Protein AF-0000000070916740 (afdb_homodimer)

InterPro domains:
  IPR000210 BTB/POZ domain [PF00651] (162-256)
  IPR000210 BTB/POZ domain [PS50097] (161-227)
  IPR000210 BTB/POZ domain [SM00225] (161-259)
  IPR002110 Ankyrin repeat [PF00023] (25-58)
  IPR002110 Ankyrin repeat [PS50088] (24-60)
  IPR002110 Ankyrin repeat [SM00248] (24-57)
  IPR011333 SKP1/BTB/POZ domain superfamily [G3DSA:3.30.710.10] (149-295)
  IPR011333 SKP1/BTB/POZ domain superfamily [SSF54695] (149-255)
  IPR036770 Ankyrin repeat-containing domain superfamily [G3DSA:1.25.40.20] (10-148)
  IPR044513 BTB/POZ and TAZ domain-containing protein 1/2/3/4/5 [PTHR46287] (148-287)

Radius of gyration: 41.45 Å; Cα contacts (8 Å, |Δi|>4): 725; chains: 2; bounding box: 87×151×88 Å

Foldseek 3Di:
DPDPPPPPPPPPPVVPPPPVVLLPFPFQLLVVLLCCVVPLDCVSNVVCLVVPNDQLDAGADRPPVPQDQPQPPPPDDDDDDRDPRPRDGRHLHGSLLSLLVVQVSVVVVPDNPLSSLVVLLVSLVSLLVVLVPPPVVVDDQDLPVLLVVLVVVCVVVVDFDWAWEDFPRDIDIAGQSLQLSQFVLSVVQCPPVVCVVVSYHYDYLAHPVLVVQVRVCSNPVDGDLVCLAPCLLVNLLSCLVRVRVSSNVVSLVNDAADSVCLSVQSVSCSNSVPSSSSNRSSVNSNVVSVVVVVVVVVVVVVVVVCVVPDPPDPPPDD/DDPPPPPPDPPVVVVPPPPVVLLVQPDQLQVVLLCCVVPLDCVSNVVCLVVPNDQLDAGADRPPVPQDFPQDPPPDDDDDDRDPRPRDGRHRHGSLLSLLVVQVVVVVVPDNPLSSLVVLLVSLVSLLVVLVPPPVVVDDQDLVVLLVVLVVVCVVVVDFDWAWEDFPRDIDIAGQSLQLSQFVLSVVQCPPVVCVVVSYHYDYLAHPVLVVQVRVCSNPVDGDLVCLAPCLLVNLLSCLVRVRVSSNVVSLVNDAADSVCLSVQSVSCSNSVPSSSSNRSSVNSNVVSVVVVVVVVVVVVVVVVVVVPDPPDPPDDD

Nearest PDB structures (foldseek):
  3htm-assembly2_D  TM=7.868E-01  e=1.399E-06  Homo sapiens
  8pnr-assembly2_H  TM=7.707E-01  e=1.372E-01  Homo sapiens
  6ocr-assembly1_D  TM=7.242E-01  e=1.121E-01  Homo sapiens
  8pnm-assembly2_G  TM=6.821E-01  e=1.304E-01  Homo sapiens
  6m8r-assembly2_B  TM=7.370E-01  e=2.164E-01  Homo sapiens

pLDDT: mean 80.37, std 23.63, range [21.11, 98.69]

Organism: Physcomitrium patens (NCBI:txid3218)

Solvent-accessible surface area (backbone atoms only — not comparable to full-atom values): 36225 Å² total; per-residue (Å²): 130,86,79,78,76,78,81,79,71,67,71,68,57,62,64,55,70,59,58,64,62,75,42,69,35,46,48,71,62,46,52,41,57,62,45,25,79,74,66,72,52,61,60,63,53,52,50,42,51,75,72,62,53,67,61,80,52,53,16,35,76,63,62,84,90,64,65,64,59,61,73,65,77,66,78,68,84,82,89,73,79,74,62,84,57,69,70,61,80,54,55,66,32,30,47,57,54,48,52,50,50,51,51,56,66,53,37,77,71,75,54,84,67,59,81,47,38,61,54,48,32,54,44,18,51,51,41,32,62,58,37,70,67,38,69,78,74,72,50,88,83,56,44,54,59,53,39,31,49,36,33,42,48,37,59,74,66,52,61,71,53,66,33,34,40,31,18,85,90,39,71,48,58,43,56,42,59,48,45,43,65,54,12,70,55,43,30,53,57,50,67,32,63,70,24,58,71,65,42,46,46,79,46,83,85,42,54,41,69,50,49,49,51,53,53,47,23,56,57,41,54,53,73,60,66,69,52,40,74,74,42,24,68,60,42,31,52,43,24,52,76,43,42,27,60,51,57,32,52,55,33,57,72,65,54,77,61,44,89,90,41,42,66,62,43,43,50,48,15,59,75,56,68,33,53,65,44,39,28,48,38,22,48,40,50,28,52,55,33,51,52,54,51,49,52,50,51,51,49,52,48,54,49,58,61,47,66,75,52,82,81,68,76,82,66,77,76,132,138,84,82,79,75,80,80,78,72,66,70,68,56,61,63,57,71,58,58,65,64,76,43,68,34,46,48,72,62,46,51,42,55,63,46,24,78,77,65,72,52,62,61,61,52,53,50,42,52,74,72,63,53,69,60,79,53,55,16,35,78,62,61,84,89,65,64,64,60,57,73,64,76,66,78,69,84,82,92,71,78,77,62,84,58,68,69,59,78,54,56,66,33,30,48,57,54,47,51,51,50,49,51,54,64,53,38,78,69,75,53,83,67,59,80,48,40,61,56,49,32,53,45,18,51,51,41,32,62,58,36,72,66,39,68,78,74,72,50,88,84,56,44,54,60,54,40,33,51,39,34,44,47,37,59,74,66,49,58,73,53,68,33,35,42,32,19,88,91,40,73,49,59,42,55,43,61,50,45,42,66,53,11,69,55,43,29,56,54,50,67,32,64,70,23,58,71,65,42,46,45,78,45,82,84,42,55,42,69,49,48,49,51,53,54,48,24,59,55,40,57,53,76,59,66,72,52,41,73,76,44,23,67,61,42,31,51,42,23,51,74,44,42,28,61,50,56,32,52,54,33,56,71,66,53,75,63,44,90,89,41,42,68,62,45,43,51,47,15,60,74,58,67,33,52,64,44,40,28,48,37,22,49,41,51,29,52,53,34,51,52,54,52,50,53,51,52,51,50,52,50,54,49,58,63,49,67,76,55,84,83,71,76,82,67,78,79,131

Secondary structure (DSSP, 8-state):
---------THHHHHHHHHHHS-SSS-HHHHHHHHHHHH---HHHHHHHHTT--TTPPBP---GGG----------SSS-S---------BT--HHHHHHHHHHHHHTTSS--THHHHHHHHHHHHHHHHHTT-GGGTS---HHHHHHHHHHHHHHH----EEEEEETTEEEEEEHHHHHHH-HHHHHHHHSHHHHHHTEEE--SS-HHHHHHHHHHHHHS---HHHHHHHHHHHHHHHHHTT-HHHHHHHHHH----GGGHHHHHHHHHHTT-HHHHHHHHHHHHHHHHHHHHHHHHHHHHHHHHTTS-STT-----/---------THHHHHHHSTTTS-SSS-HHHHHHHHHHHH---HHHHHHHHTT--TTPPBP---GGG----------SSS-S---------BT--HHHHHHHHHHHHHTTSS--THHHHHHHHHHHHHHHHHTT-HHHHS---HHHHHHHHHHHHHHH----EEEEEETTEEEEEEHHHHHHH-HHHHHHHHSHHHHHHTEEE--SS-HHHHHHHHHHHHHS---HHHHHHHHHHHHHHHHHTT-HHHHHHHHHH----GGGHHHHHHHHHHTT-HHHHHHHHHHHHHHHHHHHHHHHHHHHHHHHHTTS--TT-----

Sequence (636 aa):
MASCSPQRSNFGTQLQRRDAASLRGVTCLHVALYKYEESRSLDMVKFLLAHGANISLKAAVMPSAHKISIIRHGHGGSVANPLETKKVVFDQKTPLLVALELKSALYLKGWEYRHWDEMLRILADATIEHHAKSPELKGERLPYIVIQKNWGNVFASGKHETIEVWAEDKSITVLKLLLTGASKILKLNIENPDVQYSNRLDIKEASFNITKAMMKFLYTGKVEAEFLEHRGLDLLSAAHKYGIKSLMWVCEDSIRATPDNWIKLLSTAMECNSDMLALKCAQSIKEVMDERHEKHTSLKKSYSNMHNVPNQLFTSFPMASCSPQRSNFGTQLQRRDAASLRGVTCLHVALYKYEESRSLDMVKFLLAHGANISLKAAVMPSAHKISIIRHGHGGSVANPLETKKVVFDQKTPLLVALELKSALYLKGWEYRHWDEMLRILADATIEHHAKSPELKGERLPYIVIQKNWGNVFASGKHETIEVWAEDKSITVLKLLLTGASKILKLNIENPDVQYSNRLDIKEASFNITKAMMKFLYTGKVEAEFLEHRGLDLLSAAHKYGIKSLMWVCEDSIRATPDNWIKLLSTAMECNSDMLALKCAQSIKEVMDERHEKHTSLKKSYSNMHNVPNQLFTSFP

Structure (mmCIF, N/CA/C/O backbone):
data_AF-0000000070916740-model_v1
#
loop_
_entity.id
_entity.type
_entity.pdbx_description
1 polymer 'BTB domain-containing protein'
#
loop_
_atom_site.group_PDB
_atom_site.id
_atom_site.type_symbol
_atom_site.label_atom_id
_atom_site.label_alt_id
_atom_site.label_comp_id
_atom_site.label_asym_id
_atom_site.label_entity_id
_atom_site.label_seq_id
_atom_site.pdbx_PDB_ins_code
_atom_site.Cartn_x
_atom_site.Cartn_y
_atom_site.Cartn_z
_atom_site.occupancy
_atom_site.B_iso_or_equiv
_atom_site.auth_seq_id
_atom_site.auth_comp_id
_atom_site.auth_asym_id
_atom_site.auth_atom_id
_atom_site.pdbx_PDB_model_num
ATOM 1 N N . MET A 1 1 ? 37.344 -71.875 -45.562 1 21.11 1 MET A N 1
ATOM 2 C CA . MET A 1 1 ? 37.656 -70.5 -45.25 1 21.11 1 MET A CA 1
ATOM 3 C C . MET A 1 1 ? 36.562 -69.562 -45.719 1 21.11 1 MET A C 1
ATOM 5 O O . MET A 1 1 ? 36.781 -68.375 -45.875 1 21.11 1 MET A O 1
ATOM 9 N N . ALA A 1 2 ? 35.438 -70 -46.094 1 27.3 2 ALA A N 1
ATOM 10 C CA . ALA A 1 2 ? 34.375 -69.25 -46.688 1 27.3 2 ALA A CA 1
ATOM 11 C C . ALA A 1 2 ? 33.781 -68.25 -45.688 1 27.3 2 ALA A C 1
ATOM 13 O O . ALA A 1 2 ? 33.5 -68.625 -44.531 1 27.3 2 ALA A O 1
ATOM 14 N N . SER A 1 3 ? 34.094 -66.812 -45.875 1 24.55 3 SER A N 1
ATOM 15 C CA . SER A 1 3 ? 33.938 -65.562 -45.156 1 24.55 3 SER A CA 1
ATOM 16 C C . SER A 1 3 ? 32.469 -65.25 -44.938 1 24.55 3 SER A C 1
ATOM 18 O O . SER A 1 3 ? 31.734 -65 -45.906 1 24.55 3 SER A O 1
ATOM 20 N N . CYS A 1 4 ? 31.766 -65.875 -44.031 1 26.59 4 CYS A N 1
ATOM 21 C CA . CYS A 1 4 ? 30.344 -65.688 -43.719 1 26.59 4 CYS A CA 1
ATOM 22 C C . CYS A 1 4 ? 30.016 -64.312 -43.344 1 26.59 4 CYS A C 1
ATOM 24 O O . CYS A 1 4 ? 30.547 -63.781 -42.344 1 26.59 4 CYS A O 1
ATOM 26 N N . SER A 1 5 ? 29.766 -63.375 -44.406 1 25.62 5 SER A N 1
ATOM 27 C CA . SER A 1 5 ? 29.469 -61.938 -44.344 1 25.62 5 SER A CA 1
ATOM 28 C C . SER A 1 5 ? 28.312 -61.688 -43.375 1 25.62 5 SER A C 1
ATOM 30 O O . SER A 1 5 ? 27.25 -62.312 -43.5 1 25.62 5 SER A O 1
ATOM 32 N N . PRO A 1 6 ? 28.562 -61.188 -42.125 1 27.53 6 PRO A N 1
ATOM 33 C CA . PRO A 1 6 ? 27.578 -61 -41.062 1 27.53 6 PRO A CA 1
ATOM 34 C C . PRO A 1 6 ? 26.391 -60.125 -41.5 1 27.53 6 PRO A C 1
ATOM 36 O O . PRO A 1 6 ? 26.562 -59.188 -42.281 1 27.53 6 PRO A O 1
ATOM 39 N N . GLN A 1 7 ? 25.188 -60.656 -41.75 1 24.61 7 GLN A N 1
ATOM 40 C CA . GLN A 1 7 ? 23.906 -60.031 -42.094 1 24.61 7 GLN A CA 1
ATOM 41 C C . GLN A 1 7 ? 23.609 -58.875 -41.156 1 24.61 7 GLN A C 1
ATOM 43 O O . GLN A 1 7 ? 23.453 -59.062 -39.938 1 24.61 7 GLN A O 1
ATOM 48 N N . ARG A 1 8 ? 24.188 -57.625 -41.5 1 30.34 8 ARG A N 1
ATOM 49 C CA . ARG A 1 8 ? 23.922 -56.312 -40.969 1 30.34 8 ARG A CA 1
ATOM 50 C C . ARG A 1 8 ? 22.438 -56.031 -40.875 1 30.34 8 ARG A C 1
ATOM 52 O O . ARG A 1 8 ? 21.719 -56.062 -41.875 1 30.34 8 ARG A O 1
ATOM 59 N N . SER A 1 9 ? 21.828 -56.562 -39.75 1 24.69 9 SER A N 1
ATOM 60 C CA . SER A 1 9 ? 20.406 -56.5 -39.406 1 24.69 9 SER A CA 1
ATOM 61 C C . SER A 1 9 ? 19.859 -55.094 -39.656 1 24.69 9 SER A C 1
ATOM 63 O O . SER A 1 9 ? 20.516 -54.094 -39.344 1 24.69 9 SER A O 1
ATOM 65 N N . ASN A 1 10 ? 18.922 -54.938 -40.656 1 25.16 10 ASN A N 1
ATOM 66 C CA . ASN A 1 10 ? 18 -53.938 -41.188 1 25.16 10 ASN A CA 1
ATOM 67 C C . ASN A 1 10 ? 17.281 -53.188 -40.062 1 25.16 10 ASN A C 1
ATOM 69 O O . ASN A 1 10 ? 16.25 -52.531 -40.312 1 25.16 10 ASN A O 1
ATOM 73 N N . PHE A 1 11 ? 17.625 -53.562 -38.812 1 26.31 11 PHE A N 1
ATOM 74 C CA . PHE A 1 11 ? 16.844 -52.906 -37.781 1 26.31 11 PHE A CA 1
ATOM 75 C C . PHE A 1 11 ? 17.062 -51.375 -37.844 1 26.31 11 PHE A C 1
ATOM 77 O O . PHE A 1 11 ? 16.297 -50.625 -37.25 1 26.31 11 PHE A O 1
ATOM 84 N N . GLY A 1 12 ? 18.234 -50.938 -38.438 1 28.34 12 GLY A N 1
ATOM 85 C CA . GLY A 1 12 ? 18.531 -49.5 -38.438 1 28.34 12 GLY A CA 1
ATOM 86 C C . GLY A 1 12 ? 17.609 -48.688 -39.312 1 28.34 12 GLY A C 1
ATOM 87 O O . GLY A 1 12 ? 17.344 -47.531 -39.062 1 28.34 12 GLY A O 1
ATOM 88 N N . THR A 1 13 ? 17.266 -49.25 -40.531 1 29.7 13 THR A N 1
ATOM 89 C CA . THR A 1 13 ? 16.641 -48.438 -41.562 1 29.7 13 THR A CA 1
ATOM 90 C C . THR A 1 13 ? 15.172 -48.188 -41.219 1 29.7 13 THR A C 1
ATOM 92 O O . THR A 1 13 ? 14.633 -47.156 -41.594 1 29.7 13 THR A O 1
ATOM 95 N N . GLN A 1 14 ? 14.508 -49.281 -40.719 1 27.22 14 GLN A N 1
ATOM 96 C CA . GLN A 1 14 ? 13.062 -49.094 -40.625 1 27.22 14 GLN A CA 1
ATOM 97 C C . GLN A 1 14 ? 12.711 -48.031 -39.625 1 27.22 14 GLN A C 1
ATOM 99 O O . GLN A 1 14 ? 11.633 -47.438 -39.688 1 27.22 14 GLN A O 1
ATOM 104 N N . LEU A 1 15 ? 13.539 -47.938 -38.594 1 29.19 15 LEU A N 1
ATOM 105 C CA . LEU A 1 15 ? 13.234 -46.844 -37.688 1 29.19 15 LEU A CA 1
ATOM 106 C C . LEU A 1 15 ? 13.414 -45.5 -38.406 1 29.19 15 LEU A C 1
ATOM 108 O O . LEU A 1 15 ? 13.164 -44.438 -37.812 1 29.19 15 LEU A O 1
ATOM 112 N N . GLN A 1 16 ? 14.18 -45.406 -39.531 1 30.03 16 GLN A N 1
ATOM 113 C CA . GLN A 1 16 ? 14.453 -44.125 -40.188 1 30.03 16 GLN A CA 1
ATOM 114 C C . GLN A 1 16 ? 13.172 -43.469 -40.688 1 30.03 16 GLN A C 1
ATOM 116 O O . GLN A 1 16 ? 13 -42.25 -40.562 1 30.03 16 GLN A O 1
ATOM 121 N N . ARG A 1 17 ? 12.492 -44.062 -41.719 1 33.03 17 ARG A N 1
ATOM 122 C CA . ARG A 1 17 ? 11.508 -43.438 -42.594 1 33.03 17 ARG A CA 1
ATOM 123 C C . ARG A 1 17 ? 10.188 -43.219 -41.844 1 33.03 17 ARG A C 1
ATOM 125 O O . ARG A 1 17 ? 9.5 -42.219 -42.062 1 33.03 17 ARG A O 1
ATOM 132 N N . ARG A 1 18 ? 9.648 -44.281 -41.188 1 32.38 18 ARG A N 1
ATOM 133 C CA . ARG A 1 18 ? 8.289 -44.156 -40.656 1 32.38 18 ARG A CA 1
ATOM 134 C C . ARG A 1 18 ? 8.211 -43.062 -39.594 1 32.38 18 ARG A C 1
ATOM 136 O O . ARG A 1 18 ? 7.203 -42.375 -39.469 1 32.38 18 ARG A O 1
ATOM 143 N N . ASP A 1 19 ? 9.086 -43.219 -38.594 1 31.25 19 ASP A N 1
ATOM 144 C CA . ASP A 1 19 ? 8.844 -42.562 -37.281 1 31.25 19 ASP A CA 1
ATOM 145 C C . ASP A 1 19 ? 9.094 -41.062 -37.375 1 31.25 19 ASP A C 1
ATOM 147 O O . ASP A 1 19 ? 9.078 -40.375 -36.344 1 31.25 19 ASP A O 1
ATOM 151 N N . ALA A 1 20 ? 9.758 -40.5 -38.312 1 33.81 20 ALA A N 1
ATOM 152 C CA . ALA A 1 20 ? 9.891 -39.062 -38.406 1 33.81 20 ALA A CA 1
ATOM 153 C C . ALA A 1 20 ? 8.531 -38.406 -38.656 1 33.81 20 ALA A C 1
ATOM 155 O O . ALA A 1 20 ? 8.289 -37.281 -38.188 1 33.81 20 ALA A O 1
ATOM 156 N N . ALA A 1 21 ? 7.688 -38.875 -39.5 1 34.41 21 ALA A N 1
ATOM 157 C CA . ALA A 1 21 ? 6.395 -38.312 -39.875 1 34.41 21 ALA A CA 1
ATOM 158 C C . ALA A 1 21 ? 5.402 -38.344 -38.719 1 34.41 21 ALA A C 1
ATOM 160 O O . ALA A 1 21 ? 4.555 -37.469 -38.594 1 34.41 21 ALA A O 1
ATOM 161 N N . SER A 1 22 ? 5.117 -39.562 -38.125 1 36 22 SER A N 1
ATOM 162 C CA . SER A 1 22 ? 4.129 -39.875 -37.094 1 36 22 SER A CA 1
ATOM 163 C C . SER A 1 22 ? 4.477 -39.156 -35.781 1 36 22 SER A C 1
ATOM 165 O O . SER A 1 22 ? 3.857 -39.438 -34.75 1 36 22 SER A O 1
ATOM 167 N N . LEU A 1 23 ? 5.621 -38.656 -35.625 1 44.69 23 LEU A N 1
ATOM 168 C CA . LEU A 1 23 ? 5.906 -37.656 -34.594 1 44.69 23 LEU A CA 1
ATOM 169 C C . LEU A 1 23 ? 4.996 -36.438 -34.75 1 44.69 23 LEU A C 1
ATOM 171 O O . LEU A 1 23 ? 5.449 -35.344 -35.156 1 44.69 23 LEU A O 1
ATOM 175 N N . ARG A 1 24 ? 3.982 -36.562 -35.281 1 48.84 24 ARG A N 1
ATOM 176 C CA . ARG A 1 24 ? 3.061 -35.562 -35.812 1 48.84 24 ARG A CA 1
ATOM 177 C C . ARG A 1 24 ? 2.783 -34.469 -34.812 1 48.84 24 ARG A C 1
ATOM 179 O O . ARG A 1 24 ? 2.592 -33.312 -35.188 1 48.84 24 ARG A O 1
ATOM 186 N N . GLY A 1 25 ? 2.809 -34.844 -33.562 1 61.44 25 GLY A N 1
ATOM 187 C CA . GLY A 1 25 ? 2.516 -33.781 -32.594 1 61.44 25 GLY A CA 1
ATOM 188 C C . GLY A 1 25 ? 3.633 -33.594 -31.578 1 61.44 25 GLY A C 1
ATOM 189 O O . GLY A 1 25 ? 3.559 -32.688 -30.734 1 61.44 25 GLY A O 1
ATOM 190 N N . VAL A 1 26 ? 4.609 -34.438 -31.719 1 75.12 26 VAL A N 1
ATOM 191 C CA . VAL A 1 26 ? 5.738 -34.312 -30.797 1 75.12 26 VAL A CA 1
ATOM 192 C C . VAL A 1 26 ? 6.887 -33.594 -31.484 1 75.12 26 VAL A C 1
ATOM 194 O O . VAL A 1 26 ? 7.066 -33.688 -32.688 1 75.12 26 VAL A O 1
ATOM 197 N N . THR A 1 27 ? 7.543 -32.688 -30.812 1 82.62 27 THR A N 1
ATOM 198 C CA . THR A 1 27 ? 8.648 -31.922 -31.359 1 82.62 27 THR A CA 1
ATOM 199 C C . THR A 1 27 ? 9.914 -32.781 -31.453 1 82.62 27 THR A C 1
ATOM 201 O O . THR A 1 27 ? 9.984 -33.844 -30.859 1 82.62 27 THR A O 1
ATOM 204 N N . CYS A 1 28 ? 10.867 -32.344 -32.281 1 85.06 28 CYS A N 1
ATOM 205 C CA . CYS A 1 28 ? 12.141 -33.031 -32.438 1 85.06 28 CYS A CA 1
ATOM 206 C C . CYS A 1 28 ? 12.852 -33.125 -31.078 1 85.06 28 CYS A C 1
ATOM 208 O O . CYS A 1 28 ? 13.523 -34.125 -30.812 1 85.06 28 CYS A O 1
ATOM 210 N N . LEU A 1 29 ? 12.664 -32.188 -30.312 1 89.75 29 LEU A N 1
ATOM 211 C CA . LEU A 1 29 ? 13.305 -32.219 -29 1 89.75 29 LEU A CA 1
ATOM 212 C C . LEU A 1 29 ? 12.711 -33.312 -28.125 1 89.75 29 LEU A C 1
ATOM 214 O O . LEU A 1 29 ? 13.43 -34 -27.406 1 89.75 29 LEU A O 1
ATOM 218 N N . HIS A 1 30 ? 11.461 -33.469 -28.219 1 89 30 HIS A N 1
ATOM 219 C CA . HIS A 1 30 ? 10.805 -34.531 -27.469 1 89 30 HIS A CA 1
ATOM 220 C C . HIS A 1 30 ? 11.297 -35.906 -27.906 1 89 30 HIS A C 1
ATOM 222 O O . HIS A 1 30 ? 11.539 -36.781 -27.078 1 89 30 HIS A O 1
ATOM 228 N N . VAL A 1 31 ? 11.43 -36 -29.141 1 84.31 31 VAL A N 1
ATOM 229 C CA . VAL A 1 31 ? 11.898 -37.281 -29.688 1 84.31 31 VAL A CA 1
ATOM 230 C C . VAL A 1 31 ? 13.336 -37.531 -29.234 1 84.31 31 VAL A C 1
ATOM 232 O O . VAL A 1 31 ? 13.68 -38.656 -28.844 1 84.31 31 VAL A O 1
ATOM 235 N N . ALA A 1 32 ? 14.117 -36.5 -29.312 1 87.5 32 ALA A N 1
ATOM 236 C CA . ALA A 1 32 ? 15.5 -36.625 -28.875 1 87.5 32 ALA A CA 1
ATOM 237 C C . ALA A 1 32 ? 15.578 -37.031 -27.406 1 87.5 32 ALA A C 1
ATOM 239 O O . ALA A 1 32 ? 16.438 -37.812 -27.016 1 87.5 32 ALA A O 1
ATOM 240 N N . LEU A 1 33 ? 14.758 -36.562 -26.625 1 87.69 33 LEU A N 1
ATOM 241 C CA . LEU A 1 33 ? 14.711 -36.875 -25.203 1 87.69 33 LEU A CA 1
ATOM 242 C C . LEU A 1 33 ? 14.344 -38.344 -25 1 87.69 33 LEU A C 1
ATOM 244 O O . LEU A 1 33 ? 14.938 -39.031 -24.156 1 87.69 33 LEU A O 1
ATOM 248 N N . TYR A 1 34 ? 13.383 -38.719 -25.766 1 80.5 34 TYR A N 1
ATOM 249 C CA . TYR A 1 34 ? 12.953 -40.094 -25.672 1 80.5 34 TYR A CA 1
ATOM 250 C C . TYR A 1 34 ? 14.086 -41.062 -26.031 1 80.5 34 TYR A C 1
ATOM 252 O O . TYR A 1 34 ? 14.281 -42.062 -25.359 1 80.5 34 TYR A O 1
ATOM 260 N N . LYS A 1 35 ? 14.844 -40.688 -26.969 1 81.81 35 LYS A N 1
ATOM 261 C CA . LYS A 1 35 ? 15.922 -41.562 -27.469 1 81.81 35 LYS A CA 1
ATOM 262 C C . LYS A 1 35 ? 17.141 -41.469 -26.547 1 81.81 35 LYS A C 1
ATOM 264 O O . LYS A 1 35 ? 18.016 -42.344 -26.609 1 81.81 35 LYS A O 1
ATOM 269 N N . TYR A 1 36 ? 17.125 -40.469 -25.766 1 86 36 TYR A N 1
ATOM 270 C CA . TYR A 1 36 ? 18.266 -40.312 -24.875 1 86 36 TYR A CA 1
ATOM 271 C C . TYR A 1 36 ? 18.375 -41.5 -23.906 1 86 36 TYR A C 1
ATOM 273 O O . TYR A 1 36 ? 19.484 -41.906 -23.531 1 86 36 TYR A O 1
ATOM 281 N N . GLU A 1 37 ? 17.328 -42.062 -23.5 1 75.5 37 GLU A N 1
ATOM 282 C CA . GLU A 1 37 ? 17.375 -43.156 -22.562 1 75.5 37 GLU A CA 1
ATOM 283 C C . GLU A 1 37 ? 18.109 -44.375 -23.156 1 75.5 37 GLU A C 1
ATOM 285 O O . GLU A 1 37 ? 18.766 -45.125 -22.438 1 75.5 37 GLU A O 1
ATOM 290 N N . GLU A 1 38 ? 17.969 -44.406 -24.438 1 75.19 38 GLU A N 1
ATOM 291 C CA . GLU A 1 38 ? 18.625 -45.531 -25.109 1 75.19 38 GLU A CA 1
ATOM 292 C C . GLU A 1 38 ? 20.047 -45.188 -25.516 1 75.19 38 GLU A C 1
ATOM 294 O O . GLU A 1 38 ? 20.969 -45.938 -25.266 1 75.19 38 GLU A O 1
ATOM 299 N N . SER A 1 39 ? 20.203 -44.031 -26.078 1 78.19 39 SER A N 1
ATOM 300 C CA . SER A 1 39 ? 21.5 -43.688 -26.672 1 78.19 39 SER A CA 1
ATOM 301 C C . SER A 1 39 ? 22.438 -43.094 -25.609 1 78.19 39 SER A C 1
ATOM 303 O O . SER A 1 39 ? 23.656 -43.156 -25.766 1 78.19 39 SER A O 1
ATOM 305 N N . ARG A 1 40 ? 22 -42.562 -24.625 1 83.06 40 ARG A N 1
ATOM 306 C CA . ARG A 1 40 ? 22.734 -41.844 -23.609 1 83.06 40 ARG A CA 1
ATOM 307 C C . ARG A 1 40 ? 23.609 -40.75 -24.234 1 83.06 40 ARG A C 1
ATOM 309 O O . ARG A 1 40 ? 24.641 -40.375 -23.672 1 83.06 40 ARG A O 1
ATOM 316 N N . SER A 1 41 ? 23.188 -40.344 -25.406 1 88.19 41 SER A N 1
ATOM 317 C CA . SER A 1 41 ? 23.922 -39.281 -26.109 1 88.19 41 SER A CA 1
ATOM 318 C C . SER A 1 41 ? 23.172 -37.969 -26.062 1 88.19 41 SER A C 1
ATOM 320 O O . SER A 1 41 ? 21.984 -37.906 -26.375 1 88.19 41 SER A O 1
ATOM 322 N N . LEU A 1 42 ? 23.969 -36.969 -25.75 1 93.44 42 LEU A N 1
ATOM 323 C CA . LEU A 1 42 ? 23.406 -35.656 -25.641 1 93.44 42 LEU A CA 1
ATOM 324 C C . LEU A 1 42 ? 23.562 -34.875 -26.953 1 93.44 42 LEU A C 1
ATOM 326 O O . LEU A 1 42 ? 23.078 -33.75 -27.078 1 93.44 42 LEU A O 1
ATOM 330 N N . ASP A 1 43 ? 24.156 -35.469 -27.906 1 92.81 43 ASP A N 1
ATOM 331 C CA . ASP A 1 43 ? 24.562 -34.75 -29.109 1 92.81 43 ASP A CA 1
ATOM 332 C C . ASP A 1 43 ? 23.344 -34.25 -29.875 1 92.81 43 ASP A C 1
ATOM 334 O O . ASP A 1 43 ? 23.328 -33.094 -30.328 1 92.81 43 ASP A O 1
ATOM 338 N N . MET A 1 44 ? 22.391 -35.062 -29.969 1 91.44 44 MET A N 1
ATOM 339 C CA . MET A 1 44 ? 21.203 -34.656 -30.734 1 91.44 44 MET A CA 1
ATOM 340 C C . MET A 1 44 ? 20.484 -33.5 -30.078 1 91.44 44 MET A C 1
ATOM 342 O O . MET A 1 44 ? 20.094 -32.531 -30.75 1 91.44 44 MET A O 1
ATOM 346 N N . VAL A 1 45 ? 20.328 -33.531 -28.797 1 93.44 45 VAL A N 1
ATOM 347 C CA . VAL A 1 45 ? 19.656 -32.469 -28.078 1 93.44 45 VAL A CA 1
ATOM 348 C C . VAL A 1 45 ? 20.453 -31.172 -28.188 1 93.44 45 VAL A C 1
ATOM 350 O O . VAL A 1 45 ? 19.906 -30.109 -28.453 1 93.44 45 VAL A O 1
ATOM 353 N N . LYS A 1 46 ? 21.75 -31.25 -28.047 1 95.12 46 LYS A N 1
ATOM 354 C CA . LYS A 1 46 ? 22.625 -30.078 -28.172 1 95.12 46 LYS A CA 1
ATOM 355 C C . LYS A 1 46 ? 22.547 -29.484 -29.578 1 95.12 46 LYS A C 1
ATOM 357 O O . LYS A 1 46 ? 22.5 -28.266 -29.734 1 95.12 46 LYS A O 1
ATOM 362 N N . PHE A 1 47 ? 22.484 -30.391 -30.484 1 93.69 47 PHE A N 1
ATOM 363 C CA . PHE A 1 47 ? 22.406 -29.969 -31.875 1 93.69 47 PHE A CA 1
ATOM 364 C C . PHE A 1 47 ? 21.109 -29.219 -32.156 1 93.69 47 PHE A C 1
ATOM 366 O O . PHE A 1 47 ? 21.109 -28.141 -32.75 1 93.69 47 PHE A O 1
ATOM 373 N N . LEU A 1 48 ? 20.031 -29.734 -31.734 1 92.88 48 LEU A N 1
ATOM 374 C CA . LEU A 1 48 ? 18.734 -29.125 -31.953 1 92.88 48 LEU A CA 1
ATOM 375 C C . LEU A 1 48 ? 18.625 -27.766 -31.281 1 92.88 48 LEU A C 1
ATOM 377 O O . LEU A 1 48 ? 18.125 -26.812 -31.875 1 92.88 48 LEU A O 1
ATOM 381 N N . LEU A 1 49 ? 19.172 -27.672 -30.094 1 94.12 49 LEU A N 1
ATOM 382 C CA . LEU A 1 49 ? 19.109 -26.406 -29.359 1 94.12 49 LEU A CA 1
ATOM 383 C C . LEU A 1 49 ? 20 -25.359 -30 1 94.12 49 LEU A C 1
ATOM 385 O O . LEU A 1 49 ? 19.641 -24.188 -30.094 1 94.12 49 LEU A O 1
ATOM 389 N N . ALA A 1 50 ? 21.141 -25.766 -30.5 1 93.12 50 ALA A N 1
ATOM 390 C CA . ALA A 1 50 ? 22.078 -24.859 -31.156 1 93.12 50 ALA A CA 1
ATOM 391 C C . ALA A 1 50 ? 21.469 -24.297 -32.438 1 93.12 50 ALA A C 1
ATOM 393 O O . ALA A 1 50 ? 21.828 -23.188 -32.875 1 93.12 50 ALA A O 1
ATOM 394 N N . HIS A 1 51 ? 20.578 -25.031 -33 1 92.62 51 HIS A N 1
ATOM 395 C CA . HIS A 1 51 ? 20 -24.594 -34.281 1 92.62 51 HIS A CA 1
ATOM 396 C C . HIS A 1 51 ? 18.625 -23.984 -34.062 1 92.62 51 HIS A C 1
ATOM 398 O O . HIS A 1 51 ? 17.844 -23.859 -35.031 1 92.62 51 HIS A O 1
ATOM 404 N N . GLY A 1 52 ? 18.219 -23.766 -32.938 1 89.56 52 GLY A N 1
ATOM 405 C CA . GLY A 1 52 ? 17.078 -22.906 -32.688 1 89.56 52 GLY A CA 1
ATOM 406 C C . GLY A 1 52 ? 15.812 -23.672 -32.344 1 89.56 52 GLY A C 1
ATOM 407 O O . GLY A 1 52 ? 14.703 -23.172 -32.531 1 89.56 52 GLY A O 1
ATOM 408 N N . ALA A 1 53 ? 15.938 -24.922 -31.922 1 90.56 53 ALA A N 1
ATOM 409 C CA . ALA A 1 53 ? 14.742 -25.641 -31.469 1 90.56 53 ALA A CA 1
ATOM 410 C C . ALA A 1 53 ? 14.07 -24.922 -30.312 1 90.56 53 ALA A C 1
ATOM 412 O O . ALA A 1 53 ? 14.75 -24.453 -29.391 1 90.56 53 ALA A O 1
ATOM 413 N N . ASN A 1 54 ? 12.766 -24.859 -30.422 1 89.31 54 ASN A N 1
ATOM 414 C CA . ASN A 1 54 ? 12.008 -24.141 -29.406 1 89.31 54 ASN A CA 1
ATOM 415 C C . ASN A 1 54 ? 11.773 -25 -28.172 1 89.31 54 ASN A C 1
ATOM 417 O O . ASN A 1 54 ? 11.031 -25.984 -28.219 1 89.31 54 ASN A O 1
ATOM 421 N N . ILE A 1 55 ? 12.344 -24.594 -27.078 1 92.5 55 ILE A N 1
ATOM 422 C CA . ILE A 1 55 ? 12.344 -25.359 -25.844 1 92.5 55 ILE A CA 1
ATOM 423 C C . ILE A 1 55 ? 10.984 -25.25 -25.156 1 92.5 55 ILE A C 1
ATOM 425 O O . ILE A 1 55 ? 10.648 -26.062 -24.297 1 92.5 55 ILE A O 1
ATOM 429 N N . SER A 1 56 ? 10.219 -24.266 -25.484 1 90.56 56 SER A N 1
ATOM 430 C CA . SER A 1 56 ? 8.977 -23.984 -24.781 1 90.56 56 SER A CA 1
ATOM 431 C C . SER A 1 56 ? 7.781 -24.594 -25.5 1 90.56 56 SER A C 1
ATOM 433 O O . SER A 1 56 ? 6.652 -24.547 -25 1 90.56 56 SER A O 1
ATOM 435 N N . LEU A 1 57 ? 8.047 -25.25 -26.625 1 88.88 57 LEU A N 1
ATOM 436 C CA . LEU A 1 57 ? 6.949 -25.844 -27.375 1 88.88 57 LEU A CA 1
ATOM 437 C C . LEU A 1 57 ? 6.449 -27.109 -26.688 1 88.88 57 LEU A C 1
ATOM 439 O O . LEU A 1 57 ? 7.246 -27.938 -26.234 1 88.88 57 LEU A O 1
ATOM 443 N N . LYS A 1 58 ? 5.094 -27.203 -26.625 1 85.94 58 LYS A N 1
ATOM 444 C CA . LYS A 1 58 ? 4.445 -28.375 -26.031 1 85.94 58 LYS A CA 1
ATOM 445 C C . LYS A 1 58 ? 4.195 -29.453 -27.078 1 85.94 58 LYS A C 1
ATOM 447 O O . LYS A 1 58 ? 4.012 -29.156 -28.25 1 85.94 58 LYS A O 1
ATOM 452 N N . ALA A 1 59 ? 4.262 -30.688 -26.547 1 84.12 59 ALA A N 1
ATOM 453 C CA . ALA A 1 59 ? 3.943 -31.797 -27.438 1 84.12 59 ALA A CA 1
ATOM 454 C C . ALA A 1 59 ? 2.447 -31.844 -27.734 1 84.12 59 ALA A C 1
ATOM 456 O O . ALA A 1 59 ? 1.622 -31.578 -26.859 1 84.12 59 ALA A O 1
ATOM 457 N N . ALA A 1 60 ? 2.135 -32.031 -29 1 74.94 60 ALA A N 1
ATOM 458 C CA . ALA A 1 60 ? 0.732 -32.125 -29.391 1 74.94 60 ALA A CA 1
ATOM 459 C C . ALA A 1 60 ? 0.087 -33.406 -28.812 1 74.94 60 ALA A C 1
ATOM 461 O O . ALA A 1 60 ? 0.785 -34.312 -28.406 1 74.94 60 ALA A O 1
ATOM 462 N N . VAL A 1 61 ? -1.242 -33.281 -28.594 1 68 61 VAL A N 1
ATOM 463 C CA . VAL A 1 61 ? -1.991 -34.438 -28.078 1 68 61 VAL A CA 1
ATOM 464 C C . VAL A 1 61 ? -1.93 -35.594 -29.078 1 68 61 VAL A C 1
ATOM 466 O O . VAL A 1 61 ? -2.248 -35.406 -30.25 1 68 61 VAL A O 1
ATOM 469 N N . MET A 1 62 ? -1.095 -36.625 -28.688 1 58.38 62 MET A N 1
ATOM 470 C CA . MET A 1 62 ? -0.973 -37.781 -29.594 1 58.38 62 MET A CA 1
ATOM 471 C C . MET A 1 62 ? -2.195 -38.688 -29.5 1 58.38 62 MET A C 1
ATOM 473 O O . MET A 1 62 ? -2.779 -38.812 -28.422 1 58.38 62 MET A O 1
ATOM 477 N N . PRO A 1 63 ? -2.746 -39.094 -30.625 1 54.12 63 PRO A N 1
ATOM 478 C CA . PRO A 1 63 ? -3.832 -40.094 -30.578 1 54.12 63 PRO A CA 1
ATOM 479 C C . PRO A 1 63 ? -3.467 -41.312 -29.766 1 54.12 63 PRO A C 1
ATOM 481 O O . PRO A 1 63 ? -2.283 -41.625 -29.594 1 54.12 63 PRO A O 1
ATOM 484 N N . SER A 1 64 ? -4.441 -41.906 -28.969 1 51.75 64 SER A N 1
ATOM 485 C CA . SER A 1 64 ? -4.355 -43.031 -28.031 1 51.75 64 SER A CA 1
ATOM 486 C C . SER A 1 64 ? -3.328 -44.062 -28.484 1 51.75 64 SER A C 1
ATOM 488 O O . SER A 1 64 ? -2.6 -44.625 -27.656 1 51.75 64 SER A O 1
ATOM 490 N N . ALA A 1 65 ? -3.217 -44.406 -29.672 1 46.31 65 ALA A N 1
ATOM 491 C CA . ALA A 1 65 ? -2.461 -45.562 -30.141 1 46.31 65 ALA A CA 1
ATOM 492 C C . ALA A 1 65 ? -0.961 -45.281 -30.141 1 46.31 65 ALA A C 1
ATOM 494 O O . ALA A 1 65 ? -0.15 -46.219 -30.25 1 46.31 65 ALA A O 1
ATOM 495 N N . HIS A 1 66 ? -0.609 -44.062 -29.984 1 42.22 66 HIS A N 1
ATOM 496 C CA . HIS A 1 66 ? 0.798 -43.781 -30.234 1 42.22 66 HIS A CA 1
ATOM 497 C C . HIS A 1 66 ? 1.474 -43.219 -28.984 1 42.22 66 HIS A C 1
ATOM 499 O O . HIS A 1 66 ? 2.518 -42.562 -29.078 1 42.22 66 HIS A O 1
ATOM 505 N N . LYS A 1 67 ? 0.907 -43.594 -27.891 1 48.59 67 LYS A N 1
ATOM 506 C CA . LYS A 1 67 ? 1.477 -43.125 -26.641 1 48.59 67 LYS A CA 1
ATOM 507 C C . LYS A 1 67 ? 2.828 -43.781 -26.359 1 48.59 67 LYS A C 1
ATOM 509 O O . LYS A 1 67 ? 2.977 -45 -26.516 1 48.59 67 LYS A O 1
ATOM 514 N N . ILE A 1 68 ? 3.936 -43.125 -26.516 1 45.81 68 ILE A N 1
ATOM 515 C CA . ILE A 1 68 ? 5.289 -43.594 -26.281 1 45.81 68 ILE A CA 1
ATOM 516 C C . ILE A 1 68 ? 5.434 -44.062 -24.828 1 45.81 68 ILE A C 1
ATOM 518 O O . ILE A 1 68 ? 5.059 -43.312 -23.906 1 45.81 68 ILE A O 1
ATOM 522 N N . SER A 1 69 ? 5.23 -45.438 -24.594 1 43.28 69 SER A N 1
ATOM 523 C CA . SER A 1 69 ? 5.465 -45.969 -23.25 1 43.28 69 SER A CA 1
ATOM 524 C C . SER A 1 69 ? 6.918 -46.375 -23.078 1 43.28 69 SER A C 1
ATOM 526 O O . SER A 1 69 ? 7.551 -46.875 -24.016 1 43.28 69 SER A O 1
ATOM 528 N N . ILE A 1 70 ? 7.645 -45.688 -22.328 1 45.69 70 ILE A N 1
ATOM 529 C CA . ILE A 1 70 ? 9.008 -46.125 -22.031 1 45.69 70 ILE A CA 1
ATOM 530 C C . ILE A 1 70 ? 8.969 -47.406 -21.188 1 45.69 70 ILE A C 1
ATOM 532 O O . ILE A 1 70 ? 8.297 -47.438 -20.156 1 45.69 70 ILE A O 1
ATOM 536 N N . ILE A 1 71 ? 9.148 -48.562 -21.891 1 40.59 71 ILE A N 1
ATOM 537 C CA . ILE A 1 71 ? 9.203 -49.875 -21.281 1 40.59 71 ILE A CA 1
ATOM 538 C C . ILE A 1 71 ? 10.555 -50.062 -20.609 1 40.59 71 ILE A C 1
ATOM 540 O O . ILE A 1 71 ? 11.602 -49.906 -21.25 1 40.59 71 ILE A O 1
ATOM 544 N N . ARG A 1 72 ? 10.602 -49.906 -19.281 1 42.19 72 ARG A N 1
ATOM 545 C CA . ARG A 1 72 ? 11.812 -50.25 -18.547 1 42.19 72 ARG A CA 1
ATOM 546 C C . ARG A 1 72 ? 12.062 -51.75 -18.562 1 42.19 72 ARG A C 1
ATOM 548 O O . ARG A 1 72 ? 11.148 -52.531 -18.297 1 42.19 72 ARG A O 1
ATOM 555 N N . HIS A 1 73 ? 12.977 -52.156 -19.359 1 35.19 73 HIS A N 1
ATOM 556 C CA . HIS A 1 73 ? 13.367 -53.531 -19.219 1 35.19 73 HIS A CA 1
ATOM 557 C C . HIS A 1 73 ? 14.148 -53.75 -17.922 1 35.19 73 HIS A C 1
ATOM 559 O O . HIS A 1 73 ? 15.117 -53.062 -17.656 1 35.19 73 HIS A O 1
ATOM 565 N N . GLY A 1 74 ? 13.5 -54 -16.734 1 36.97 74 GLY A N 1
ATOM 566 C CA . GLY A 1 74 ? 14.227 -54.469 -15.562 1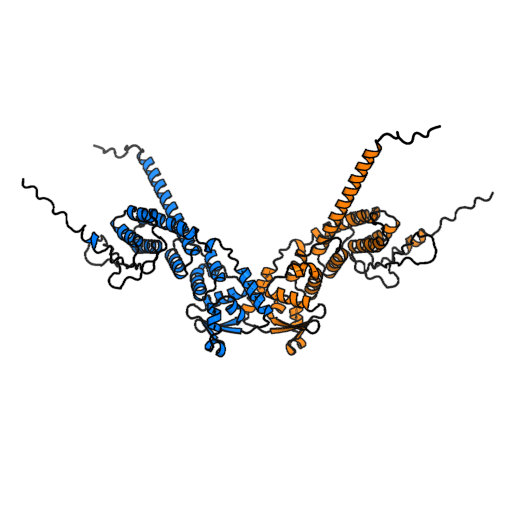 36.97 74 GLY A CA 1
ATOM 567 C C . GLY A 1 74 ? 15.234 -55.562 -15.875 1 36.97 74 GLY A C 1
ATOM 568 O O . GLY A 1 74 ? 15.008 -56.406 -16.75 1 36.97 74 GLY A O 1
ATOM 569 N N . HIS A 1 75 ? 16.469 -55.219 -15.703 1 37.09 75 HIS A N 1
ATOM 570 C CA . HIS A 1 75 ? 17.406 -56.344 -15.727 1 37.09 75 HIS A CA 1
ATOM 571 C C . HIS A 1 75 ? 17.031 -57.406 -14.695 1 37.09 75 HIS A C 1
ATOM 573 O O . HIS A 1 75 ? 17.859 -58.25 -14.344 1 37.09 75 HIS A O 1
ATOM 579 N N . GLY A 1 76 ? 15.914 -57.406 -13.859 1 34.06 76 GLY A N 1
ATOM 580 C CA . GLY A 1 76 ? 15.969 -58.562 -13 1 34.06 76 GLY A CA 1
ATOM 581 C C . GLY A 1 76 ? 16.281 -59.844 -13.758 1 34.06 76 GLY A C 1
ATOM 582 O O . GLY A 1 76 ? 16.234 -59.875 -14.984 1 34.06 76 GLY A O 1
ATOM 583 N N . GLY A 1 77 ? 16.953 -61 -12.938 1 34.69 77 GLY A N 1
ATOM 584 C CA . GLY A 1 77 ? 16.938 -62.438 -13.031 1 34.69 77 GLY A CA 1
ATOM 585 C C . GLY A 1 77 ? 15.664 -63 -13.633 1 34.69 77 GLY A C 1
ATOM 586 O O . GLY A 1 77 ? 15.406 -62.812 -14.828 1 34.69 77 GLY A O 1
ATOM 587 N N . SER A 1 78 ? 14.75 -63.562 -12.531 1 35.59 78 SER A N 1
ATOM 588 C CA . SER A 1 78 ? 13.664 -64.5 -12.891 1 35.59 78 SER A CA 1
ATOM 589 C C . SER A 1 78 ? 12.602 -63.781 -13.719 1 35.59 78 SER A C 1
ATOM 591 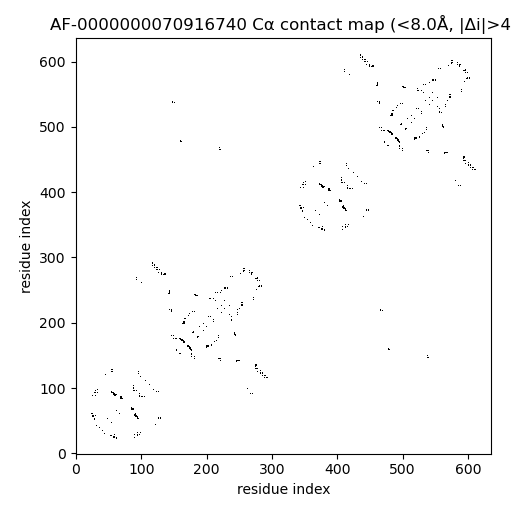O O . SER A 1 78 ? 12.484 -62.562 -13.68 1 35.59 78 SER A O 1
ATOM 593 N N . VAL A 1 79 ? 11.82 -64.438 -14.617 1 37.94 79 VAL A N 1
ATOM 594 C CA . VAL A 1 79 ? 10.773 -64.25 -15.625 1 37.94 79 VAL A CA 1
ATOM 595 C C . VAL A 1 79 ? 9.672 -63.344 -15.117 1 37.94 79 VAL A C 1
ATOM 597 O O . VAL A 1 79 ? 8.953 -62.75 -15.906 1 37.94 79 VAL A O 1
ATOM 600 N N . ALA A 1 80 ? 9.18 -63.438 -13.789 1 38.56 80 ALA A N 1
ATOM 601 C CA . ALA A 1 80 ? 7.742 -63.344 -13.523 1 38.56 80 ALA A CA 1
ATOM 602 C C . ALA A 1 80 ? 7.301 -61.875 -13.469 1 38.56 80 ALA A C 1
ATOM 604 O O . ALA A 1 80 ? 6.16 -61.562 -13.82 1 38.56 80 ALA A O 1
ATOM 605 N N . ASN A 1 81 ? 7.824 -61.125 -12.477 1 39.44 81 ASN A N 1
ATOM 606 C CA . ASN A 1 81 ? 6.973 -59.969 -12.164 1 39.44 81 ASN A CA 1
ATOM 607 C C . ASN A 1 81 ? 7.227 -58.812 -13.125 1 39.44 81 ASN A C 1
ATOM 609 O O . ASN A 1 81 ? 8.352 -58.344 -13.227 1 39.44 81 ASN A O 1
ATOM 613 N N . PRO A 1 82 ? 6.371 -58.5 -14.078 1 40.03 82 PRO A N 1
ATOM 614 C CA . PRO A 1 82 ? 6.418 -57.438 -15.062 1 40.03 82 PRO A CA 1
ATOM 615 C C . PRO A 1 82 ? 6.766 -56.062 -14.438 1 40.03 82 PRO A C 1
ATOM 617 O O . PRO A 1 82 ? 6.289 -55.75 -13.344 1 40.03 82 PRO A O 1
ATOM 620 N N . LEU A 1 83 ? 7.906 -55.562 -14.469 1 44.06 83 LEU A N 1
ATOM 621 C CA . LEU A 1 83 ? 8.328 -54.25 -14.062 1 44.06 83 LEU A CA 1
ATOM 622 C C . LEU A 1 83 ? 7.23 -53.219 -14.32 1 44.06 83 LEU A C 1
ATOM 624 O O . LEU A 1 83 ? 6.602 -53.219 -15.375 1 44.06 83 LEU A O 1
ATOM 628 N N . GLU A 1 84 ? 6.527 -52.781 -13.297 1 44.66 84 GLU A N 1
ATOM 629 C CA . GLU A 1 84 ? 5.469 -51.781 -13.391 1 44.66 84 GLU A CA 1
ATOM 630 C C . GLU A 1 84 ? 5.902 -50.594 -14.273 1 44.66 84 GLU A C 1
ATOM 632 O O . GLU A 1 84 ? 6.949 -50 -14.039 1 44.66 84 GLU A O 1
ATOM 637 N N . THR A 1 85 ? 5.754 -50.531 -15.641 1 46.81 85 THR A N 1
ATOM 638 C CA . THR A 1 85 ? 5.957 -49.5 -16.672 1 46.81 85 THR A CA 1
ATOM 639 C C . THR A 1 85 ? 5.18 -48.25 -16.328 1 46.81 85 THR A C 1
ATOM 641 O O . THR A 1 85 ? 3.959 -48.281 -16.156 1 46.81 85 THR A O 1
ATOM 644 N N . LYS A 1 86 ? 5.793 -47.25 -15.531 1 54.62 86 LYS A N 1
ATOM 645 C CA . LYS A 1 86 ? 5.062 -46 -15.453 1 54.62 86 LYS A CA 1
ATOM 646 C C . LYS A 1 86 ? 5.047 -45.281 -16.797 1 54.62 86 LYS A C 1
ATOM 648 O O . LYS A 1 86 ? 6.09 -45.125 -17.438 1 54.62 86 LYS A O 1
ATOM 653 N N . LYS A 1 87 ? 3.971 -45.156 -17.453 1 60.69 87 LYS A N 1
ATOM 654 C CA . LYS A 1 87 ? 3.703 -44.469 -18.719 1 60.69 87 LYS A CA 1
ATOM 655 C C . LYS A 1 87 ? 3.775 -42.969 -18.578 1 60.69 87 LYS A C 1
ATOM 657 O O . LYS A 1 87 ? 3.107 -42.375 -17.719 1 60.69 87 LYS A O 1
ATOM 662 N N . VAL A 1 88 ? 4.941 -42.344 -19.172 1 70.81 88 VAL A N 1
ATOM 663 C CA . VAL A 1 88 ? 5.008 -40.875 -19.203 1 70.81 88 VAL A CA 1
ATOM 664 C C . VAL A 1 88 ? 4.344 -40.375 -20.484 1 70.81 88 VAL A C 1
ATOM 666 O O . VAL A 1 88 ? 4.695 -40.781 -21.594 1 70.81 88 VAL A O 1
ATOM 669 N N . VAL A 1 89 ? 3.281 -39.594 -20.312 1 75.44 89 VAL A N 1
ATOM 670 C CA . VAL A 1 89 ? 2.576 -38.969 -21.422 1 75.44 89 VAL A CA 1
ATOM 671 C C . VAL A 1 89 ? 3.236 -37.625 -21.75 1 75.44 89 VAL A C 1
ATOM 673 O O . VAL A 1 89 ? 3.561 -36.844 -20.844 1 75.44 89 VAL A O 1
ATOM 676 N N . PHE A 1 90 ? 3.508 -37.469 -23.047 1 80.25 90 PHE A N 1
ATOM 677 C CA . PHE A 1 90 ? 4.188 -36.25 -23.469 1 80.25 90 PHE A CA 1
ATOM 678 C C . PHE A 1 90 ? 3.18 -35.156 -23.828 1 80.25 90 PHE A C 1
ATOM 680 O O . PHE A 1 90 ? 3.553 -34 -24.016 1 80.25 90 PHE A O 1
ATOM 687 N N . ASP A 1 91 ? 1.886 -35.5 -23.719 1 79.19 91 ASP A N 1
ATOM 688 C CA . ASP A 1 91 ? 0.851 -34.594 -24.219 1 79.19 91 ASP A CA 1
ATOM 689 C C . ASP A 1 91 ? 0.875 -33.25 -23.469 1 79.19 91 ASP A C 1
ATOM 691 O O . ASP A 1 91 ? 0.721 -33.219 -22.25 1 79.19 91 ASP A O 1
ATOM 695 N N . GLN A 1 92 ? 1.109 -32.25 -24.297 1 84.88 92 GLN A N 1
ATOM 696 C CA . GLN A 1 92 ? 0.994 -30.891 -23.812 1 84.88 92 GLN A CA 1
ATOM 697 C C . GLN A 1 92 ? 2.082 -30.562 -22.797 1 84.88 92 GLN A C 1
ATOM 699 O O . GLN A 1 92 ? 1.87 -29.75 -21.891 1 84.88 92 GLN A O 1
ATOM 704 N N . LYS A 1 93 ? 3.203 -31.266 -22.953 1 91.19 93 LYS A N 1
ATOM 705 C CA . LYS A 1 93 ? 4.289 -31.016 -22.016 1 91.19 93 LYS A CA 1
ATOM 706 C C . LYS A 1 93 ? 5.535 -30.5 -22.719 1 91.19 93 LYS A C 1
ATOM 708 O O . LYS A 1 93 ? 5.773 -30.844 -23.891 1 91.19 93 LYS A O 1
ATOM 713 N N . THR A 1 94 ? 6.246 -29.688 -22.031 1 93.56 94 THR A N 1
ATOM 714 C CA . THR A 1 94 ? 7.516 -29.188 -22.547 1 93.56 94 THR A CA 1
ATOM 715 C C . THR A 1 94 ? 8.617 -30.234 -22.375 1 93.56 94 THR A C 1
ATOM 717 O O . THR A 1 94 ? 8.477 -31.156 -21.578 1 93.56 94 THR A O 1
ATOM 720 N N . PRO A 1 95 ? 9.68 -30.062 -23.109 1 92.81 95 PRO A N 1
ATOM 721 C CA . PRO A 1 95 ? 10.773 -31.031 -23 1 92.81 95 PRO A CA 1
ATOM 722 C C . PRO A 1 95 ? 11.352 -31.109 -21.594 1 92.81 95 PRO A C 1
ATOM 724 O O . PRO A 1 95 ? 11.656 -32.219 -21.109 1 92.81 95 PRO A O 1
ATOM 727 N N . LEU A 1 96 ? 11.469 -30.016 -20.953 1 95.94 96 LEU A N 1
ATOM 728 C CA . LEU A 1 96 ? 12.031 -30 -19.609 1 95.94 96 LEU A CA 1
ATOM 729 C C . LEU A 1 96 ? 11.133 -30.766 -18.641 1 95.94 96 LEU A C 1
ATOM 731 O O . LEU A 1 96 ? 11.617 -31.562 -17.828 1 95.94 96 LEU A O 1
ATOM 735 N N . LEU A 1 97 ? 9.859 -30.547 -18.781 1 94.88 97 LEU A N 1
ATOM 736 C CA . LEU A 1 97 ? 8.922 -31.266 -17.922 1 94.88 97 LEU A CA 1
ATOM 737 C C . LEU A 1 97 ? 8.969 -32.75 -18.203 1 94.88 97 LEU A C 1
ATOM 739 O O . LEU A 1 97 ? 8.977 -33.562 -17.266 1 94.88 97 LEU A O 1
ATOM 743 N N . VAL A 1 98 ? 9.055 -33.156 -19.406 1 90.94 98 VAL A N 1
ATOM 744 C CA . VAL A 1 98 ? 9.125 -34.562 -19.797 1 90.94 98 VAL A CA 1
ATOM 745 C C . VAL A 1 98 ? 10.391 -35.188 -19.219 1 90.94 98 VAL A C 1
ATOM 747 O O . VAL A 1 98 ? 10.352 -36.312 -18.672 1 90.94 98 VAL A O 1
ATOM 750 N N . ALA A 1 99 ? 11.484 -34.5 -19.312 1 91.56 99 ALA A N 1
ATOM 751 C CA . ALA A 1 99 ? 12.75 -35 -18.797 1 91.56 99 ALA A CA 1
ATOM 752 C C . ALA A 1 99 ? 12.672 -35.219 -17.297 1 91.56 99 ALA A C 1
ATOM 754 O O . ALA A 1 99 ? 13.156 -36.25 -16.781 1 91.56 99 ALA A O 1
ATOM 755 N N . LEU A 1 100 ? 12.07 -34.312 -16.656 1 92.06 100 LEU A N 1
ATOM 756 C CA . LEU A 1 100 ? 11.922 -34.438 -15.211 1 92.06 100 LEU A CA 1
ATOM 757 C C . LEU A 1 100 ? 11.055 -35.656 -14.859 1 92.06 100 LEU A C 1
ATOM 759 O O . LEU A 1 100 ? 11.375 -36.406 -13.945 1 92.06 100 LEU A O 1
ATOM 763 N N . GLU A 1 101 ? 9.992 -35.781 -15.562 1 88.12 101 GLU A N 1
ATOM 764 C CA . GLU A 1 101 ? 9.086 -36.875 -15.289 1 88.12 101 GLU A CA 1
ATOM 765 C C . GLU A 1 101 ? 9.742 -38.219 -15.609 1 88.12 101 GLU A C 1
ATOM 767 O O . GLU A 1 101 ? 9.539 -39.219 -14.898 1 88.12 101 GLU A O 1
ATOM 772 N N . LEU A 1 102 ? 10.484 -38.219 -16.625 1 83.56 102 LEU A N 1
ATOM 773 C CA . LEU A 1 102 ? 11.203 -39.438 -16.984 1 83.56 102 LEU A CA 1
ATOM 774 C C . LEU A 1 102 ? 12.234 -39.781 -15.914 1 83.56 102 LEU A C 1
ATOM 776 O O . LEU A 1 102 ? 12.359 -40.938 -15.523 1 83.56 102 LEU A O 1
ATOM 780 N N . LYS A 1 103 ? 12.953 -38.781 -15.531 1 83.5 103 LYS A N 1
ATOM 781 C CA . LYS A 1 103 ? 13.93 -39.031 -14.469 1 83.5 103 LYS A CA 1
ATOM 782 C C . LYS A 1 103 ? 13.242 -39.531 -13.203 1 83.5 103 LYS A C 1
ATOM 784 O O . LYS A 1 103 ? 13.742 -40.469 -12.555 1 83.5 103 LYS A O 1
ATOM 789 N N . SER A 1 104 ? 12.148 -38.938 -12.805 1 82.38 104 SER A N 1
ATOM 790 C CA . SER A 1 104 ? 11.414 -39.312 -11.602 1 82.38 104 SER A CA 1
ATOM 791 C C . SER A 1 104 ? 10.82 -40.719 -11.727 1 82.38 104 SER A C 1
ATOM 793 O O . SER A 1 104 ? 10.773 -41.469 -10.75 1 82.38 104 SER A O 1
ATOM 795 N N . ALA A 1 105 ? 10.289 -41 -12.867 1 73.62 105 ALA A N 1
ATOM 796 C CA . ALA A 1 105 ? 9.688 -42.312 -13.109 1 73.62 105 ALA A CA 1
ATOM 797 C C . ALA A 1 105 ? 10.742 -43.438 -13.039 1 73.62 105 ALA A C 1
ATOM 799 O O . ALA A 1 105 ? 10.453 -44.562 -12.625 1 73.62 105 ALA A O 1
ATOM 800 N N . LEU A 1 106 ? 11.938 -43.062 -13.406 1 62.34 106 LEU A N 1
ATOM 801 C CA . LEU A 1 106 ? 13.023 -44.031 -13.422 1 62.34 106 LEU A CA 1
ATOM 802 C C . LEU A 1 106 ? 13.664 -44.156 -12.047 1 62.34 106 LEU A C 1
ATOM 804 O O . LEU A 1 106 ? 14.273 -45.188 -11.727 1 62.34 106 LEU A O 1
ATOM 808 N N . TYR A 1 107 ? 13.703 -43 -11.141 1 58.31 107 TYR A N 1
ATOM 809 C CA . TYR A 1 107 ? 14.227 -43 -9.781 1 58.31 107 TYR A CA 1
ATOM 810 C C . TYR A 1 107 ? 13.609 -44.156 -8.969 1 58.31 107 TYR A C 1
ATOM 812 O O . TYR A 1 107 ? 14.258 -44.719 -8.086 1 58.31 107 TYR A O 1
ATOM 820 N N . LEU A 1 108 ? 12.352 -44.469 -9.102 1 45.44 108 LEU A N 1
ATOM 821 C CA . LEU A 1 108 ? 11.781 -45.469 -8.234 1 45.44 108 LEU A CA 1
ATOM 822 C C . LEU A 1 108 ? 12.57 -46.781 -8.336 1 45.44 108 LEU A C 1
ATOM 824 O O . LEU A 1 108 ? 12.391 -47.688 -7.523 1 45.44 108 LEU A O 1
ATOM 828 N N . LYS A 1 109 ? 13.5 -46.844 -9.281 1 40.97 109 LYS A N 1
ATOM 829 C CA . LYS A 1 109 ? 14.125 -48.188 -9.266 1 40.97 109 LYS A CA 1
ATOM 830 C C . LYS A 1 109 ? 15.406 -48.156 -8.445 1 40.97 109 LYS A C 1
ATOM 832 O O . LYS A 1 109 ? 16.219 -49.094 -8.523 1 40.97 109 LYS A O 1
ATOM 837 N N . GLY A 1 110 ? 15.602 -47.344 -7.449 1 45.88 110 GLY A N 1
ATOM 838 C CA . GLY A 1 110 ? 16.672 -47.375 -6.465 1 45.88 110 GLY A CA 1
ATOM 839 C C . GLY A 1 110 ? 17.875 -46.531 -6.863 1 45.88 110 GLY A C 1
ATOM 840 O O . GLY A 1 110 ? 18.688 -46.156 -6.012 1 45.88 110 GLY A O 1
ATOM 841 N N . TRP A 1 111 ? 18.5 -46.562 -8.141 1 48.31 111 TRP A N 1
ATOM 842 C CA . TRP A 1 111 ? 19.781 -45.906 -8.461 1 48.31 111 TRP A CA 1
ATOM 843 C C . TRP A 1 111 ? 19.578 -44.469 -8.867 1 48.31 111 TRP A C 1
ATOM 845 O O . TRP A 1 111 ? 18.547 -44.094 -9.438 1 48.31 111 TRP A O 1
ATOM 855 N N . GLU A 1 112 ? 20.25 -43.531 -8.195 1 58.03 112 GLU A N 1
ATOM 856 C CA . GLU A 1 112 ? 20.281 -42.094 -8.539 1 58.03 112 GLU A CA 1
ATOM 857 C C . GLU A 1 112 ? 20.609 -41.906 -10.016 1 58.03 112 GLU A C 1
ATOM 859 O O . GLU A 1 112 ? 21.641 -42.344 -10.492 1 58.03 112 GLU A O 1
ATOM 864 N N . TYR A 1 113 ? 19.688 -42 -10.953 1 66.62 113 TYR A N 1
ATOM 865 C CA . TYR A 1 113 ? 19.828 -41.812 -12.391 1 66.62 113 TYR A CA 1
ATOM 866 C C . TYR A 1 113 ? 20.516 -40.5 -12.719 1 66.62 113 TYR A C 1
ATOM 868 O O . TYR A 1 113 ? 19.891 -39.594 -13.266 1 66.62 113 TYR A O 1
ATOM 876 N N . ARG A 1 114 ? 21.812 -40.438 -12.406 1 80 114 ARG A N 1
ATOM 877 C CA . ARG A 1 114 ? 22.625 -39.25 -12.523 1 80 114 ARG A CA 1
ATOM 878 C C . ARG A 1 114 ? 22.938 -38.938 -13.984 1 80 114 ARG A C 1
ATOM 880 O O . ARG A 1 114 ? 23.359 -37.812 -14.305 1 80 114 ARG A O 1
ATOM 887 N N . HIS A 1 115 ? 22.719 -39.938 -14.781 1 81.69 115 HIS A N 1
ATOM 888 C CA . HIS A 1 115 ? 23.047 -39.656 -16.172 1 81.69 115 HIS A CA 1
ATOM 889 C C . HIS A 1 115 ? 22.078 -38.656 -16.781 1 81.69 115 HIS A C 1
ATOM 891 O O . HIS A 1 115 ? 22.344 -38.094 -17.844 1 81.69 115 HIS A O 1
ATOM 897 N N . TRP A 1 116 ? 20.984 -38.438 -16.047 1 89.12 116 TRP A N 1
ATOM 898 C CA . TRP A 1 116 ? 20.031 -37.438 -16.531 1 89.12 116 TRP A CA 1
ATOM 899 C C . TRP A 1 116 ? 20.453 -36.031 -16.094 1 89.12 116 TRP A C 1
ATOM 901 O O . TRP A 1 116 ? 19.891 -35.031 -16.562 1 89.12 116 TRP A O 1
ATOM 911 N N . ASP A 1 117 ? 21.391 -35.938 -15.219 1 90.56 117 ASP A N 1
ATOM 912 C CA . ASP A 1 117 ? 21.766 -34.625 -14.664 1 90.56 117 ASP A CA 1
ATOM 913 C C . ASP A 1 117 ? 22.234 -33.688 -15.766 1 90.56 117 ASP A C 1
ATOM 915 O O . ASP A 1 117 ? 21.828 -32.531 -15.797 1 90.56 117 ASP A O 1
ATOM 919 N N . GLU A 1 118 ? 23.016 -34.25 -16.594 1 92.69 118 GLU A N 1
ATOM 920 C CA . GLU A 1 118 ? 23.531 -33.375 -17.656 1 92.69 118 GLU A CA 1
ATOM 921 C C . GLU A 1 118 ? 22.422 -32.969 -18.625 1 92.69 118 GLU A C 1
ATOM 923 O O . GLU A 1 118 ? 22.406 -31.844 -19.109 1 92.69 118 GLU A O 1
ATOM 928 N N . MET A 1 119 ? 21.516 -33.875 -18.922 1 93.69 119 MET A N 1
ATOM 929 C CA . MET A 1 119 ? 20.359 -33.594 -19.766 1 93.69 119 MET A CA 1
ATOM 930 C C . MET A 1 119 ? 19.531 -32.469 -19.156 1 93.69 119 MET A C 1
ATOM 932 O O . MET A 1 119 ? 19.188 -31.5 -19.844 1 93.69 119 MET A O 1
ATOM 936 N N . LEU A 1 120 ? 19.297 -32.594 -17.875 1 95.88 120 LEU A N 1
ATOM 937 C CA . LEU A 1 120 ? 18.516 -31.578 -17.172 1 95.88 120 LEU A CA 1
ATOM 938 C C . LEU A 1 120 ? 19.25 -30.234 -17.141 1 95.88 120 LEU A C 1
ATOM 940 O O . LEU A 1 120 ? 18.625 -29.188 -17.266 1 95.88 120 LEU A O 1
ATOM 944 N N . ARG A 1 121 ? 20.484 -30.281 -17 1 96.44 121 ARG A N 1
ATOM 945 C CA . ARG A 1 121 ? 21.297 -29.062 -17 1 96.44 121 ARG A CA 1
ATOM 946 C C . ARG A 1 121 ? 21.172 -28.312 -18.328 1 96.44 121 ARG A C 1
ATOM 948 O O . ARG A 1 121 ? 20.953 -27.109 -18.359 1 96.44 121 ARG A O 1
ATOM 955 N N . ILE A 1 122 ? 21.281 -29.062 -19.406 1 96.81 122 ILE A N 1
ATOM 956 C CA . ILE A 1 122 ? 21.234 -28.484 -20.734 1 96.81 122 ILE A CA 1
ATOM 957 C C . ILE A 1 122 ? 19.844 -27.922 -21.016 1 96.81 122 ILE A C 1
ATOM 959 O O . ILE A 1 122 ? 19.719 -26.797 -21.516 1 96.81 122 ILE A O 1
ATOM 963 N N . LEU A 1 123 ? 18.844 -28.688 -20.734 1 97.5 123 LEU A N 1
ATOM 964 C CA . LEU A 1 123 ? 17.469 -28.25 -20.969 1 97.5 123 LEU A CA 1
ATOM 965 C C . LEU A 1 123 ? 17.125 -27.047 -20.109 1 97.5 123 LEU A C 1
ATOM 967 O O . LEU A 1 123 ? 16.406 -26.141 -20.547 1 97.5 123 LEU A O 1
ATOM 971 N N . ALA A 1 124 ? 17.547 -27.109 -18.844 1 98.06 124 ALA A N 1
ATOM 972 C CA . ALA A 1 124 ? 17.297 -25.984 -17.938 1 98.06 124 ALA A CA 1
ATOM 973 C C . ALA A 1 124 ? 17.953 -24.703 -18.469 1 98.06 124 ALA A C 1
ATOM 975 O O . ALA A 1 124 ? 17.328 -23.641 -18.453 1 98.06 124 ALA A O 1
ATOM 976 N N . ASP A 1 125 ? 19.141 -24.828 -18.953 1 97.56 125 ASP A N 1
ATOM 977 C CA . ASP A 1 125 ? 19.859 -23.688 -19.5 1 97.56 125 ASP A CA 1
ATOM 978 C C . ASP A 1 125 ? 19.109 -23.094 -20.688 1 97.56 125 ASP A C 1
ATOM 980 O O . ASP A 1 125 ? 18.969 -21.875 -20.797 1 97.56 125 ASP A O 1
ATOM 984 N N . ALA A 1 126 ? 18.672 -23.922 -21.516 1 97 126 ALA A N 1
ATOM 985 C CA . ALA A 1 126 ? 17.922 -23.469 -22.688 1 97 126 ALA A CA 1
ATOM 986 C C . ALA A 1 126 ? 16.609 -22.797 -22.266 1 97 126 ALA A C 1
ATOM 988 O O . ALA A 1 126 ? 16.188 -21.812 -22.875 1 97 126 ALA A O 1
ATOM 989 N N . THR A 1 127 ? 15.953 -23.359 -21.297 1 97.31 127 THR A N 1
ATOM 990 C CA . THR A 1 127 ? 14.703 -22.828 -20.781 1 97.31 127 THR A CA 1
ATOM 991 C C . THR A 1 127 ? 14.922 -21.438 -20.172 1 97.31 127 THR A C 1
ATOM 993 O O . THR A 1 127 ? 14.109 -20.531 -20.375 1 97.31 127 THR A O 1
ATOM 996 N N . ILE A 1 128 ? 15.984 -21.297 -19.469 1 98 128 ILE A N 1
ATOM 997 C CA . ILE A 1 128 ? 16.328 -20.016 -18.859 1 98 128 ILE A CA 1
ATOM 998 C C . ILE A 1 128 ? 16.531 -18.969 -19.969 1 98 128 ILE A C 1
ATOM 1000 O O . ILE A 1 128 ? 15.992 -17.859 -19.891 1 98 128 ILE A O 1
ATOM 1004 N N . GLU A 1 129 ? 17.25 -19.359 -20.953 1 96.44 129 GLU A N 1
ATOM 1005 C CA . GLU A 1 129 ? 17.531 -18.438 -22.047 1 96.44 129 GLU A CA 1
ATOM 1006 C C . GLU A 1 129 ? 16.25 -18 -22.75 1 96.44 129 GLU A C 1
ATOM 1008 O O . GLU A 1 129 ? 16.125 -16.828 -23.141 1 96.44 129 GLU A O 1
ATOM 1013 N N . HIS A 1 130 ? 15.406 -18.891 -22.875 1 94.69 130 HIS A N 1
ATOM 1014 C CA . HIS A 1 130 ? 14.156 -18.609 -23.562 1 94.69 130 HIS A CA 1
ATOM 1015 C C . HIS A 1 130 ? 13.281 -17.672 -22.734 1 94.69 130 HIS A C 1
ATOM 1017 O O . HIS A 1 130 ? 12.797 -16.656 -23.25 1 94.69 130 HIS A O 1
ATOM 1023 N N . HIS A 1 131 ? 13.094 -17.953 -21.469 1 95 131 HIS A N 1
ATOM 1024 C CA . HIS A 1 131 ? 12.125 -17.234 -20.656 1 95 131 HIS A CA 1
ATOM 1025 C C . HIS A 1 131 ? 12.727 -15.938 -20.094 1 95 131 HIS A C 1
ATOM 1027 O O . HIS A 1 131 ? 12 -15.008 -19.766 1 95 131 HIS A O 1
ATOM 1033 N N . ALA A 1 132 ? 13.984 -15.867 -20.047 1 93.19 132 ALA A N 1
ATOM 1034 C CA . ALA A 1 132 ? 14.633 -14.656 -19.531 1 93.19 132 ALA A CA 1
ATOM 1035 C C . ALA A 1 132 ? 14.328 -13.453 -20.438 1 93.19 132 ALA A C 1
ATOM 1037 O O . ALA A 1 132 ? 14.383 -12.312 -19.984 1 93.19 132 ALA A O 1
ATOM 1038 N N . LYS A 1 133 ? 13.898 -13.75 -21.625 1 91.75 133 LYS A N 1
ATOM 1039 C CA . LYS A 1 133 ? 13.641 -12.688 -22.594 1 91.75 133 LYS A CA 1
ATOM 1040 C C . LYS A 1 133 ? 12.156 -12.32 -22.625 1 91.75 133 LYS A C 1
ATOM 1042 O O . LYS A 1 133 ? 11.75 -11.445 -23.391 1 91.75 133 LYS A O 1
ATOM 1047 N N . SER A 1 134 ? 11.477 -12.914 -21.812 1 90.94 134 SER A N 1
ATOM 1048 C CA . SER A 1 134 ? 10.039 -12.672 -21.812 1 90.94 134 SER A CA 1
ATOM 1049 C C . SER A 1 134 ? 9.719 -11.227 -21.422 1 90.94 134 SER A C 1
ATOM 1051 O O . SER A 1 134 ? 10.219 -10.727 -20.422 1 90.94 134 SER A O 1
ATOM 1053 N N . PRO A 1 135 ? 8.812 -10.531 -22.141 1 89.31 135 PRO A N 1
ATOM 1054 C CA . PRO A 1 135 ? 8.398 -9.164 -21.812 1 89.31 135 PRO A CA 1
ATOM 1055 C C . PRO A 1 135 ? 7.633 -9.086 -20.484 1 89.31 135 PRO A C 1
ATOM 1057 O O . PRO A 1 135 ? 7.645 -8.047 -19.828 1 89.31 135 PRO A O 1
ATOM 1060 N N . GLU A 1 136 ? 7.062 -10.164 -20.078 1 87 136 GLU A N 1
ATOM 1061 C CA . GLU A 1 136 ? 6.277 -10.203 -18.844 1 87 136 GLU A CA 1
ATOM 1062 C C . GLU A 1 136 ? 7.164 -9.992 -17.625 1 87 136 GLU A C 1
ATOM 1064 O O . GLU A 1 136 ? 6.695 -9.516 -16.594 1 87 136 GLU A O 1
ATOM 1069 N N . LEU A 1 137 ? 8.383 -10.367 -17.828 1 89.62 137 LEU A N 1
ATOM 1070 C CA . LEU A 1 137 ? 9.297 -10.289 -16.688 1 89.62 137 LEU A CA 1
ATOM 1071 C C . LEU A 1 137 ? 9.836 -8.867 -16.516 1 89.62 137 LEU A C 1
ATOM 1073 O O . LEU A 1 137 ? 10.305 -8.5 -15.445 1 89.62 137 LEU A O 1
ATOM 1077 N N . LYS A 1 138 ? 9.781 -8.008 -17.531 1 85.94 138 LYS A N 1
ATOM 1078 C CA . LYS A 1 138 ? 10.344 -6.66 -17.5 1 85.94 138 LYS A CA 1
ATOM 1079 C C . LYS A 1 138 ? 9.305 -5.648 -17.016 1 85.94 138 LYS A C 1
ATOM 1081 O O . LYS A 1 138 ? 9.664 -4.562 -16.547 1 85.94 138 LYS A O 1
ATOM 1086 N N . GLY A 1 139 ? 8.172 -6.043 -17.062 1 86.25 139 GLY A N 1
ATOM 1087 C CA . GLY A 1 139 ? 7.125 -5.105 -16.672 1 86.25 139 GLY A CA 1
ATOM 1088 C C . GLY A 1 139 ? 7.035 -4.895 -15.172 1 86.25 139 GLY A C 1
ATOM 1089 O O . GLY A 1 139 ? 7.473 -5.742 -14.398 1 86.25 139 GLY A O 1
ATOM 1090 N N . GLU A 1 140 ? 6.602 -3.709 -14.789 1 88.12 140 GLU A N 1
ATOM 1091 C CA . GLU A 1 140 ? 6.434 -3.393 -13.375 1 88.12 140 GLU A CA 1
ATOM 1092 C C . GLU A 1 140 ? 5.227 -4.121 -12.781 1 88.12 140 GLU A C 1
ATOM 1094 O O . GLU A 1 140 ? 4.137 -4.09 -13.359 1 88.12 140 GLU A O 1
ATOM 1099 N N . ARG A 1 141 ? 5.453 -4.977 -11.852 1 89.94 141 ARG A N 1
ATOM 1100 C CA . ARG A 1 141 ? 4.426 -5.699 -11.102 1 89.94 141 ARG A CA 1
ATOM 1101 C C . ARG A 1 141 ? 4.102 -4.992 -9.789 1 89.94 141 ARG A C 1
ATOM 1103 O O . ARG A 1 141 ? 4.895 -5.031 -8.844 1 89.94 141 ARG A O 1
ATOM 1110 N N . LEU A 1 142 ? 2.906 -4.254 -9.781 1 91.56 142 LEU A N 1
ATOM 1111 C CA . LEU A 1 142 ? 2.508 -3.486 -8.609 1 91.56 142 LEU A CA 1
ATOM 1112 C C . LEU A 1 142 ? 1.094 -3.855 -8.172 1 91.56 142 LEU A C 1
ATOM 1114 O O . LEU A 1 142 ? 0.158 -3.074 -8.359 1 91.56 142 LEU A O 1
ATOM 1118 N N . PRO A 1 143 ? 0.991 -5.008 -7.551 1 93 143 PRO A N 1
ATOM 1119 C CA . PRO A 1 143 ? -0.347 -5.473 -7.176 1 93 143 PRO A CA 1
ATOM 1120 C C . PRO A 1 143 ? -1.077 -4.492 -6.262 1 93 143 PRO A C 1
ATOM 1122 O O . PRO A 1 143 ? -2.295 -4.332 -6.367 1 93 143 PRO A O 1
ATOM 1125 N N . TYR A 1 144 ? -0.363 -3.852 -5.434 1 89.94 144 TYR A N 1
ATOM 1126 C CA . TYR A 1 144 ? -0.967 -2.945 -4.465 1 89.94 144 TYR A CA 1
ATOM 1127 C C . TYR A 1 144 ? -1.623 -1.759 -5.16 1 89.94 144 TYR A C 1
ATOM 1129 O O . TYR A 1 144 ? -2.672 -1.278 -4.727 1 89.94 144 TYR A O 1
ATOM 1137 N N . ILE A 1 145 ? -1.051 -1.281 -6.207 1 93.12 145 ILE A N 1
ATOM 1138 C CA . ILE A 1 145 ? -1.587 -0.133 -6.93 1 93.12 145 ILE A CA 1
ATOM 1139 C C . ILE A 1 145 ? -2.924 -0.503 -7.566 1 93.12 145 ILE A C 1
ATOM 1141 O O . ILE A 1 145 ? -3.836 0.323 -7.637 1 93.12 145 ILE A O 1
ATOM 1145 N N . VAL A 1 146 ? -2.973 -1.728 -7.961 1 94.75 146 VAL A N 1
ATOM 1146 C CA . VAL A 1 146 ? -4.211 -2.199 -8.57 1 94.75 146 VAL A CA 1
ATOM 1147 C C . VAL A 1 146 ? -5.324 -2.229 -7.523 1 94.75 146 VAL A C 1
ATOM 1149 O O . VAL A 1 146 ? -6.445 -1.786 -7.785 1 94.75 146 VAL A O 1
ATOM 1152 N N . ILE A 1 147 ? -4.98 -2.693 -6.387 1 96.56 147 ILE A N 1
ATOM 1153 C CA . ILE A 1 147 ? -5.949 -2.797 -5.301 1 96.56 147 ILE A CA 1
ATOM 1154 C C . ILE A 1 147 ? -6.41 -1.401 -4.883 1 96.56 147 ILE A C 1
ATOM 1156 O O . ILE A 1 147 ? -7.605 -1.161 -4.707 1 96.56 147 ILE A O 1
ATOM 1160 N N . GLN A 1 148 ? -5.473 -0.552 -4.789 1 95.56 148 GLN A N 1
ATOM 1161 C CA . GLN A 1 148 ? -5.785 0.826 -4.426 1 95.56 148 GLN A CA 1
ATOM 1162 C C . GLN A 1 148 ? -6.711 1.471 -5.453 1 95.56 148 GLN A C 1
ATOM 1164 O O . GLN A 1 148 ? -7.672 2.152 -5.09 1 95.56 148 GLN A O 1
ATOM 1169 N N . LYS A 1 149 ? -6.395 1.245 -6.672 1 96.44 149 LYS A N 1
ATOM 1170 C CA . LYS A 1 149 ? -7.223 1.786 -7.746 1 96.44 149 LYS A CA 1
ATOM 1171 C C . LYS A 1 149 ? -8.641 1.239 -7.676 1 96.44 149 LYS A C 1
ATOM 1173 O O . LYS A 1 149 ? -9.609 1.979 -7.875 1 96.44 149 LYS A O 1
ATOM 1178 N N . ASN A 1 150 ? -8.766 0.024 -7.359 1 97.75 150 ASN A N 1
ATOM 1179 C CA . ASN A 1 150 ? -10.086 -0.588 -7.277 1 97.75 150 ASN A CA 1
ATOM 1180 C C . ASN A 1 150 ? -10.898 -0.016 -6.117 1 97.75 150 ASN A C 1
ATOM 1182 O O . ASN A 1 150 ? -12.094 0.237 -6.258 1 97.75 150 ASN A O 1
ATOM 1186 N N . TRP A 1 151 ? -10.242 0.163 -5.047 1 98.12 151 TRP A N 1
ATOM 1187 C CA . TRP A 1 151 ? -10.922 0.801 -3.924 1 98.12 151 TRP A CA 1
ATOM 1188 C C . TRP A 1 151 ? -11.328 2.229 -4.273 1 98.12 151 TRP A C 1
ATOM 1190 O O . TRP A 1 151 ? -12.391 2.699 -3.855 1 98.12 151 TRP A O 1
ATOM 1200 N N . GLY A 1 152 ? -10.445 2.859 -4.984 1 98 152 GLY A N 1
ATOM 1201 C CA . GLY A 1 152 ? -10.797 4.184 -5.477 1 98 152 GLY A CA 1
ATOM 1202 C C . GLY A 1 152 ? -12.031 4.188 -6.352 1 98 152 GLY A C 1
ATOM 1203 O O . GLY A 1 152 ? -12.859 5.102 -6.262 1 98 152 GLY A O 1
ATOM 1204 N N . ASN A 1 153 ? -12.156 3.18 -7.102 1 97.94 153 ASN A N 1
ATOM 1205 C CA . ASN A 1 153 ? -13.32 3.055 -7.973 1 97.94 153 ASN A CA 1
ATOM 1206 C C . ASN A 1 153 ? -14.594 2.807 -7.172 1 97.94 153 ASN A C 1
ATOM 1208 O O . ASN A 1 153 ? -15.656 3.326 -7.512 1 97.94 153 ASN A O 1
ATOM 1212 N N . VAL A 1 154 ? -14.461 2.041 -6.168 1 98.19 154 VAL A N 1
ATOM 1213 C CA . VAL A 1 154 ? -15.602 1.8 -5.297 1 98.19 154 VAL A CA 1
ATOM 1214 C C . VAL A 1 154 ? -16.078 3.117 -4.688 1 98.19 154 VAL A C 1
ATOM 1216 O O . VAL A 1 154 ? -17.266 3.432 -4.719 1 98.19 154 VAL A O 1
ATOM 1219 N N . PHE A 1 155 ? -15.164 3.875 -4.25 1 98.19 155 PHE A N 1
ATOM 1220 C CA . PHE A 1 155 ? -15.484 5.16 -3.641 1 98.19 155 PHE A CA 1
ATOM 1221 C C . PHE A 1 155 ? -16.125 6.098 -4.66 1 98.19 155 PHE A C 1
ATOM 1223 O O . PHE A 1 155 ? -17.156 6.711 -4.387 1 98.19 155 PHE A O 1
ATOM 1230 N N . ALA A 1 156 ? -15.508 6.168 -5.801 1 97.31 156 ALA A N 1
ATOM 1231 C CA . ALA A 1 156 ? -15.953 7.102 -6.832 1 97.31 156 ALA A CA 1
ATOM 1232 C C . ALA A 1 156 ? -17.359 6.746 -7.332 1 97.31 156 ALA A C 1
ATOM 1234 O O . ALA A 1 156 ? -18.156 7.633 -7.645 1 97.31 156 ALA A O 1
ATOM 1235 N N . SER A 1 157 ? -17.656 5.508 -7.316 1 96.62 157 SER A N 1
ATOM 1236 C CA . SER A 1 157 ? -18.953 5.066 -7.828 1 96.62 157 SER A CA 1
ATOM 1237 C C . SER A 1 157 ? -20.062 5.312 -6.809 1 96.62 157 SER A C 1
ATOM 1239 O O . SER A 1 157 ? -21.219 5.535 -7.184 1 96.62 157 SER A O 1
ATOM 1241 N N . GLY A 1 158 ? -19.734 5.215 -5.578 1 95.44 158 GLY A N 1
ATOM 1242 C CA . GLY A 1 158 ? -20.719 5.324 -4.508 1 95.44 158 GLY A CA 1
ATOM 1243 C C . GLY A 1 158 ? -21.547 4.066 -4.336 1 95.44 158 GLY A C 1
ATOM 1244 O O . GLY A 1 158 ? -22.453 4.023 -3.498 1 95.44 158 GLY A O 1
ATOM 1245 N N . LYS A 1 159 ? -21.266 3.074 -5.09 1 95.44 159 LYS A N 1
ATOM 1246 C CA . LYS A 1 159 ? -22.016 1.825 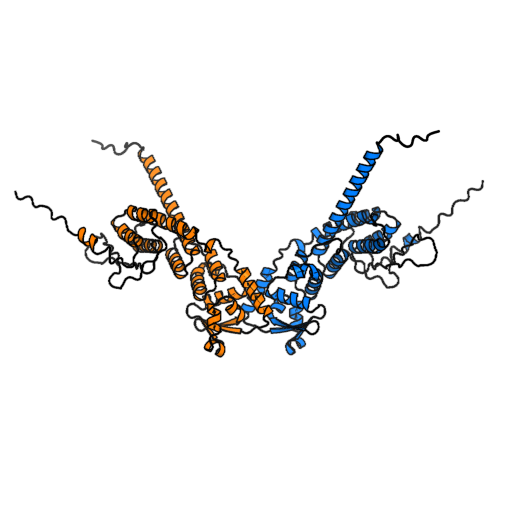-5.043 1 95.44 159 LYS A CA 1
ATOM 1247 C C . LYS A 1 159 ? -21.312 0.798 -4.152 1 95.44 159 LYS A C 1
ATOM 1249 O O . LYS A 1 159 ? -20.109 0.572 -4.277 1 95.44 159 LYS A O 1
ATOM 1254 N N . HIS A 1 160 ? -22.141 0.262 -3.262 1 97.69 160 HIS A N 1
ATOM 1255 C CA . HIS A 1 160 ? -21.594 -0.732 -2.338 1 97.69 160 HIS A CA 1
ATOM 1256 C C . HIS A 1 160 ? -22.453 -1.997 -2.334 1 97.69 160 HIS A C 1
ATOM 1258 O O . HIS A 1 160 ? -22.734 -2.557 -1.272 1 97.69 160 HIS A O 1
ATOM 1264 N N . GLU A 1 161 ? -22.75 -2.4 -3.582 1 96.81 161 GLU A N 1
ATOM 1265 C CA . GLU A 1 161 ? -23.516 -3.633 -3.701 1 96.81 161 GLU A CA 1
ATOM 1266 C C . GLU A 1 161 ? -22.656 -4.855 -3.383 1 96.81 161 GLU A C 1
ATOM 1268 O O . GLU A 1 161 ? -21.469 -4.883 -3.695 1 96.81 161 GLU A O 1
ATOM 1273 N N . THR A 1 162 ? -23.344 -5.836 -2.789 1 97.56 162 THR A N 1
ATOM 1274 C CA . THR A 1 162 ? -22.625 -7.051 -2.42 1 97.56 162 THR A CA 1
ATOM 1275 C C . THR A 1 162 ? -23.109 -8.234 -3.26 1 97.56 162 THR A C 1
ATOM 1277 O O . THR A 1 162 ? -24.141 -8.156 -3.918 1 97.56 162 THR A O 1
ATOM 1280 N N . ILE A 1 163 ? -22.328 -9.234 -3.299 1 97.75 163 ILE A N 1
ATOM 1281 C CA . ILE A 1 163 ? -22.641 -10.492 -3.963 1 97.75 163 ILE A CA 1
ATOM 1282 C C . ILE A 1 163 ? -22.125 -11.664 -3.117 1 97.75 163 ILE A C 1
ATOM 1284 O O . ILE A 1 163 ? -21.141 -11.523 -2.4 1 97.75 163 ILE A O 1
ATOM 1288 N N . GLU A 1 164 ? -22.812 -12.734 -3.213 1 98.12 164 GLU A N 1
ATOM 1289 C CA . GLU A 1 164 ? -22.375 -13.938 -2.508 1 98.12 164 GLU A CA 1
ATOM 1290 C C . GLU A 1 164 ? -21.516 -14.828 -3.408 1 98.12 164 GLU A C 1
ATOM 1292 O O . GLU A 1 164 ? -21.969 -15.25 -4.477 1 98.12 164 GLU A O 1
ATOM 1297 N N . VAL A 1 165 ? -20.328 -15.18 -2.971 1 98.19 165 VAL A N 1
ATOM 1298 C CA . VAL A 1 165 ? -19.438 -16.078 -3.689 1 98.19 165 VAL A CA 1
ATOM 1299 C C . VAL A 1 165 ? -19.453 -17.453 -3.035 1 98.19 165 VAL A C 1
ATOM 1301 O O . VAL A 1 165 ? -19.109 -17.594 -1.856 1 98.19 165 VAL A O 1
ATOM 1304 N N . TRP A 1 166 ? -19.797 -18.422 -3.838 1 98.06 166 TRP A N 1
ATOM 1305 C CA . TRP A 1 166 ? -20 -19.766 -3.314 1 98.06 166 TRP A CA 1
ATOM 1306 C C . TRP A 1 166 ? -18.906 -20.703 -3.818 1 98.06 166 TRP A C 1
ATOM 1308 O O . TRP A 1 166 ? -18.531 -20.656 -4.988 1 98.06 166 TRP A O 1
ATOM 1318 N N . ALA A 1 167 ? -18.328 -21.484 -2.961 1 97.75 167 ALA A N 1
ATOM 1319 C CA . ALA A 1 167 ? -17.406 -22.578 -3.275 1 97.75 167 ALA A CA 1
ATOM 1320 C C . ALA A 1 167 ? -17.562 -23.734 -2.283 1 97.75 167 ALA A C 1
ATOM 1322 O O . ALA A 1 167 ? -17.562 -23.516 -1.068 1 97.75 167 ALA A O 1
ATOM 1323 N N . GLU A 1 168 ? -17.719 -24.922 -2.727 1 96.5 168 GLU A N 1
ATOM 1324 C CA . GLU A 1 168 ? -17.844 -26.109 -1.896 1 96.5 168 GLU A CA 1
ATOM 1325 C C . GLU A 1 168 ? -18.938 -25.938 -0.844 1 96.5 168 GLU A C 1
ATOM 1327 O O . GLU A 1 168 ? -18.719 -26.188 0.341 1 96.5 168 GLU A O 1
ATOM 1332 N N . ASP A 1 169 ? -20.016 -25.312 -1.114 1 95 169 ASP A N 1
ATOM 1333 C CA . ASP A 1 169 ? -21.219 -25.172 -0.306 1 95 169 ASP A CA 1
ATOM 1334 C C . ASP A 1 169 ? -21.016 -24.156 0.817 1 95 169 ASP A C 1
ATOM 1336 O O . ASP A 1 169 ? -21.719 -24.203 1.827 1 95 169 ASP A O 1
ATOM 1340 N N . LYS A 1 170 ? -20.062 -23.453 0.739 1 97.69 170 LYS A N 1
ATOM 1341 C CA . LYS A 1 170 ? -19.828 -22.312 1.62 1 97.69 170 LYS A CA 1
ATOM 1342 C C . LYS A 1 170 ? -19.828 -21.016 0.835 1 97.69 170 LYS A C 1
ATOM 1344 O O . LYS A 1 170 ? -19.562 -21 -0.369 1 97.69 170 LYS A O 1
ATOM 1349 N N . SER A 1 171 ? -20.156 -20 1.547 1 97.38 171 SER A N 1
ATOM 1350 C CA . SER A 1 171 ? -20.219 -18.734 0.817 1 97.38 171 SER A CA 1
ATOM 1351 C C . SER A 1 171 ? -19.625 -17.594 1.635 1 97.38 171 SER A C 1
ATOM 1353 O O . SER A 1 171 ? -19.484 -17.703 2.855 1 97.38 171 SER A O 1
ATOM 1355 N N . ILE A 1 172 ? -19.188 -16.578 0.943 1 97.75 172 ILE A N 1
ATOM 1356 C CA . ILE A 1 172 ? -18.703 -15.328 1.529 1 97.75 172 ILE A CA 1
ATOM 1357 C C . ILE A 1 172 ? -19.312 -14.133 0.788 1 97.75 172 ILE A C 1
ATOM 1359 O O . ILE A 1 172 ? -19.484 -14.18 -0.433 1 97.75 172 ILE A O 1
ATOM 1363 N N . THR A 1 173 ? -19.672 -13.164 1.522 1 98 173 THR A N 1
ATOM 1364 C CA . THR A 1 173 ? -20.234 -11.953 0.939 1 98 173 THR A CA 1
ATOM 1365 C C . THR A 1 173 ? -19.141 -10.93 0.662 1 98 173 THR A C 1
ATOM 1367 O O . THR A 1 173 ? -18.344 -10.602 1.549 1 98 173 THR A O 1
ATOM 1370 N N . VAL A 1 174 ? -19.062 -10.453 -0.596 1 98.12 174 VAL A N 1
ATOM 1371 C CA . VAL A 1 174 ? -18 -9.523 -0.967 1 98.12 174 VAL A CA 1
ATOM 1372 C C . VAL A 1 174 ? -18.594 -8.367 -1.773 1 98.12 174 VAL A C 1
ATOM 1374 O O . VAL A 1 174 ? -19.734 -8.445 -2.236 1 98.12 174 VAL A O 1
ATOM 1377 N N . LEU A 1 175 ? -17.844 -7.312 -1.869 1 98.12 175 LEU A N 1
ATOM 1378 C CA . LEU A 1 175 ? -18.234 -6.164 -2.678 1 98.12 175 LEU A CA 1
ATOM 1379 C C . LEU A 1 175 ? -18.156 -6.492 -4.164 1 98.12 175 LEU A C 1
ATOM 1381 O O . LEU A 1 175 ? -17.094 -6.902 -4.652 1 98.12 175 LEU A O 1
ATOM 1385 N N . LYS A 1 176 ? -19.188 -6.238 -4.844 1 97.5 176 LYS A N 1
ATOM 1386 C CA . LYS A 1 176 ? -19.297 -6.582 -6.258 1 97.5 176 LYS A CA 1
ATOM 1387 C C . LYS A 1 176 ? -18.266 -5.824 -7.09 1 97.5 176 LYS A C 1
ATOM 1389 O O . LYS A 1 176 ? -17.609 -6.402 -7.965 1 97.5 176 LYS A O 1
ATOM 1394 N N . LEU A 1 177 ? -18.078 -4.582 -6.824 1 97.56 177 LEU A N 1
ATOM 1395 C CA . LEU A 1 177 ? -17.219 -3.717 -7.629 1 97.56 177 LEU A CA 1
ATOM 1396 C C . LEU A 1 177 ? -15.758 -4.117 -7.484 1 97.56 177 LEU A C 1
ATOM 1398 O O . LEU A 1 177 ? -14.961 -3.914 -8.398 1 97.56 177 LEU A O 1
ATOM 1402 N N . LEU A 1 178 ? -15.352 -4.695 -6.363 1 98.19 178 LEU A N 1
ATOM 1403 C CA . LEU A 1 178 ? -13.977 -5.16 -6.203 1 98.19 178 LEU A CA 1
ATOM 1404 C C . LEU A 1 178 ? -13.688 -6.344 -7.121 1 98.19 178 LEU A C 1
ATOM 1406 O O . LEU A 1 178 ? -12.57 -6.496 -7.613 1 98.19 178 LEU A O 1
ATOM 1410 N N . LEU A 1 179 ? -14.703 -7.168 -7.375 1 98.06 179 LEU A N 1
ATOM 1411 C CA . LEU A 1 179 ? -14.531 -8.32 -8.258 1 98.06 179 LEU A CA 1
ATOM 1412 C C . LEU A 1 179 ? -14.531 -7.887 -9.719 1 98.06 179 LEU A C 1
ATOM 1414 O O . LEU A 1 179 ? -13.656 -8.289 -10.492 1 98.06 179 LEU A O 1
ATOM 1418 N N . THR A 1 180 ? -15.469 -7.027 -10.07 1 97.75 180 THR A N 1
ATOM 1419 C CA . THR A 1 180 ? -15.617 -6.617 -11.461 1 97.75 180 THR A CA 1
ATOM 1420 C C . THR A 1 180 ? -14.445 -5.738 -11.891 1 97.75 180 THR A C 1
ATOM 1422 O O . THR A 1 180 ? -14.07 -5.719 -13.07 1 97.75 180 THR A O 1
ATOM 1425 N N . GLY A 1 181 ? -13.859 -5.062 -10.969 1 97.44 181 GLY A N 1
ATOM 1426 C CA . GLY A 1 181 ? -12.711 -4.238 -11.281 1 97.44 181 GLY A CA 1
ATOM 1427 C C . GLY A 1 181 ? -11.414 -5.027 -11.367 1 97.44 181 GLY A C 1
ATOM 1428 O O . GLY A 1 181 ? -10.461 -4.598 -12.016 1 97.44 181 GLY A O 1
ATOM 1429 N N . ALA A 1 182 ? -11.383 -6.176 -10.766 1 97.12 182 ALA A N 1
ATOM 1430 C CA . ALA A 1 182 ? -10.148 -6.949 -10.633 1 97.12 182 ALA A CA 1
ATOM 1431 C C . ALA A 1 182 ? -9.938 -7.859 -11.836 1 97.12 182 ALA A C 1
ATOM 1433 O O . ALA A 1 182 ? -8.805 -8.219 -12.156 1 97.12 182 ALA A O 1
ATOM 1434 N N . SER A 1 183 ? -11.016 -8.281 -12.461 1 97.44 183 SER A N 1
ATOM 1435 C CA . SER A 1 183 ? -10.922 -9.305 -13.5 1 97.44 183 SER A CA 1
ATOM 1436 C C . SER A 1 183 ? -12.039 -9.148 -14.523 1 97.44 183 SER A C 1
ATOM 1438 O O . SER A 1 183 ? -13.219 -9.07 -14.164 1 97.44 183 SER A O 1
ATOM 1440 N N . LYS A 1 184 ? -11.695 -9.25 -15.812 1 97.38 184 LYS A N 1
ATOM 1441 C CA . LYS A 1 184 ? -12.688 -9.227 -16.875 1 97.38 184 LYS A CA 1
ATOM 1442 C C . LYS A 1 184 ? -13.562 -10.477 -16.844 1 97.38 184 LYS A C 1
ATOM 1444 O O . LYS A 1 184 ? -14.766 -10.414 -17.109 1 97.38 184 LYS A O 1
ATOM 1449 N N . ILE A 1 185 ? -12.969 -11.539 -16.5 1 97.19 185 ILE A N 1
ATOM 1450 C CA . ILE A 1 185 ? -13.688 -12.805 -16.438 1 97.19 185 ILE A CA 1
ATOM 1451 C C . ILE A 1 185 ? -14.727 -12.742 -15.312 1 97.19 185 ILE A C 1
ATOM 1453 O O . ILE A 1 185 ? -15.883 -13.117 -15.516 1 97.19 185 ILE A O 1
ATOM 1457 N N . LEU A 1 186 ? -14.359 -12.227 -14.211 1 97.19 186 LEU A N 1
ATOM 1458 C CA . LEU A 1 186 ? -15.305 -12.102 -13.102 1 97.19 186 LEU A CA 1
ATOM 1459 C C . LEU A 1 186 ? -16.422 -11.117 -13.453 1 97.19 186 LEU A C 1
ATOM 1461 O O . LEU A 1 186 ? -17.578 -11.352 -13.117 1 97.19 186 LEU A O 1
ATOM 1465 N N . LYS A 1 187 ? -16.031 -10.055 -14.125 1 97.62 187 LYS A N 1
ATOM 1466 C CA . LYS A 1 187 ? -17.016 -9.07 -14.547 1 97.62 187 LYS A CA 1
ATOM 1467 C C . LYS A 1 187 ? -18.062 -9.695 -15.461 1 97.62 187 LYS A C 1
ATOM 1469 O O . LYS A 1 187 ? -19.266 -9.508 -15.258 1 97.62 187 LYS A O 1
ATOM 1474 N N . LEU A 1 188 ? -17.625 -10.477 -16.359 1 97.31 188 LEU A N 1
ATOM 1475 C CA . LEU A 1 188 ? -18.531 -11.141 -17.297 1 97.31 188 LEU A CA 1
ATOM 1476 C C . LEU A 1 188 ? -19.422 -12.133 -16.578 1 97.31 188 LEU A C 1
ATOM 1478 O O . LEU A 1 188 ? -20.625 -12.219 -16.875 1 97.31 188 LEU A O 1
ATOM 1482 N N . ASN A 1 189 ? -18.875 -12.844 -15.641 1 96.06 189 ASN A N 1
ATOM 1483 C CA . ASN A 1 189 ? -19.641 -13.812 -14.867 1 96.06 189 ASN A CA 1
ATOM 1484 C C . ASN A 1 189 ? -20.734 -13.133 -14.039 1 96.06 189 ASN A C 1
ATOM 1486 O O . ASN A 1 189 ? -21.859 -13.602 -13.984 1 96.06 189 ASN A O 1
ATOM 1490 N N . ILE A 1 190 ? -20.391 -12.016 -13.516 1 96.56 190 ILE A N 1
ATOM 1491 C CA . ILE A 1 190 ? -21.297 -11.32 -12.609 1 96.56 190 ILE A CA 1
ATOM 1492 C C . ILE A 1 190 ? -22.375 -10.609 -13.414 1 96.56 190 ILE A C 1
ATOM 1494 O O . ILE A 1 190 ? -23.516 -10.5 -12.961 1 96.56 190 ILE A O 1
ATOM 1498 N N . GLU A 1 191 ? -22.047 -10.156 -14.57 1 95 191 GLU A N 1
ATOM 1499 C CA . GLU A 1 191 ? -22.984 -9.438 -15.414 1 95 191 GLU A CA 1
ATOM 1500 C C . GLU A 1 191 ? -23.969 -10.398 -16.094 1 95 191 GLU A C 1
ATOM 1502 O O . GLU A 1 191 ? -24.953 -9.969 -16.688 1 95 191 GLU A O 1
ATOM 1507 N N . ASN A 1 192 ? -23.688 -11.625 -16 1 94.56 192 ASN A N 1
ATOM 1508 C CA . ASN A 1 192 ? -24.641 -12.609 -16.469 1 94.56 192 ASN A CA 1
ATOM 1509 C C . ASN A 1 192 ? -26 -12.461 -15.773 1 94.56 192 ASN A C 1
ATOM 1511 O O . ASN A 1 192 ? -26.047 -12.32 -14.547 1 94.56 192 ASN A O 1
ATOM 1515 N N . PRO A 1 193 ? -27.078 -12.508 -16.391 1 91.81 193 PRO A N 1
ATOM 1516 C CA . PRO A 1 193 ? -28.406 -12.289 -15.805 1 91.81 193 PRO A CA 1
ATOM 1517 C C . PRO A 1 193 ? -28.734 -13.273 -14.688 1 91.81 193 PRO A C 1
ATOM 1519 O O . PRO A 1 193 ? -29.359 -12.898 -13.695 1 91.81 193 PRO A O 1
ATOM 1522 N N . ASP A 1 194 ? -28.359 -14.5 -14.875 1 92.06 194 ASP A N 1
ATOM 1523 C CA . ASP A 1 194 ? -28.641 -15.5 -13.852 1 92.06 194 ASP A CA 1
ATOM 1524 C C . ASP A 1 194 ? -27.969 -15.141 -12.531 1 92.06 194 ASP A C 1
ATOM 1526 O O . ASP A 1 194 ? -28.578 -15.281 -11.461 1 92.06 194 ASP A O 1
ATOM 1530 N N . VAL A 1 195 ? -26.828 -14.656 -12.695 1 90.75 195 VAL A N 1
ATOM 1531 C CA . VAL A 1 195 ? -26.078 -14.281 -11.5 1 90.75 195 VAL A CA 1
ATOM 1532 C C . VAL A 1 195 ? -26.656 -12.992 -10.914 1 90.75 195 VAL A C 1
ATOM 1534 O O . VAL A 1 195 ? -26.75 -12.844 -9.695 1 90.75 195 VAL A O 1
ATOM 1537 N N . GLN A 1 196 ? -27.016 -12.047 -11.758 1 89.25 196 GLN A N 1
ATOM 1538 C CA . GLN A 1 196 ? -27.609 -10.797 -11.305 1 89.25 196 GLN A CA 1
ATOM 1539 C C . GLN A 1 196 ? -28.922 -11.047 -10.555 1 89.25 196 GLN A C 1
ATOM 1541 O O . GLN A 1 196 ? -29.203 -10.383 -9.555 1 89.25 196 GLN A O 1
ATOM 1546 N N . TYR A 1 197 ? -29.594 -11.992 -10.992 1 90.31 197 TYR A N 1
ATOM 1547 C CA . TYR A 1 197 ? -30.875 -12.305 -10.375 1 90.31 197 TYR A CA 1
ATOM 1548 C C . TYR A 1 197 ? -30.672 -13.023 -9.039 1 90.31 197 TYR A C 1
ATOM 1550 O O . TYR A 1 197 ? -31.312 -12.672 -8.047 1 90.31 197 TYR A O 1
ATOM 1558 N N . SER A 1 198 ? -29.797 -13.961 -9.008 1 91.81 198 SER A N 1
ATOM 1559 C CA . SER A 1 198 ? -29.609 -14.773 -7.809 1 91.81 198 SER A CA 1
ATOM 1560 C C . SER A 1 198 ? -28.688 -14.086 -6.809 1 91.81 198 SER A C 1
ATOM 1562 O O . SER A 1 198 ? -28.641 -14.453 -5.633 1 91.81 198 SER A O 1
ATOM 1564 N N . ASN A 1 199 ? -27.906 -13.148 -7.297 1 95.69 199 ASN A N 1
ATOM 1565 C CA . ASN A 1 199 ? -26.859 -12.5 -6.512 1 95.69 199 ASN A CA 1
ATOM 1566 C C . ASN A 1 199 ? -25.875 -13.516 -5.957 1 95.69 199 ASN A C 1
ATOM 1568 O O . ASN A 1 199 ? -25.422 -13.391 -4.816 1 95.69 199 ASN A O 1
ATOM 1572 N N . ARG A 1 200 ? -25.719 -14.562 -6.824 1 96.19 200 ARG A N 1
ATOM 1573 C CA . ARG A 1 200 ? -24.844 -15.648 -6.422 1 96.19 200 ARG A CA 1
ATOM 1574 C C . ARG A 1 200 ? -23.812 -15.953 -7.504 1 96.19 200 ARG A C 1
ATOM 1576 O O . ARG A 1 200 ? -24.172 -16.141 -8.672 1 96.19 200 ARG A O 1
ATOM 1583 N N . LEU A 1 201 ? -22.531 -15.938 -7.168 1 97.38 201 LEU A N 1
ATOM 1584 C CA . LEU A 1 201 ? -21.453 -16.328 -8.055 1 97.38 201 LEU A CA 1
ATOM 1585 C C . LEU A 1 201 ? -20.828 -17.656 -7.605 1 97.38 201 LEU A C 1
ATOM 1587 O O . LEU A 1 201 ? -20.328 -17.766 -6.48 1 97.38 201 LEU A O 1
ATOM 1591 N N . ASP A 1 202 ? -20.766 -18.641 -8.453 1 96.25 202 ASP A N 1
ATOM 1592 C CA . ASP A 1 202 ? -20.234 -19.953 -8.117 1 96.25 202 ASP A CA 1
ATOM 1593 C C . ASP A 1 202 ? -18.828 -20.141 -8.656 1 96.25 202 ASP A C 1
ATOM 1595 O O . ASP A 1 202 ? -18.594 -20 -9.859 1 96.25 202 ASP A O 1
ATOM 1599 N N . ILE A 1 203 ? -17.984 -20.406 -7.688 1 96.56 203 ILE A N 1
ATOM 1600 C CA . ILE A 1 203 ? -16.609 -20.766 -8.031 1 96.56 203 ILE A CA 1
ATOM 1601 C C . ILE A 1 203 ? -16.469 -22.281 -8.047 1 96.56 203 ILE A C 1
ATOM 1603 O O . ILE A 1 203 ? -16.359 -22.922 -6.996 1 96.56 203 ILE A O 1
ATOM 1607 N N . LYS A 1 204 ? -16.281 -22.844 -9.203 1 92.38 204 LYS A N 1
ATOM 1608 C CA . LYS A 1 204 ? -16.344 -24.281 -9.359 1 92.38 204 LYS A CA 1
ATOM 1609 C C . LYS A 1 204 ? -14.938 -24.891 -9.391 1 92.38 204 LYS A C 1
ATOM 1611 O O . LYS A 1 204 ? -14.742 -26.047 -9 1 92.38 204 LYS A O 1
ATOM 1616 N N . GLU A 1 205 ? -13.938 -24.188 -9.734 1 87.38 205 GLU A N 1
ATOM 1617 C CA . GLU A 1 205 ? -12.625 -24.75 -10.016 1 87.38 205 GLU A CA 1
ATOM 1618 C C . GLU A 1 205 ? -11.664 -24.531 -8.844 1 87.38 205 GLU A C 1
ATOM 1620 O O . GLU A 1 205 ? -10.445 -24.656 -9 1 87.38 205 GLU A O 1
ATOM 1625 N N . ALA A 1 206 ? -12.203 -24.156 -7.703 1 94.94 206 ALA A N 1
ATOM 1626 C CA . ALA A 1 206 ? -11.336 -23.906 -6.559 1 94.94 206 ALA A CA 1
ATOM 1627 C C . ALA A 1 206 ? -12.031 -24.266 -5.25 1 94.94 206 ALA A C 1
ATOM 1629 O O . ALA A 1 206 ? -13.258 -24.219 -5.152 1 94.94 206 ALA A O 1
ATOM 1630 N N . SER A 1 207 ? -11.188 -24.734 -4.27 1 96.94 207 SER A N 1
ATOM 1631 C CA . SER A 1 207 ? -11.711 -24.984 -2.93 1 96.94 207 SER A CA 1
ATOM 1632 C C . SER A 1 207 ? -12.18 -23.703 -2.266 1 96.94 207 SER A C 1
ATOM 1634 O O . SER A 1 207 ? -11.891 -22.609 -2.756 1 96.94 207 SER A O 1
ATOM 1636 N N . PHE A 1 208 ? -12.906 -23.875 -1.206 1 97.88 208 PHE A N 1
ATOM 1637 C CA . PHE A 1 208 ? -13.383 -22.703 -0.485 1 97.88 208 PHE A CA 1
ATOM 1638 C C . PHE A 1 208 ? -12.219 -21.906 0.075 1 97.88 208 PHE A C 1
ATOM 1640 O O . PHE A 1 208 ? -12.227 -20.672 0.032 1 97.88 208 PHE A O 1
ATOM 1647 N N . ASN A 1 209 ? -11.219 -22.609 0.611 1 97.62 209 ASN A N 1
ATOM 1648 C CA . ASN A 1 209 ? -10.07 -21.922 1.188 1 97.62 209 ASN A CA 1
ATOM 1649 C C . ASN A 1 209 ? -9.328 -21.094 0.141 1 97.62 209 ASN A C 1
ATOM 1651 O O . ASN A 1 209 ? -8.891 -19.984 0.419 1 97.62 209 ASN A O 1
ATOM 1655 N N . ILE A 1 210 ? -9.18 -21.625 -1.019 1 98.38 210 ILE A N 1
ATOM 1656 C CA . ILE A 1 210 ? -8.523 -20.922 -2.109 1 98.38 210 ILE A CA 1
ATOM 1657 C C . ILE A 1 210 ? -9.383 -19.734 -2.539 1 98.38 210 ILE A C 1
ATOM 1659 O O . ILE A 1 210 ? -8.875 -18.625 -2.754 1 98.38 210 ILE A O 1
ATOM 1663 N N . THR A 1 211 ? -10.703 -20 -2.631 1 98.44 211 THR A N 1
ATOM 1664 C CA . THR A 1 211 ? -11.633 -18.938 -3.006 1 98.44 211 THR A CA 1
ATOM 1665 C C . THR A 1 211 ? -11.594 -17.797 -1.986 1 98.44 211 THR A C 1
ATOM 1667 O O . THR A 1 211 ? -11.531 -16.625 -2.359 1 98.44 211 THR A O 1
ATOM 1670 N N . LYS A 1 212 ? -11.609 -18.188 -0.78 1 98.19 212 LYS A N 1
ATOM 1671 C CA . LYS A 1 212 ? -11.547 -17.203 0.295 1 98.19 212 LYS A CA 1
ATOM 1672 C C . LYS A 1 212 ? -10.258 -16.391 0.226 1 98.19 212 LYS A C 1
ATOM 1674 O O . LYS A 1 212 ? -10.273 -15.164 0.4 1 98.19 212 LYS A O 1
ATOM 1679 N N . ALA A 1 213 ? -9.125 -17.031 -0.027 1 98.38 213 ALA A N 1
ATOM 1680 C CA . ALA A 1 213 ? -7.84 -16.344 -0.156 1 98.38 213 ALA A CA 1
ATOM 1681 C C . ALA A 1 213 ? -7.852 -15.367 -1.336 1 98.38 213 ALA A C 1
ATOM 1683 O O . ALA A 1 213 ? -7.309 -14.266 -1.247 1 98.38 213 ALA A O 1
ATOM 1684 N N . MET A 1 214 ? -8.5 -15.758 -2.367 1 98.31 214 MET A N 1
ATOM 1685 C CA . MET A 1 214 ? -8.617 -14.898 -3.543 1 98.31 214 MET A CA 1
ATOM 1686 C C . MET A 1 214 ? -9.422 -13.641 -3.223 1 98.31 214 MET A C 1
ATOM 1688 O O . MET A 1 214 ? -9.008 -12.531 -3.562 1 98.31 214 MET A O 1
ATOM 1692 N N . MET A 1 215 ? -10.539 -13.844 -2.533 1 98.56 215 MET A N 1
ATOM 1693 C CA . MET A 1 215 ? -11.398 -12.719 -2.184 1 98.56 215 MET A CA 1
ATOM 1694 C C . MET A 1 215 ? -10.703 -11.781 -1.204 1 98.56 215 MET A C 1
ATOM 1696 O O . MET A 1 215 ? -10.766 -10.562 -1.354 1 98.56 215 MET A O 1
ATOM 1700 N N . LYS A 1 216 ? -10.086 -12.391 -0.249 1 98.38 216 LYS A N 1
ATOM 1701 C CA . LYS A 1 216 ? -9.352 -11.578 0.722 1 98.38 216 LYS A CA 1
ATOM 1702 C C . LYS A 1 216 ? -8.281 -10.727 0.035 1 98.38 216 LYS A C 1
ATOM 1704 O O . LYS A 1 216 ? -8.094 -9.562 0.384 1 98.38 216 LYS A O 1
ATOM 1709 N N . PHE A 1 217 ? -7.617 -11.297 -0.947 1 98.69 217 PHE A N 1
ATOM 1710 C CA . PHE A 1 217 ? -6.609 -10.562 -1.701 1 98.69 217 PHE A CA 1
ATOM 1711 C C . PHE A 1 217 ? -7.227 -9.359 -2.408 1 98.69 217 PHE A C 1
ATOM 1713 O O . PHE A 1 217 ? -6.625 -8.289 -2.463 1 98.69 217 PHE A O 1
ATOM 1720 N N . LEU A 1 218 ? -8.344 -9.492 -2.904 1 98.5 218 LEU A N 1
ATOM 1721 C CA . LEU A 1 218 ? -8.984 -8.406 -3.639 1 98.5 218 LEU A CA 1
ATOM 1722 C C . LEU A 1 218 ? -9.312 -7.242 -2.709 1 98.5 218 LEU A C 1
ATOM 1724 O O . LEU A 1 218 ? -9.406 -6.098 -3.154 1 98.5 218 LEU A O 1
ATOM 1728 N N . TYR A 1 219 ? -9.484 -7.539 -1.413 1 98.31 219 TYR A N 1
ATOM 1729 C CA . TYR A 1 219 ? -9.719 -6.484 -0.435 1 98.31 219 TYR A CA 1
ATOM 1730 C C . TYR A 1 219 ? -8.406 -5.859 0.015 1 98.31 219 TYR A C 1
ATOM 1732 O O . TYR A 1 219 ? -8.297 -4.633 0.117 1 98.31 219 TYR A O 1
ATOM 1740 N N . THR A 1 220 ? -7.41 -6.664 0.25 1 97.62 220 THR A N 1
ATOM 1741 C CA . THR A 1 220 ? -6.293 -6.203 1.065 1 97.62 220 THR A CA 1
ATOM 1742 C C . THR A 1 220 ? -5.02 -6.09 0.229 1 97.62 220 THR A C 1
ATOM 1744 O O . THR A 1 220 ? -4.082 -5.387 0.606 1 97.62 220 THR A O 1
ATOM 1747 N N . GLY A 1 221 ? -4.938 -6.875 -0.82 1 96.56 221 GLY A N 1
ATOM 1748 C CA . GLY A 1 221 ? -3.727 -6.926 -1.625 1 96.56 221 GLY A CA 1
ATOM 1749 C C . GLY A 1 221 ? -2.652 -7.816 -1.031 1 96.56 221 GLY A C 1
ATOM 1750 O O . GLY A 1 221 ? -1.515 -7.824 -1.507 1 96.56 221 GLY A O 1
ATOM 1751 N N . LYS A 1 222 ? -3.074 -8.609 -0.017 1 95.38 222 LYS A N 1
ATOM 1752 C CA . LYS A 1 222 ? -2.084 -9.438 0.672 1 95.38 222 LYS A CA 1
ATOM 1753 C C . LYS A 1 222 ? -2.541 -10.891 0.76 1 95.38 222 LYS A C 1
ATOM 1755 O O . LYS A 1 222 ? -3.742 -11.164 0.803 1 95.38 222 LYS A O 1
ATOM 1760 N N . VAL A 1 223 ? -1.553 -11.664 0.663 1 97.06 223 VAL A N 1
ATOM 1761 C CA . VAL A 1 223 ? -1.759 -13.086 0.948 1 97.06 223 VAL A CA 1
ATOM 1762 C C . VAL A 1 223 ? -0.798 -13.531 2.045 1 97.06 223 VAL A C 1
ATOM 1764 O O . VAL A 1 223 ? 0.379 -13.164 2.039 1 97.06 223 VAL A O 1
ATOM 1767 N N . GLU A 1 224 ? -1.305 -14.258 2.959 1 95.38 224 GLU A N 1
ATOM 1768 C CA . GLU A 1 224 ? -0.467 -14.711 4.062 1 95.38 224 GLU A CA 1
ATOM 1769 C C . GLU A 1 224 ? 0.667 -15.602 3.559 1 95.38 224 GLU A C 1
ATOM 1771 O O . GLU A 1 224 ? 0.454 -16.469 2.709 1 95.38 224 GLU A O 1
ATOM 1776 N N . ALA A 1 225 ? 1.807 -15.414 4.129 1 95.12 225 ALA A N 1
ATOM 1777 C CA . ALA A 1 225 ? 3.008 -16.125 3.703 1 95.12 225 ALA A CA 1
ATOM 1778 C C . ALA A 1 225 ? 2.848 -17.641 3.889 1 95.12 225 ALA A C 1
ATOM 1780 O O . ALA A 1 225 ? 3.244 -18.422 3.023 1 95.12 225 ALA A O 1
ATOM 1781 N N . GLU A 1 226 ? 2.285 -17.984 4.965 1 95.25 226 GLU A N 1
ATOM 1782 C CA . GLU A 1 226 ? 2.092 -19.391 5.254 1 95.25 226 GLU A CA 1
ATOM 1783 C C . GLU A 1 226 ? 1.175 -20.047 4.223 1 95.25 226 GLU A C 1
ATOM 1785 O O . GLU A 1 226 ? 1.411 -21.188 3.805 1 95.25 226 GLU A O 1
ATOM 1790 N N . PHE A 1 227 ? 0.227 -19.312 3.867 1 96.38 227 PHE A N 1
ATOM 1791 C CA . PHE A 1 227 ? -0.703 -19.828 2.869 1 96.38 227 PHE A CA 1
ATOM 1792 C C . PHE A 1 227 ? -0.006 -20.031 1.528 1 96.38 227 PHE A C 1
ATOM 1794 O O . PHE A 1 227 ? -0.189 -21.062 0.871 1 96.38 227 PHE A O 1
ATOM 1801 N N . LEU A 1 228 ? 0.813 -19.094 1.134 1 96.38 228 LEU A N 1
ATOM 1802 C CA . LEU A 1 228 ? 1.538 -19.156 -0.131 1 96.38 228 LEU A CA 1
ATOM 1803 C C . LEU A 1 228 ? 2.537 -20.297 -0.136 1 96.38 228 LEU A C 1
ATOM 1805 O O . LEU A 1 228 ? 2.768 -20.922 -1.176 1 96.38 228 LEU A O 1
ATOM 1809 N N . GLU A 1 229 ? 3.08 -20.609 0.945 1 93.06 229 GLU A N 1
ATOM 1810 C CA . GLU A 1 229 ? 4.059 -21.688 1.054 1 93.06 229 GLU A CA 1
ATOM 1811 C C . GLU A 1 229 ? 3.42 -23.047 0.781 1 93.06 229 GLU A C 1
ATOM 1813 O O . GLU A 1 229 ? 4.023 -23.906 0.135 1 93.06 229 GLU A O 1
ATOM 1818 N N . HIS A 1 230 ? 2.178 -23.203 1.198 1 93.31 230 HIS A N 1
ATOM 1819 C CA . HIS A 1 230 ? 1.575 -24.531 1.139 1 93.31 230 HIS A CA 1
ATOM 1820 C C . HIS A 1 230 ? 0.614 -24.641 -0.04 1 93.31 230 HIS A C 1
ATOM 1822 O O . HIS A 1 230 ? 0.467 -25.719 -0.622 1 93.31 230 HIS A O 1
ATOM 1828 N N . ARG A 1 231 ? -0.018 -23.516 -0.319 1 95.69 231 ARG A N 1
ATOM 1829 C CA . ARG A 1 231 ? -1.084 -23.578 -1.313 1 95.69 231 ARG A CA 1
ATOM 1830 C C . ARG A 1 231 ? -0.864 -22.562 -2.426 1 95.69 231 ARG A C 1
ATOM 1832 O O . ARG A 1 231 ? -1.809 -22.188 -3.119 1 95.69 231 ARG A O 1
ATOM 1839 N N . GLY A 1 232 ? 0.361 -22.125 -2.568 1 97.12 232 GLY A N 1
ATOM 1840 C CA . GLY A 1 232 ? 0.677 -21.078 -3.535 1 97.12 232 GLY A CA 1
ATOM 1841 C C . GLY A 1 232 ? 0.373 -21.484 -4.965 1 97.12 232 GLY A C 1
ATOM 1842 O O . GLY A 1 232 ? -0.155 -20.688 -5.742 1 97.12 232 GLY A O 1
ATOM 1843 N N . LEU A 1 233 ? 0.672 -22.703 -5.328 1 97 233 LEU A N 1
ATOM 1844 C CA . LEU A 1 233 ? 0.455 -23.172 -6.691 1 97 233 LEU A CA 1
ATOM 1845 C C . LEU A 1 233 ? -1.035 -23.312 -6.992 1 97 233 LEU A C 1
ATOM 1847 O O . LEU A 1 233 ? -1.486 -22.953 -8.086 1 97 233 LEU A O 1
ATOM 1851 N N . ASP A 1 234 ? -1.77 -23.75 -6.043 1 96.75 234 ASP A N 1
ATOM 1852 C CA . ASP A 1 234 ? -3.215 -23.859 -6.211 1 96.75 234 ASP A CA 1
ATOM 1853 C C . ASP A 1 234 ? -3.846 -22.469 -6.375 1 96.75 234 ASP A C 1
ATOM 1855 O O . ASP A 1 234 ? -4.75 -22.297 -7.191 1 96.75 234 ASP A O 1
ATOM 1859 N N . LEU A 1 235 ? -3.391 -21.578 -5.566 1 98.19 235 LEU A N 1
ATOM 1860 C CA . LEU A 1 235 ? -3.893 -20.219 -5.645 1 98.19 235 LEU A CA 1
ATOM 1861 C C . LEU A 1 235 ? -3.561 -19.594 -6.996 1 98.19 235 LEU A C 1
ATOM 1863 O O . LEU A 1 235 ? -4.395 -18.906 -7.586 1 98.19 235 LEU A O 1
ATOM 1867 N N . LEU A 1 236 ? -2.352 -19.891 -7.457 1 98.25 236 LEU A N 1
ATOM 1868 C CA . LEU A 1 236 ? -1.944 -19.391 -8.766 1 98.25 236 LEU A CA 1
ATOM 1869 C C . LEU A 1 236 ? -2.848 -19.938 -9.867 1 98.25 236 LEU A C 1
ATOM 1871 O O . LEU A 1 236 ? -3.275 -19.203 -10.75 1 98.25 236 LEU A O 1
ATOM 1875 N N . SER A 1 237 ? -3.131 -21.188 -9.805 1 97.38 237 SER A N 1
ATOM 1876 C CA . SER A 1 237 ? -4.004 -21.812 -10.797 1 97.38 237 SER A CA 1
ATOM 1877 C C . SER A 1 237 ? -5.395 -21.188 -10.781 1 97.38 237 SER A C 1
ATOM 1879 O O . SER A 1 237 ? -5.969 -20.906 -11.836 1 97.38 237 SER A O 1
ATOM 1881 N N . ALA A 1 238 ? -5.906 -20.938 -9.625 1 97.75 238 ALA A N 1
ATOM 1882 C CA . ALA A 1 238 ? -7.219 -20.312 -9.5 1 97.75 238 ALA A CA 1
ATOM 1883 C C . ALA A 1 238 ? -7.191 -18.891 -10.039 1 97.75 238 ALA A C 1
ATOM 1885 O O . ALA A 1 238 ? -8.102 -18.469 -10.766 1 97.75 238 ALA A O 1
ATOM 1886 N N . ALA A 1 239 ? -6.188 -18.141 -9.648 1 98.12 239 ALA A N 1
ATOM 1887 C CA . ALA A 1 239 ? -6.043 -16.766 -10.117 1 98.12 239 ALA A CA 1
ATOM 1888 C C . ALA A 1 239 ? -6.004 -16.703 -11.641 1 98.12 239 ALA A C 1
ATOM 1890 O O . ALA A 1 239 ? -6.586 -15.805 -12.258 1 98.12 239 ALA A O 1
ATOM 1891 N N . HIS A 1 240 ? -5.312 -17.656 -12.227 1 97.81 240 HIS A N 1
ATOM 1892 C CA . HIS A 1 240 ? -5.234 -17.734 -13.68 1 97.81 240 HIS A CA 1
ATOM 1893 C C . HIS A 1 240 ? -6.602 -18.016 -14.297 1 97.81 240 HIS A C 1
ATOM 1895 O O . HIS A 1 240 ? -6.992 -17.391 -15.273 1 97.81 240 HIS A O 1
ATOM 1901 N N . LYS A 1 241 ? -7.285 -18.922 -13.75 1 97.19 241 LYS A N 1
ATOM 1902 C CA . LYS A 1 241 ? -8.586 -19.312 -14.273 1 97.19 241 LYS A CA 1
ATOM 1903 C C . LYS A 1 241 ? -9.57 -18.141 -14.25 1 97.19 241 LYS A C 1
ATOM 1905 O O . LYS A 1 241 ? -10.375 -17.984 -15.172 1 97.19 241 LYS A O 1
ATOM 1910 N N . TYR A 1 242 ? -9.492 -17.344 -13.25 1 97.62 242 TYR A N 1
ATOM 1911 C CA . TYR A 1 242 ? -10.445 -16.25 -13.109 1 97.62 242 TYR A CA 1
ATOM 1912 C C . TYR A 1 242 ? -9.828 -14.922 -13.539 1 97.62 242 TYR A C 1
ATOM 1914 O O . TYR A 1 242 ? -10.438 -13.867 -13.367 1 97.62 242 TYR A O 1
ATOM 1922 N N . GLY A 1 243 ? -8.688 -14.945 -13.969 1 97.19 243 GLY A N 1
ATOM 1923 C CA . GLY A 1 243 ? -8.07 -13.812 -14.633 1 97.19 243 GLY A CA 1
ATOM 1924 C C . GLY A 1 243 ? -7.645 -12.719 -13.672 1 97.19 243 GLY A C 1
ATOM 1925 O O . GLY A 1 243 ? -7.73 -11.531 -13.992 1 97.19 243 GLY A O 1
ATOM 1926 N N . ILE A 1 244 ? -7.199 -13.031 -12.492 1 98 244 ILE A N 1
ATOM 1927 C CA . ILE A 1 244 ? -6.715 -12.047 -11.539 1 98 244 ILE A CA 1
ATOM 1928 C C . ILE A 1 244 ? -5.195 -11.93 -11.641 1 98 244 ILE A C 1
ATOM 1930 O O . ILE A 1 244 ? -4.465 -12.562 -10.883 1 98 244 ILE A O 1
ATOM 1934 N N . LYS A 1 245 ? -4.766 -11.031 -12.477 1 96.25 245 LYS A N 1
ATOM 1935 C CA . LYS A 1 245 ? -3.355 -10.922 -12.828 1 96.25 245 LYS A CA 1
ATOM 1936 C C . LYS A 1 245 ? -2.52 -10.477 -11.633 1 96.25 245 LYS A C 1
ATOM 1938 O O . LYS A 1 245 ? -1.41 -10.969 -11.43 1 96.25 245 LYS A O 1
ATOM 1943 N N . SER A 1 246 ? -3.037 -9.523 -10.875 1 97.38 246 SER A N 1
ATOM 1944 C CA . SER A 1 246 ? -2.281 -9.016 -9.734 1 97.38 246 SER A CA 1
ATOM 1945 C C . SER A 1 246 ? -2.012 -10.117 -8.711 1 97.38 246 SER A C 1
ATOM 1947 O O . SER A 1 246 ? -0.951 -10.148 -8.086 1 97.38 246 SER A O 1
ATOM 1949 N N . LEU A 1 247 ? -2.957 -10.922 -8.562 1 98.31 247 LEU A N 1
ATOM 1950 C CA . LEU A 1 247 ? -2.766 -12.039 -7.645 1 98.31 247 LEU A CA 1
ATOM 1951 C C . LEU A 1 247 ? -1.751 -13.031 -8.203 1 98.31 247 LEU A C 1
ATOM 1953 O O . LEU A 1 247 ? -0.94 -13.578 -7.449 1 98.31 247 LEU A O 1
ATOM 1957 N N . MET A 1 248 ? -1.8 -13.258 -9.469 1 97.38 248 MET A N 1
ATOM 1958 C CA . MET A 1 248 ? -0.81 -14.133 -10.094 1 97.38 248 MET A CA 1
ATOM 1959 C C . MET A 1 248 ? 0.605 -13.641 -9.82 1 97.38 248 MET A C 1
ATOM 1961 O O . MET A 1 248 ? 1.494 -14.43 -9.492 1 97.38 248 MET A O 1
ATOM 1965 N N . TRP A 1 249 ? 0.78 -12.367 -9.898 1 96.69 249 TRP A N 1
ATOM 1966 C CA . TRP A 1 249 ? 2.084 -11.766 -9.641 1 96.69 249 TRP A CA 1
ATOM 1967 C C . TRP A 1 249 ? 2.57 -12.094 -8.234 1 96.69 249 TRP A C 1
ATOM 1969 O O . TRP A 1 249 ? 3.727 -12.477 -8.047 1 96.69 249 TRP A O 1
ATOM 1979 N N . VAL A 1 250 ? 1.66 -11.93 -7.352 1 97.44 250 VAL A N 1
ATOM 1980 C CA . VAL A 1 250 ? 2.008 -12.141 -5.949 1 97.44 250 VAL A CA 1
ATOM 1981 C C . VAL A 1 250 ? 2.398 -13.594 -5.727 1 97.44 250 VAL A C 1
ATOM 1983 O O . VAL A 1 250 ? 3.393 -13.883 -5.059 1 97.44 250 VAL A O 1
ATOM 1986 N N . CYS A 1 251 ? 1.68 -14.484 -6.285 1 97.81 251 CYS A N 1
ATOM 1987 C CA . CYS A 1 251 ? 1.971 -15.906 -6.145 1 97.81 251 CYS A CA 1
ATOM 1988 C C . CYS A 1 251 ? 3.301 -16.25 -6.801 1 97.81 251 CYS A C 1
ATOM 1990 O O . CYS A 1 251 ? 4.148 -16.906 -6.184 1 97.81 251 CYS A O 1
ATOM 1992 N N . GLU A 1 252 ? 3.49 -15.789 -8.008 1 96.56 252 GLU A N 1
ATOM 1993 C CA . GLU A 1 252 ? 4.711 -16.078 -8.758 1 96.56 252 GLU A CA 1
ATOM 1994 C C . GLU A 1 252 ? 5.945 -15.594 -8.008 1 96.56 252 GLU A C 1
ATOM 1996 O O . GLU A 1 252 ? 6.961 -16.297 -7.957 1 96.56 252 GLU A O 1
ATOM 2001 N N . ASP A 1 253 ? 5.855 -14.508 -7.422 1 94.75 253 ASP A N 1
ATOM 2002 C CA . ASP A 1 253 ? 6.984 -13.922 -6.711 1 94.75 253 ASP A CA 1
ATOM 2003 C C . ASP A 1 253 ? 7.301 -14.711 -5.441 1 94.75 253 ASP A C 1
ATOM 2005 O O . ASP A 1 253 ? 8.461 -14.789 -5.023 1 94.75 253 ASP A O 1
ATOM 2009 N N . SER A 1 254 ? 6.312 -15.25 -4.898 1 95.81 254 SER A N 1
ATOM 2010 C CA . SER A 1 254 ? 6.477 -15.852 -3.58 1 95.81 254 SER A CA 1
ATOM 2011 C C . SER A 1 254 ? 6.871 -17.328 -3.689 1 95.81 254 SER A C 1
ATOM 2013 O O . SER A 1 254 ? 7.551 -17.859 -2.809 1 95.81 254 SER A O 1
ATOM 2015 N N . ILE A 1 255 ? 6.5 -17.984 -4.68 1 96.19 255 ILE A N 1
ATOM 2016 C CA . ILE A 1 255 ? 6.711 -19.422 -4.82 1 96.19 255 ILE A CA 1
ATOM 2017 C C . ILE A 1 255 ? 8.195 -19.703 -5.062 1 96.19 255 ILE A C 1
ATOM 2019 O O . ILE A 1 255 ? 8.82 -19.062 -5.914 1 96.19 255 ILE A O 1
ATOM 2023 N N . ARG A 1 256 ? 8.703 -20.641 -4.312 1 95.25 256 ARG A N 1
ATOM 2024 C CA . ARG A 1 256 ? 10.094 -21.062 -4.438 1 95.25 256 ARG A CA 1
ATOM 2025 C C . ARG A 1 256 ? 10.188 -22.453 -5.062 1 95.25 256 ARG A C 1
ATOM 2027 O O . ARG A 1 256 ? 9.406 -23.344 -4.723 1 95.25 256 ARG A O 1
ATOM 2034 N N . ALA A 1 257 ? 11.094 -22.5 -5.945 1 97.12 257 ALA A N 1
ATOM 2035 C CA . ALA A 1 257 ? 11.32 -23.797 -6.602 1 97.12 257 ALA A CA 1
ATOM 2036 C C . ALA A 1 257 ? 12.297 -24.656 -5.805 1 97.12 257 ALA A C 1
ATOM 2038 O O . ALA A 1 257 ? 13.383 -24.188 -5.453 1 97.12 257 ALA A O 1
ATOM 2039 N N . THR A 1 258 ? 11.852 -25.812 -5.512 1 95 258 THR A N 1
ATOM 2040 C CA . THR A 1 258 ? 12.664 -26.812 -4.84 1 95 258 THR A CA 1
ATOM 2041 C C . THR A 1 258 ? 12.609 -28.156 -5.586 1 95 258 THR A C 1
ATOM 2043 O O . THR A 1 258 ? 11.688 -28.391 -6.371 1 95 258 THR A O 1
ATOM 2046 N N . PRO A 1 259 ? 13.594 -29.031 -5.402 1 93.56 259 PRO A N 1
ATOM 2047 C CA . PRO A 1 259 ? 13.586 -30.328 -6.105 1 93.56 259 PRO A CA 1
ATOM 2048 C C . PRO A 1 259 ? 12.305 -31.125 -5.863 1 93.56 259 PRO A C 1
ATOM 2050 O O . PRO A 1 259 ? 11.859 -31.859 -6.738 1 93.56 259 PRO A O 1
ATOM 2053 N N . ASP A 1 260 ? 11.664 -30.891 -4.777 1 91.69 260 ASP A N 1
ATOM 2054 C CA . ASP A 1 260 ? 10.477 -31.656 -4.41 1 91.69 260 ASP A CA 1
ATOM 2055 C C . ASP A 1 260 ? 9.25 -31.172 -5.184 1 91.69 260 ASP A C 1
ATOM 2057 O O . ASP A 1 260 ? 8.258 -31.906 -5.305 1 91.69 260 ASP A O 1
ATOM 2061 N N . ASN A 1 261 ? 9.367 -29.969 -5.754 1 94.94 261 ASN A N 1
ATOM 2062 C CA . ASN A 1 261 ? 8.148 -29.469 -6.383 1 94.94 261 ASN A CA 1
ATOM 2063 C C . ASN A 1 261 ? 8.391 -29.094 -7.844 1 94.94 261 ASN A C 1
ATOM 2065 O O . ASN A 1 261 ? 7.562 -28.422 -8.461 1 94.94 261 ASN A O 1
ATOM 2069 N N . TRP A 1 262 ? 9.445 -29.5 -8.414 1 96.81 262 TRP A N 1
ATOM 2070 C CA . TRP A 1 262 ? 9.797 -29.109 -9.773 1 96.81 262 TRP A CA 1
ATOM 2071 C C . TRP A 1 262 ? 8.711 -29.531 -10.758 1 96.81 262 TRP A C 1
ATOM 2073 O O . TRP A 1 262 ? 8.281 -28.719 -11.594 1 96.81 262 TRP A O 1
ATOM 2083 N N . ILE A 1 263 ? 8.289 -30.75 -10.664 1 94.94 263 ILE A N 1
ATOM 2084 C CA . ILE A 1 263 ? 7.328 -31.281 -11.617 1 94.94 263 ILE A CA 1
ATOM 2085 C C . ILE A 1 263 ? 6.004 -30.531 -11.492 1 94.94 263 ILE A C 1
ATOM 2087 O O . ILE A 1 263 ? 5.441 -30.078 -12.492 1 94.94 263 ILE A O 1
ATOM 2091 N N . LYS A 1 264 ? 5.586 -30.406 -10.32 1 95.12 264 LYS A N 1
ATOM 2092 C CA . LYS A 1 264 ? 4.332 -29.688 -10.094 1 95.12 264 LYS A CA 1
ATOM 2093 C C . LYS A 1 264 ? 4.449 -28.234 -10.523 1 95.12 264 LYS A C 1
ATOM 2095 O O . LYS A 1 264 ? 3.514 -27.672 -11.102 1 95.12 264 LYS A O 1
ATOM 2100 N N . LEU A 1 265 ? 5.539 -27.672 -10.227 1 96.94 265 LEU A N 1
ATOM 2101 C CA . LEU A 1 265 ? 5.781 -26.266 -10.547 1 96.94 265 LEU A CA 1
ATOM 2102 C C . LEU A 1 265 ? 5.781 -26.047 -12.062 1 96.94 265 LEU A C 1
ATOM 2104 O O . LEU A 1 265 ? 5.105 -25.156 -12.562 1 96.94 265 LEU A O 1
ATOM 2108 N N . LEU A 1 266 ? 6.492 -26.875 -12.711 1 96.69 266 LEU A N 1
ATOM 2109 C CA . LEU A 1 266 ? 6.574 -26.719 -14.164 1 96.69 266 LEU A CA 1
ATOM 2110 C C . LEU A 1 266 ? 5.234 -27.031 -14.82 1 96.69 266 LEU A C 1
ATOM 2112 O O . LEU A 1 266 ? 4.867 -26.406 -15.82 1 96.69 266 LEU A O 1
ATOM 2116 N N . SER A 1 267 ? 4.543 -27.953 -14.289 1 95.81 267 SER A N 1
ATOM 2117 C CA . SER A 1 267 ? 3.205 -28.266 -14.789 1 95.81 267 SER A CA 1
ATOM 2118 C C . SER A 1 267 ? 2.275 -27.062 -14.633 1 95.81 267 SER A C 1
ATOM 2120 O O . SER A 1 267 ? 1.548 -26.703 -15.562 1 95.81 267 SER A O 1
ATOM 2122 N N . THR A 1 268 ? 2.32 -26.484 -13.492 1 96.69 268 THR A N 1
ATOM 2123 C CA . THR A 1 268 ? 1.498 -25.297 -13.234 1 96.69 268 THR A CA 1
ATOM 2124 C C . THR A 1 268 ? 1.92 -24.141 -14.133 1 96.69 268 THR A C 1
ATOM 2126 O O . THR A 1 268 ? 1.075 -23.391 -14.617 1 96.69 268 THR A O 1
ATOM 2129 N N . ALA A 1 269 ? 3.238 -23.984 -14.289 1 96.81 269 ALA A N 1
ATOM 2130 C CA . ALA A 1 269 ? 3.742 -22.938 -15.18 1 96.81 269 ALA A CA 1
ATOM 2131 C C . ALA A 1 269 ? 3.172 -23.094 -16.578 1 96.81 269 ALA A C 1
ATOM 2133 O O . ALA A 1 269 ? 2.793 -22.109 -17.219 1 96.81 269 ALA A O 1
ATOM 2134 N N . MET A 1 270 ? 3.061 -24.266 -16.984 1 94.31 270 MET A N 1
ATOM 2135 C CA . MET A 1 270 ? 2.527 -24.562 -18.312 1 94.31 270 MET A CA 1
ATOM 2136 C C . MET A 1 270 ? 1.027 -24.281 -18.359 1 94.31 270 MET A C 1
ATOM 2138 O O . MET A 1 270 ? 0.538 -23.672 -19.312 1 94.31 270 MET A O 1
ATOM 2142 N N . GLU A 1 271 ? 0.404 -24.719 -17.375 1 94.12 271 GLU A N 1
ATOM 2143 C CA . GLU A 1 271 ? -1.043 -24.531 -17.312 1 94.12 271 GLU A CA 1
ATOM 2144 C C . GLU A 1 271 ? -1.402 -23.047 -17.281 1 94.12 271 GLU A C 1
ATOM 2146 O O . GLU A 1 271 ? -2.363 -22.625 -17.922 1 94.12 271 GLU A O 1
ATOM 2151 N N . CYS A 1 272 ? -0.656 -22.312 -16.562 1 95.94 272 CYS A N 1
ATOM 2152 C CA . CYS A 1 272 ? -0.955 -20.906 -16.344 1 95.94 272 CYS A CA 1
ATOM 2153 C C . CYS A 1 272 ? -0.199 -20.016 -17.312 1 95.94 272 CYS A C 1
ATOM 2155 O O . CYS A 1 272 ? -0.266 -18.781 -17.234 1 95.94 272 CYS A O 1
ATOM 2157 N N . ASN A 1 273 ? 0.541 -20.656 -18.234 1 93.12 273 ASN A N 1
ATOM 2158 C CA . ASN A 1 273 ? 1.378 -19.891 -19.156 1 93.12 273 ASN A CA 1
ATOM 2159 C C . ASN A 1 273 ? 2.238 -18.875 -18.422 1 93.12 273 ASN A C 1
ATOM 2161 O O . ASN A 1 273 ? 2.266 -17.688 -18.797 1 93.12 273 ASN A O 1
ATOM 2165 N N . SER A 1 274 ? 2.863 -19.281 -17.375 1 96.06 274 SER A N 1
ATOM 2166 C CA . SER A 1 274 ? 3.68 -18.391 -16.547 1 96.06 274 SER A CA 1
ATOM 2167 C C . SER A 1 274 ? 5.156 -18.516 -16.906 1 96.06 274 SER A C 1
ATOM 2169 O O . SER A 1 274 ? 5.812 -19.5 -16.562 1 96.06 274 SER A O 1
ATOM 2171 N N . ASP A 1 275 ? 5.707 -17.516 -17.5 1 95.31 275 ASP A N 1
ATOM 2172 C CA . ASP A 1 275 ? 7.129 -17.484 -17.828 1 95.31 275 ASP A CA 1
ATOM 2173 C C . ASP A 1 275 ? 7.98 -17.391 -16.578 1 95.31 275 ASP A C 1
ATOM 2175 O O . ASP A 1 275 ? 9.062 -17.969 -16.5 1 95.31 275 ASP A O 1
ATOM 2179 N N . MET A 1 276 ? 7.422 -16.734 -15.656 1 96.19 276 MET A N 1
ATOM 2180 C CA . MET A 1 276 ? 8.164 -16.5 -14.414 1 96.19 276 MET A CA 1
ATOM 2181 C C . MET A 1 276 ? 8.375 -17.812 -13.664 1 96.19 276 MET A C 1
ATOM 2183 O O . MET A 1 276 ? 9.492 -18.109 -13.234 1 96.19 276 MET A O 1
ATOM 2187 N N . LEU A 1 277 ? 7.348 -18.516 -13.562 1 96.75 277 LEU A N 1
ATOM 2188 C CA . LEU A 1 277 ? 7.461 -19.781 -12.844 1 96.75 277 LEU A CA 1
ATOM 2189 C C . LEU A 1 277 ? 8.367 -20.766 -13.586 1 96.75 277 LEU A C 1
ATOM 2191 O O . LEU A 1 277 ? 9.148 -21.484 -12.969 1 96.75 277 LEU A O 1
ATOM 2195 N N . ALA A 1 278 ? 8.219 -20.797 -14.898 1 97.06 278 ALA A N 1
ATOM 2196 C CA . ALA A 1 278 ? 9.086 -21.656 -15.711 1 97.06 278 ALA A CA 1
ATOM 2197 C C . ALA A 1 278 ? 10.547 -21.281 -15.523 1 97.06 278 ALA A C 1
ATOM 2199 O O . ALA A 1 278 ? 11.406 -22.156 -15.375 1 97.06 278 ALA A O 1
ATOM 2200 N N . LEU A 1 279 ? 10.82 -20.078 -15.523 1 97.44 279 LEU A N 1
ATOM 2201 C CA . LEU A 1 279 ? 12.172 -19.562 -15.352 1 97.44 279 LEU A CA 1
ATOM 2202 C C . LEU A 1 279 ? 12.719 -19.938 -13.977 1 97.44 279 LEU A C 1
ATOM 2204 O O . LEU A 1 279 ? 13.828 -20.469 -13.867 1 97.44 279 LEU A O 1
ATOM 2208 N N . LYS A 1 280 ? 11.938 -19.672 -12.977 1 97.44 280 LYS A N 1
ATOM 2209 C CA . LYS A 1 280 ? 12.359 -19.984 -11.617 1 97.44 280 LYS A CA 1
ATOM 2210 C C . LYS A 1 280 ? 12.656 -21.469 -11.461 1 97.44 280 LYS A C 1
ATOM 2212 O O . LYS A 1 280 ? 13.633 -21.859 -10.812 1 97.44 280 LYS A O 1
ATOM 2217 N N . CYS A 1 281 ? 11.828 -22.234 -12.023 1 98 281 CYS A N 1
ATOM 2218 C CA . CYS A 1 281 ? 12.016 -23.688 -11.938 1 98 281 CYS A CA 1
ATOM 2219 C C . CYS A 1 281 ? 13.297 -24.109 -12.641 1 98 281 CYS A C 1
ATOM 2221 O O . CYS A 1 281 ? 14.102 -24.859 -12.086 1 98 281 CYS A O 1
ATOM 2223 N N . ALA A 1 282 ? 13.461 -23.641 -13.828 1 98.31 282 ALA A N 1
ATOM 2224 C CA . ALA A 1 282 ? 14.656 -23.984 -14.609 1 98.31 282 ALA A CA 1
ATOM 2225 C C . ALA A 1 282 ? 15.922 -23.547 -13.883 1 98.31 282 ALA A C 1
ATOM 2227 O O . ALA A 1 282 ? 16.922 -24.266 -13.875 1 98.31 282 ALA A O 1
ATOM 2228 N N . GLN A 1 283 ? 15.875 -22.422 -13.305 1 98.38 283 GLN A N 1
ATOM 2229 C CA . GLN A 1 283 ? 17.031 -21.938 -12.555 1 98.38 283 GLN A CA 1
ATOM 2230 C C . GLN A 1 283 ? 17.344 -22.828 -11.367 1 98.38 283 GLN A C 1
ATOM 2232 O O . GLN A 1 283 ? 18.5 -23.125 -11.078 1 98.38 283 GLN A O 1
ATOM 2237 N N . SER A 1 284 ? 16.328 -23.203 -10.719 1 98.25 284 SER A N 1
ATOM 2238 C CA . SER A 1 284 ? 16.516 -24.094 -9.586 1 98.25 284 SER A CA 1
ATOM 2239 C C . SER A 1 284 ? 17.125 -25.422 -10.023 1 98.25 284 SER A C 1
ATOM 2241 O O . SER A 1 284 ? 18.047 -25.938 -9.375 1 98.25 284 SER A O 1
ATOM 2243 N N . ILE A 1 285 ? 16.641 -25.984 -11.07 1 97.44 285 ILE A N 1
ATOM 2244 C CA . ILE A 1 285 ? 17.172 -27.234 -11.617 1 97.44 285 ILE A CA 1
ATOM 2245 C C . ILE A 1 285 ? 18.641 -27.062 -11.977 1 97.44 285 ILE A C 1
ATOM 2247 O O . ILE A 1 285 ? 19.469 -27.891 -11.602 1 97.44 285 ILE A O 1
ATOM 2251 N N . LYS A 1 286 ? 18.938 -26.016 -12.656 1 97.56 286 LYS A N 1
ATOM 2252 C CA . LYS A 1 286 ? 20.312 -25.766 -13.086 1 97.56 286 LYS A CA 1
ATOM 2253 C C . LYS A 1 286 ? 21.25 -25.656 -11.883 1 97.56 286 LYS A C 1
ATOM 2255 O O . LYS A 1 286 ? 22.359 -26.188 -11.906 1 97.56 286 LYS A O 1
ATOM 2260 N N . GLU A 1 287 ? 20.781 -24.984 -10.969 1 97 287 GLU A N 1
ATOM 2261 C CA . GLU A 1 287 ? 21.609 -24.812 -9.766 1 97 287 GLU A CA 1
ATOM 2262 C C . GLU A 1 287 ? 21.938 -26.141 -9.125 1 97 287 GLU A C 1
ATOM 2264 O O . GLU A 1 287 ? 23.094 -26.406 -8.789 1 97 287 GLU A O 1
ATOM 2269 N N . VAL A 1 288 ? 21 -26.953 -8.93 1 94.75 288 VAL A N 1
ATOM 2270 C CA . VAL A 1 288 ? 21.188 -28.266 -8.297 1 94.75 288 VAL A CA 1
ATOM 2271 C C . VAL A 1 288 ? 22.078 -29.141 -9.18 1 94.75 288 VAL A C 1
ATOM 2273 O O . VAL A 1 288 ? 22.969 -29.828 -8.688 1 94.75 288 VAL A O 1
ATOM 2276 N N . MET A 1 289 ? 21.859 -29.109 -10.469 1 94.06 289 MET A N 1
ATOM 2277 C CA . MET A 1 289 ? 22.656 -29.906 -11.391 1 94.06 289 MET A CA 1
ATOM 2278 C C . MET A 1 289 ? 24.109 -29.438 -11.406 1 94.06 289 MET A C 1
ATOM 2280 O O . MET A 1 289 ? 25.031 -30.25 -11.484 1 94.06 289 MET A O 1
ATOM 2284 N N . ASP A 1 290 ? 24.312 -28.156 -11.359 1 93.94 290 ASP A N 1
ATOM 2285 C CA . ASP A 1 290 ? 25.656 -27.594 -11.305 1 93.94 290 ASP A CA 1
ATOM 2286 C C . ASP A 1 290 ? 26.375 -28.031 -10.023 1 93.94 290 ASP A C 1
ATOM 2288 O O . ASP A 1 290 ? 27.547 -28.375 -10.055 1 93.94 290 ASP A O 1
ATOM 2292 N N . GLU A 1 291 ? 25.688 -28.031 -9 1 92.5 291 GLU A N 1
ATOM 2293 C CA . GLU A 1 291 ? 26.266 -28.469 -7.73 1 92.5 291 GLU A CA 1
ATOM 2294 C C . GLU A 1 291 ? 26.672 -29.938 -7.777 1 92.5 291 GLU A C 1
ATOM 2296 O O . GLU A 1 291 ? 27.734 -30.312 -7.289 1 92.5 291 GLU A O 1
ATOM 2301 N N . ARG A 1 292 ? 25.812 -30.734 -8.32 1 88.31 292 ARG A N 1
ATOM 2302 C CA . ARG A 1 292 ? 26.109 -32.156 -8.438 1 88.31 292 ARG A CA 1
ATOM 2303 C C . ARG A 1 292 ? 27.281 -32.406 -9.367 1 88.31 292 ARG A C 1
ATOM 2305 O O . ARG A 1 292 ? 28.094 -33.312 -9.133 1 88.31 292 ARG A O 1
ATOM 2312 N N . HIS A 1 293 ? 27.312 -31.641 -10.383 1 86.38 293 HIS A N 1
ATOM 2313 C CA . HIS A 1 293 ? 28.406 -31.75 -11.336 1 86.38 293 HIS A CA 1
ATOM 2314 C C . HIS A 1 293 ? 29.734 -31.391 -10.688 1 86.38 293 HIS A C 1
ATOM 2316 O O . HIS A 1 293 ? 30.75 -32.062 -10.906 1 86.38 293 HIS A O 1
ATOM 2322 N N . GLU A 1 294 ? 29.766 -30.422 -9.922 1 85.06 294 GLU A N 1
ATOM 2323 C CA . GLU A 1 294 ? 30.984 -29.984 -9.242 1 85.06 294 GLU A CA 1
ATOM 2324 C C . GLU A 1 294 ? 31.438 -31 -8.203 1 85.06 294 GLU A C 1
ATOM 2326 O O . GLU A 1 294 ? 32.625 -31.266 -8.062 1 85.06 294 GLU A O 1
ATOM 2331 N N . LYS A 1 295 ? 30.562 -31.5 -7.48 1 83.38 295 LYS A N 1
ATOM 2332 C CA . LYS A 1 295 ? 30.906 -32.5 -6.477 1 83.38 295 LYS A CA 1
ATOM 2333 C C . LYS A 1 295 ? 31.484 -33.75 -7.129 1 83.38 295 LYS A C 1
ATOM 2335 O O . LYS A 1 295 ? 32.406 -34.375 -6.598 1 83.38 295 LYS A O 1
ATOM 2340 N N . HIS A 1 296 ? 30.984 -34.094 -8.25 1 76.56 296 HIS A N 1
ATOM 2341 C CA . HIS A 1 296 ? 31.5 -35.25 -8.969 1 76.56 296 HIS A CA 1
ATOM 2342 C C . HIS A 1 296 ? 32.906 -35 -9.492 1 76.56 296 HIS A C 1
ATOM 2344 O O . HIS A 1 296 ? 33.781 -35.875 -9.406 1 76.56 296 HIS A O 1
ATOM 2350 N N . THR A 1 297 ? 33.094 -33.812 -9.953 1 75.88 297 THR A N 1
ATOM 2351 C CA . THR A 1 297 ? 34.406 -33.469 -10.469 1 75.88 297 THR A CA 1
ATOM 2352 C C . THR A 1 297 ? 35.438 -33.375 -9.336 1 75.88 297 THR A C 1
ATOM 2354 O O . THR A 1 297 ? 36.594 -33.812 -9.5 1 75.88 297 THR A O 1
ATOM 2357 N N . SER A 1 298 ? 34.969 -32.906 -8.242 1 71.88 298 SER A N 1
ATOM 2358 C CA . SER A 1 298 ? 35.875 -32.812 -7.09 1 71.88 298 SER A CA 1
ATOM 2359 C C . SER A 1 298 ? 36.219 -34.219 -6.543 1 71.88 298 SER A C 1
ATOM 2361 O O . SER A 1 298 ? 37.375 -34.469 -6.172 1 71.88 298 SER A O 1
ATOM 2363 N N . LEU A 1 299 ? 35.281 -35.031 -6.598 1 69.69 299 LEU A N 1
ATOM 2364 C CA . LEU A 1 299 ? 35.531 -36.375 -6.113 1 69.69 299 LEU A CA 1
ATOM 2365 C C . LEU A 1 299 ? 36.438 -37.156 -7.066 1 69.69 299 LEU A C 1
ATOM 2367 O O . LEU A 1 299 ? 37.344 -37.875 -6.633 1 69.69 299 LEU A O 1
ATOM 2371 N N . LYS A 1 300 ? 36.156 -36.969 -8.391 1 64.44 300 LYS A N 1
ATOM 2372 C CA . LYS A 1 300 ? 37.031 -37.594 -9.375 1 64.44 300 LYS A CA 1
ATOM 2373 C C . LYS A 1 300 ? 38.469 -37.094 -9.25 1 64.44 300 LYS A C 1
ATOM 2375 O O . LYS A 1 300 ? 39.438 -37.875 -9.336 1 64.44 300 LYS A O 1
ATOM 2380 N N . LYS A 1 301 ? 38.594 -35.906 -8.938 1 68.75 301 LYS A N 1
ATOM 2381 C CA . LYS A 1 301 ? 39.938 -35.312 -8.75 1 68.75 301 LYS A CA 1
ATOM 2382 C C . LYS A 1 301 ? 40.594 -35.812 -7.477 1 68.75 301 LYS A C 1
ATOM 2384 O O . LYS A 1 301 ? 41.781 -36.125 -7.469 1 68.75 301 LYS A O 1
ATOM 2389 N N . SER A 1 302 ? 39.875 -35.969 -6.461 1 66.12 302 SER A N 1
ATOM 2390 C CA . SER A 1 302 ? 40.406 -36.5 -5.207 1 66.12 302 SER A CA 1
ATOM 2391 C C . SER A 1 302 ? 40.844 -37.938 -5.348 1 66.12 302 SER A C 1
ATOM 2393 O O . SER A 1 302 ? 41.875 -38.344 -4.816 1 66.12 302 SER A O 1
ATOM 2395 N N . TYR A 1 303 ? 40.094 -38.625 -6.156 1 65.38 303 TYR A N 1
ATOM 2396 C CA . TYR A 1 303 ? 40.438 -40.031 -6.367 1 65.38 303 TYR A CA 1
ATOM 2397 C C . TYR A 1 303 ? 41.625 -40.156 -7.305 1 65.38 303 TYR A C 1
ATOM 2399 O O . TYR A 1 303 ? 42.469 -41.031 -7.129 1 65.38 303 TYR A O 1
ATOM 2407 N N . SER A 1 304 ? 41.625 -39.344 -8.242 1 62.88 304 SER A N 1
ATOM 2408 C CA . SER A 1 304 ? 42.75 -39.344 -9.148 1 62.88 304 SER A CA 1
ATOM 2409 C C . SER A 1 304 ? 44.031 -38.938 -8.43 1 62.88 304 SER A C 1
ATOM 2411 O O . SER A 1 304 ? 45.125 -39.5 -8.688 1 62.88 304 SER A O 1
ATOM 2413 N N . ASN A 1 305 ? 43.906 -38.156 -7.504 1 60.41 305 ASN A N 1
ATOM 2414 C CA . ASN A 1 305 ? 45.062 -37.781 -6.695 1 60.41 305 ASN A CA 1
ATOM 2415 C C . ASN A 1 305 ? 45.438 -38.875 -5.699 1 60.41 305 ASN A C 1
ATOM 2417 O O . ASN A 1 305 ? 46.625 -38.969 -5.309 1 60.41 305 ASN A O 1
ATOM 2421 N N . MET A 1 306 ? 44.594 -39.688 -5.43 1 55.94 306 MET A N 1
ATOM 2422 C CA . MET A 1 306 ? 44.906 -40.812 -4.52 1 55.94 306 MET A CA 1
ATOM 2423 C C . MET A 1 306 ? 45.562 -41.938 -5.266 1 55.94 306 MET A C 1
ATOM 2425 O O . MET A 1 306 ? 46.312 -42.75 -4.664 1 55.94 306 MET A O 1
ATOM 2429 N N . HIS A 1 307 ? 45.312 -42.156 -6.488 1 50.94 307 HIS A N 1
ATOM 2430 C CA . HIS A 1 307 ? 46 -43.219 -7.219 1 50.94 307 HIS A CA 1
ATOM 2431 C C . HIS A 1 307 ? 47.5 -42.969 -7.293 1 50.94 307 HIS A C 1
ATOM 2433 O O . HIS A 1 307 ? 48.281 -43.812 -7.703 1 50.94 307 HIS A O 1
ATOM 2439 N N . ASN A 1 308 ? 48 -41.812 -7.086 1 45.75 308 ASN A N 1
ATOM 2440 C CA . ASN A 1 308 ? 49.438 -41.656 -6.945 1 45.75 308 ASN A CA 1
ATOM 2441 C C . ASN A 1 308 ? 49.938 -42.188 -5.594 1 45.75 308 ASN A C 1
ATOM 2443 O O . ASN A 1 308 ? 51 -41.812 -5.129 1 45.75 308 ASN A O 1
ATOM 2447 N N . VAL A 1 309 ? 49.031 -42.812 -4.812 1 45.06 309 VAL A N 1
ATOM 2448 C CA . VAL A 1 309 ? 49.562 -43.5 -3.619 1 45.06 309 VAL A CA 1
ATOM 2449 C C . VAL A 1 309 ? 50.188 -44.812 -4.004 1 45.06 309 VAL A C 1
ATOM 2451 O O . VAL A 1 309 ? 49.688 -45.531 -4.883 1 45.06 309 VAL A O 1
ATOM 2454 N N . PRO A 1 310 ? 51.531 -45.188 -3.656 1 40.22 310 PRO A N 1
ATOM 2455 C CA . PRO A 1 310 ? 52.344 -46.375 -3.947 1 40.22 310 PRO A CA 1
ATOM 2456 C C . PRO A 1 310 ? 51.594 -47.688 -3.715 1 40.22 310 PRO A C 1
ATOM 2458 O O . PRO A 1 310 ? 50.688 -47.719 -2.885 1 40.22 310 PRO A O 1
ATOM 2461 N N . ASN A 1 311 ? 51.406 -48.594 -4.684 1 38.34 311 ASN A N 1
ATOM 2462 C CA . ASN A 1 311 ? 51 -50 -4.766 1 38.34 311 ASN A CA 1
ATOM 2463 C C . ASN A 1 311 ? 51.625 -50.812 -3.641 1 38.34 311 ASN A C 1
ATOM 2465 O O . ASN A 1 311 ? 51.719 -52.031 -3.73 1 38.34 311 ASN A O 1
ATOM 2469 N N . GLN A 1 312 ? 52.25 -50.281 -2.588 1 35.47 312 GLN A N 1
ATOM 2470 C CA . GLN A 1 312 ? 53.094 -51.125 -1.752 1 35.47 312 GLN A CA 1
ATOM 2471 C C . GLN A 1 312 ? 52.312 -52.219 -1.082 1 35.47 312 GLN A C 1
ATOM 2473 O O . GLN A 1 312 ? 52.875 -53.156 -0.483 1 35.47 312 GLN A O 1
ATOM 2478 N N . LEU A 1 313 ? 51.062 -52.125 -0.719 1 32.12 313 LEU A N 1
ATOM 2479 C CA . LEU A 1 313 ? 50.719 -53 0.393 1 32.12 313 LEU A CA 1
ATOM 2480 C C . LEU A 1 313 ? 50.531 -54.438 -0.087 1 32.12 313 LEU A C 1
ATOM 2482 O O . LEU A 1 313 ? 50.531 -55.375 0.719 1 32.12 313 LEU A O 1
ATOM 2486 N N . PHE A 1 314 ? 49.906 -54.75 -1.218 1 31.77 314 PHE A N 1
ATOM 2487 C CA . PHE A 1 314 ? 49.531 -56.156 -1.311 1 31.77 314 PHE A CA 1
ATOM 2488 C C . PHE A 1 314 ? 50.719 -57 -1.768 1 31.77 314 PHE A C 1
ATOM 2490 O O . PHE A 1 314 ? 51 -57.062 -2.963 1 31.77 314 PHE A O 1
ATOM 2497 N N . THR A 1 315 ? 51.906 -56.781 -1.064 1 29.91 315 THR A N 1
ATOM 2498 C CA . THR A 1 315 ? 52.969 -57.75 -1.289 1 29.91 315 THR A CA 1
ATOM 2499 C C . THR A 1 315 ? 52.5 -59.188 -0.97 1 29.91 315 THR A C 1
ATOM 2501 O O . THR A 1 315 ? 51.969 -59.438 0.119 1 29.91 315 THR A O 1
ATOM 2504 N N . SER A 1 316 ? 52.031 -59.938 -1.948 1 27.19 316 SER A N 1
ATOM 2505 C CA . SER A 1 316 ? 51.844 -61.375 -1.899 1 27.19 316 SER A CA 1
ATOM 2506 C C . SER A 1 316 ? 53.031 -62.094 -1.276 1 27.19 316 SER A C 1
ATOM 2508 O O . SER A 1 316 ? 54.188 -61.812 -1.622 1 27.19 316 SER A O 1
ATOM 2510 N N . PHE A 1 317 ? 53.031 -62.469 0.06 1 29.91 317 PHE A N 1
ATOM 2511 C CA . PHE A 1 317 ? 53.969 -63.438 0.593 1 29.91 317 PHE A CA 1
ATOM 2512 C C . PHE A 1 317 ? 54.062 -64.688 -0.314 1 29.91 317 PHE A C 1
ATOM 2514 O O . PHE A 1 317 ? 53.062 -65.125 -0.856 1 29.91 317 PHE A O 1
ATOM 2521 N N . PRO A 1 318 ? 55.344 -65.062 -0.763 1 29.36 318 PRO A N 1
ATOM 2522 C CA . PRO A 1 318 ? 55.469 -66.312 -1.418 1 29.36 318 PRO A CA 1
ATOM 2523 C C . PRO A 1 318 ? 54.844 -67.5 -0.598 1 29.36 318 PRO A C 1
ATOM 2525 O O . PRO A 1 318 ? 54.781 -67.375 0.63 1 29.36 318 PRO A O 1
ATOM 2528 N N . MET B 1 1 ? 22.625 81.375 40.844 1 23.2 1 MET B N 1
ATOM 2529 C CA . MET B 1 1 ? 22.688 80.562 39.625 1 23.2 1 MET B CA 1
ATOM 2530 C C . MET B 1 1 ? 22.234 79.125 39.906 1 23.2 1 MET B C 1
ATOM 2532 O O . MET B 1 1 ? 23 78.312 40.438 1 23.2 1 MET B O 1
ATOM 2536 N N . ALA B 1 2 ? 20.938 78.875 40.188 1 29.31 2 ALA B N 1
ATOM 2537 C CA . ALA B 1 2 ? 20.203 77.812 40.875 1 29.31 2 ALA B CA 1
ATOM 2538 C C . ALA B 1 2 ? 20.062 76.562 39.969 1 29.31 2 ALA B C 1
ATOM 2540 O O . ALA B 1 2 ? 19.609 76.625 38.844 1 29.31 2 ALA B O 1
ATOM 2541 N N . SER B 1 3 ? 21.031 75.5 40.094 1 25.98 3 SER B N 1
ATOM 2542 C CA . SER B 1 3 ? 21.344 74.312 39.344 1 25.98 3 SER B CA 1
ATOM 2543 C C . SER B 1 3 ? 20.156 73.312 39.281 1 25.98 3 SER B C 1
ATOM 2545 O O . SER B 1 3 ? 19.672 72.875 40.344 1 25.98 3 SER B O 1
ATOM 2547 N N . CYS B 1 4 ? 19.188 73.562 38.375 1 26.44 4 CYS B N 1
ATOM 2548 C CA . CYS B 1 4 ? 17.922 72.875 38.156 1 26.44 4 CYS B CA 1
ATOM 2549 C C . CYS B 1 4 ? 18.141 71.375 37.906 1 26.44 4 CYS B C 1
ATOM 2551 O O . CYS B 1 4 ? 18.812 71 36.938 1 26.44 4 CYS B O 1
ATOM 2553 N N . SER B 1 5 ? 18.219 70.5 39.031 1 25.75 5 SER B N 1
ATOM 2554 C CA . SER B 1 5 ? 18.469 69.062 39.094 1 25.75 5 SER B CA 1
ATOM 2555 C C . SER B 1 5 ? 17.469 68.312 38.219 1 25.75 5 SER B C 1
ATOM 2557 O O . SER B 1 5 ? 16.25 68.5 38.312 1 25.75 5 SER B O 1
ATOM 2559 N N . PRO B 1 6 ? 17.875 67.812 37 1 27.78 6 PRO B N 1
ATOM 2560 C CA . PRO B 1 6 ? 17.016 67.188 35.969 1 27.78 6 PRO B CA 1
ATOM 2561 C C . PRO B 1 6 ? 16.203 66 36.531 1 27.78 6 PRO B C 1
ATOM 2563 O O . PRO B 1 6 ? 16.703 65.25 37.344 1 27.78 6 PRO B O 1
ATOM 2566 N N . GLN B 1 7 ? 14.891 66.125 36.844 1 24.7 7 GLN B N 1
ATOM 2567 C CA . GLN B 1 7 ? 13.875 65.188 37.281 1 24.7 7 GLN B CA 1
ATOM 2568 C C . GLN B 1 7 ? 13.914 63.938 36.438 1 24.7 7 GLN B C 1
ATOM 2570 O O . GLN B 1 7 ? 13.641 63.969 35.219 1 24.7 7 GLN B O 1
ATOM 2575 N N . ARG B 1 8 ? 14.875 62.969 36.781 1 30.89 8 ARG B N 1
ATOM 2576 C CA . ARG B 1 8 ? 15 61.594 36.281 1 30.89 8 ARG B CA 1
ATOM 2577 C C . ARG B 1 8 ? 13.656 60.875 36.281 1 30.89 8 ARG B C 1
ATOM 2579 O O . ARG B 1 8 ? 13 60.781 37.344 1 30.89 8 ARG B O 1
ATOM 2586 N N . SER B 1 9 ? 12.898 61.031 35.125 1 25.23 9 SER B N 1
ATOM 2587 C CA . SER B 1 9 ? 11.562 60.531 34.844 1 25.23 9 SER B CA 1
ATOM 2588 C C . SER B 1 9 ? 11.406 59.062 35.281 1 25.23 9 SER B C 1
ATOM 2590 O O . SER B 1 9 ? 12.297 58.25 35.062 1 25.23 9 SER B O 1
ATOM 2592 N N . ASN B 1 10 ? 10.586 58.781 36.344 1 25.58 10 ASN B N 1
ATOM 2593 C CA . ASN B 1 10 ? 9.969 57.688 37.062 1 25.58 10 ASN B CA 1
ATOM 2594 C C . ASN B 1 10 ? 9.422 56.625 36.094 1 25.58 10 ASN B C 1
ATOM 2596 O O . ASN B 1 10 ? 8.633 55.781 36.469 1 25.58 10 ASN B O 1
ATOM 2600 N N . PHE B 1 11 ? 9.57 56.969 34.781 1 26.94 11 PHE B N 1
ATOM 2601 C CA . PHE B 1 11 ? 8.898 56.031 33.906 1 26.94 11 PHE B CA 1
ATOM 2602 C C . PHE B 1 11 ? 9.508 54.625 34.031 1 26.94 11 PHE B C 1
ATOM 2604 O O . PHE B 1 11 ? 8.875 53.625 33.688 1 26.94 11 PHE B O 1
ATOM 2611 N N . GLY B 1 12 ? 10.805 54.531 34.438 1 28.66 12 GLY B N 1
ATOM 2612 C CA . GLY B 1 12 ? 11.477 53.219 34.531 1 28.66 12 GLY B CA 1
ATOM 2613 C C . GLY B 1 12 ? 10.914 52.344 35.625 1 28.66 12 GLY B C 1
ATOM 2614 O O . GLY B 1 12 ? 10.922 51.094 35.469 1 28.66 12 GLY B O 1
ATOM 2615 N N . THR B 1 13 ? 10.594 52.906 36.781 1 30.36 13 THR B N 1
ATOM 2616 C CA . THR B 1 13 ? 10.312 52.125 37.969 1 30.36 13 THR B CA 1
ATOM 2617 C C . THR B 1 13 ? 8.945 51.438 37.844 1 30.36 13 THR B C 1
ATOM 2619 O O . THR B 1 13 ? 8.742 50.344 38.375 1 30.36 13 THR B O 1
ATOM 2622 N N . GLN B 1 14 ? 7.965 52.281 37.344 1 27.75 14 GLN B N 1
ATOM 2623 C CA . GLN B 1 14 ? 6.617 51.719 37.438 1 27.75 14 GLN B CA 1
ATOM 2624 C C . GLN B 1 14 ? 6.48 50.438 36.594 1 27.75 14 GLN B C 1
ATOM 2626 O O . GLN B 1 14 ? 5.637 49.594 36.875 1 27.75 14 GLN B O 1
ATOM 2631 N N . LEU B 1 15 ? 7.191 50.438 35.469 1 29.81 15 LEU B N 1
ATOM 2632 C CA . LEU B 1 15 ? 7.102 49.188 34.719 1 29.81 15 LEU B CA 1
ATOM 2633 C C . LEU B 1 15 ? 7.727 48.031 35.5 1 29.81 15 LEU B C 1
ATOM 2635 O O . LEU B 1 15 ? 7.711 46.906 35.062 1 29.81 15 LEU B O 1
ATOM 2639 N N . GLN B 1 16 ? 8.648 48.281 36.5 1 30.45 16 GLN B N 1
ATOM 2640 C CA . GLN B 1 16 ? 9.32 47.188 37.219 1 30.45 16 GLN B CA 1
ATOM 2641 C C . GLN B 1 16 ? 8.328 46.312 37.969 1 30.45 16 GLN B C 1
ATOM 2643 O O . GLN B 1 16 ? 8.469 45.094 38 1 30.45 16 GLN B O 1
ATOM 2648 N N . ARG B 1 17 ? 7.66 46.875 39.031 1 33.22 17 ARG B N 1
ATOM 2649 C CA . ARG B 1 17 ? 6.953 46.125 40.062 1 33.22 17 ARG B CA 1
ATOM 2650 C C . ARG B 1 17 ? 5.68 45.469 39.5 1 33.22 17 ARG B C 1
ATOM 2652 O O . ARG B 1 17 ? 5.289 44.375 39.938 1 33.22 17 ARG B O 1
ATOM 2659 N N . ARG B 1 18 ? 4.836 46.281 38.812 1 32.53 18 ARG B N 1
ATOM 2660 C CA . ARG B 1 18 ? 3.514 45.75 38.469 1 32.53 18 ARG B CA 1
ATOM 2661 C C . ARG B 1 18 ? 3.617 44.562 37.531 1 32.53 18 ARG B C 1
ATOM 2663 O O . ARG B 1 18 ? 2.807 43.625 37.594 1 32.53 18 ARG B O 1
ATOM 2670 N N . ASP B 1 19 ? 4.355 44.75 36.438 1 31.25 19 ASP B N 1
ATOM 2671 C CA . ASP B 1 19 ? 4.125 43.906 35.25 1 31.25 19 ASP B CA 1
ATOM 2672 C C . ASP B 1 19 ? 4.715 42.531 35.438 1 31.25 19 ASP B C 1
ATOM 2674 O O . ASP B 1 19 ? 4.801 41.75 34.469 1 31.25 19 ASP B O 1
ATOM 2678 N N . ALA B 1 20 ? 5.562 42.219 36.344 1 33.41 20 ALA B N 1
ATOM 2679 C CA . ALA B 1 20 ? 6.016 40.844 36.531 1 33.41 20 ALA B CA 1
ATOM 2680 C C . ALA B 1 20 ? 4.867 39.938 36.969 1 33.41 20 ALA B C 1
ATOM 2682 O O . ALA B 1 20 ? 4.848 38.75 36.656 1 33.41 20 ALA B O 1
ATOM 2683 N N . ALA B 1 21 ? 4.016 40.281 37.875 1 33.94 21 ALA B N 1
ATOM 2684 C CA . ALA B 1 21 ? 2.918 39.5 38.438 1 33.94 21 ALA B CA 1
ATOM 2685 C C . ALA B 1 21 ? 1.859 39.188 37.375 1 33.94 21 ALA B C 1
ATOM 2687 O O . ALA B 1 21 ? 1.248 38.125 37.406 1 33.94 21 ALA B O 1
ATOM 2688 N N . SER B 1 22 ? 1.249 40.219 36.688 1 36.56 22 SER B N 1
ATOM 2689 C CA . SER B 1 22 ? 0.129 40.188 35.781 1 36.56 22 SER B CA 1
ATOM 2690 C C . SER B 1 22 ? 0.505 39.5 34.469 1 36.56 22 SER B C 1
ATOM 2692 O O . SER B 1 22 ? -0.25 39.5 33.5 1 36.56 22 SER B O 1
ATOM 2694 N N . LEU B 1 23 ? 1.71 39.188 34.219 1 45.09 23 LEU B N 1
ATOM 2695 C CA . LEU B 1 23 ? 2.141 38.219 33.219 1 45.09 23 LEU B CA 1
ATOM 2696 C C . LEU B 1 23 ? 1.582 36.844 33.531 1 45.09 23 LEU B C 1
ATOM 2698 O O . LEU B 1 23 ? 2.334 35.938 33.875 1 45.09 23 LEU B O 1
ATOM 2702 N N . ARG B 1 24 ? 0.655 36.781 34.219 1 49.94 24 ARG B N 1
ATOM 2703 C CA . ARG B 1 24 ? 0.096 35.594 34.875 1 49.94 24 ARG B CA 1
ATOM 2704 C C . ARG B 1 24 ? -0.069 34.438 33.875 1 49.94 24 ARG B C 1
ATOM 2706 O O . ARG B 1 24 ? 0.077 33.281 34.219 1 49.94 24 ARG B O 1
ATOM 2713 N N . GLY B 1 25 ? -0.306 34.719 32.656 1 61.72 25 GLY B N 1
ATOM 2714 C CA . GLY B 1 25 ? -0.485 33.625 31.719 1 61.72 25 GLY B CA 1
ATOM 2715 C C . GLY B 1 25 ? 0.528 33.625 30.594 1 61.72 25 GLY B C 1
ATOM 2716 O O . GLY B 1 25 ? 0.538 32.719 29.766 1 61.72 25 GLY B O 1
ATOM 2717 N N . VAL B 1 26 ? 1.327 34.656 30.625 1 75.25 26 VAL B N 1
ATOM 2718 C CA . VAL B 1 26 ? 2.35 34.75 29.594 1 75.25 26 VAL B CA 1
ATOM 2719 C C . VAL B 1 26 ? 3.689 34.281 30.141 1 75.25 26 VAL B C 1
ATOM 2721 O O . VAL B 1 26 ? 3.979 34.438 31.328 1 75.25 26 VAL B O 1
ATOM 2724 N N . THR B 1 27 ? 4.426 33.5 29.406 1 82.31 27 THR B N 1
ATOM 2725 C CA . THR B 1 27 ? 5.715 32.969 29.844 1 82.31 27 THR B CA 1
ATOM 2726 C C . THR B 1 27 ? 6.793 34.031 29.781 1 82.31 27 THR B C 1
ATOM 2728 O O . THR B 1 27 ? 6.586 35.094 29.188 1 82.31 27 THR B O 1
ATOM 2731 N N . CYS B 1 28 ? 7.898 33.812 30.5 1 84.75 28 CYS B N 1
ATOM 2732 C CA . CYS B 1 28 ? 9.023 34.719 30.5 1 84.75 28 CYS B CA 1
ATOM 2733 C C . CYS B 1 28 ? 9.547 34.938 29.078 1 84.75 28 CYS B C 1
ATOM 2735 O O . CYS B 1 28 ? 9.977 36.062 28.734 1 84.75 28 CYS B O 1
ATOM 2737 N N . LEU B 1 29 ? 9.469 33.969 28.328 1 89.5 29 LEU B N 1
ATOM 2738 C CA . LEU B 1 29 ? 9.938 34.094 26.953 1 89.5 29 LEU B CA 1
ATOM 2739 C C . LEU B 1 29 ? 9.047 35.031 26.156 1 89.5 29 LEU B C 1
ATOM 2741 O O . LEU B 1 29 ? 9.539 35.844 25.359 1 89.5 29 LEU B O 1
ATOM 2745 N N . HIS B 1 30 ? 7.812 34.969 26.391 1 88.75 30 HIS B N 1
ATOM 2746 C CA . HIS B 1 30 ? 6.879 35.875 25.719 1 88.75 30 HIS B CA 1
ATOM 2747 C C . HIS B 1 30 ? 7.133 37.312 26.094 1 88.75 30 HIS B C 1
ATOM 2749 O O . HIS B 1 30 ? 7.109 38.219 25.234 1 88.75 30 HIS B O 1
ATOM 2755 N N . VAL B 1 31 ? 7.383 37.469 27.312 1 84.19 31 VAL B N 1
ATOM 2756 C CA . VAL B 1 31 ? 7.652 38.812 27.797 1 84.19 31 VAL B CA 1
ATOM 2757 C C . VAL B 1 31 ? 8.945 39.344 27.188 1 84.19 31 VAL B C 1
ATOM 2759 O O . VAL B 1 31 ? 9.023 40.5 26.766 1 84.19 31 VAL B O 1
ATOM 2762 N N . ALA B 1 32 ? 9.922 38.469 27.172 1 87.38 32 ALA B N 1
ATOM 2763 C CA . ALA B 1 32 ? 11.203 38.844 26.578 1 87.38 32 ALA B CA 1
ATOM 2764 C C . ALA B 1 32 ? 11.039 39.219 25.109 1 87.38 32 ALA B C 1
ATOM 2766 O O . ALA B 1 32 ? 11.688 40.156 24.641 1 87.38 32 ALA B O 1
ATOM 2767 N N . LEU B 1 33 ? 10.242 38.594 24.422 1 87.5 33 LEU B N 1
ATOM 2768 C CA . LEU B 1 33 ? 9.977 38.875 23.016 1 87.5 33 LEU B CA 1
ATOM 2769 C C . LEU B 1 33 ? 9.305 40.219 22.859 1 87.5 33 LEU B C 1
ATOM 2771 O O . LEU B 1 33 ? 9.648 41 21.953 1 87.5 33 LEU B O 1
ATOM 2775 N N . TYR B 1 34 ? 8.406 40.438 23.719 1 79.88 34 TYR B N 1
ATOM 2776 C CA . TYR B 1 34 ? 7.703 41.688 23.672 1 79.88 34 TYR B CA 1
ATOM 2777 C C . TYR B 1 34 ? 8.664 42.844 23.906 1 79.88 34 TYR B C 1
ATOM 2779 O O . TYR B 1 34 ? 8.578 43.875 23.234 1 79.88 34 TYR B O 1
ATOM 2787 N N . LYS B 1 35 ? 9.555 42.656 24.781 1 81.12 35 LYS B N 1
ATOM 2788 C CA . LYS B 1 35 ? 10.492 43.719 25.156 1 81.12 35 LYS B CA 1
ATOM 2789 C C . LYS B 1 35 ? 11.594 43.875 24.094 1 81.12 35 LYS B C 1
ATOM 2791 O O . LYS B 1 35 ? 12.273 44.906 24.047 1 81.12 35 LYS B O 1
ATOM 2796 N N . TYR B 1 36 ? 11.703 42.875 23.328 1 85.75 36 TYR B N 1
ATOM 2797 C CA . TYR B 1 36 ? 12.734 42.906 22.297 1 85.75 36 TYR B CA 1
ATOM 2798 C C . TYR B 1 36 ? 12.492 44.062 21.328 1 85.75 36 TYR B C 1
ATOM 2800 O O . TYR B 1 36 ? 13.445 44.656 20.812 1 85.75 36 TYR B O 1
ATOM 2808 N N . GLU B 1 37 ? 11.328 44.406 21.047 1 75.06 37 GLU B N 1
ATOM 2809 C CA . GLU B 1 37 ? 11.023 45.469 20.109 1 75.06 37 GLU B CA 1
ATOM 2810 C C . GLU B 1 37 ? 11.562 46.812 20.609 1 75.06 37 GLU B C 1
ATOM 2812 O O . GLU B 1 37 ? 11.977 47.656 19.812 1 75.06 37 GLU B O 1
ATOM 2817 N N . GLU B 1 38 ? 11.578 46.844 21.891 1 74.62 38 GLU B N 1
ATOM 2818 C CA . GLU B 1 38 ? 12.062 48.094 22.484 1 74.62 38 GLU B CA 1
ATOM 2819 C C . GLU B 1 38 ? 13.57 48.062 22.703 1 74.62 38 GLU B C 1
ATOM 2821 O O . GLU B 1 38 ? 14.281 49 22.344 1 74.62 38 GLU B O 1
ATOM 2826 N N . SER B 1 39 ? 14.008 47 23.25 1 77.75 39 SER B N 1
ATOM 2827 C CA . SER B 1 39 ? 15.398 46.906 23.688 1 77.75 39 SER B CA 1
ATOM 2828 C C . SER B 1 39 ? 16.312 46.5 22.531 1 77.75 39 SER B C 1
ATOM 2830 O O . SER B 1 39 ? 17.5 46.812 22.531 1 77.75 39 SER B O 1
ATOM 2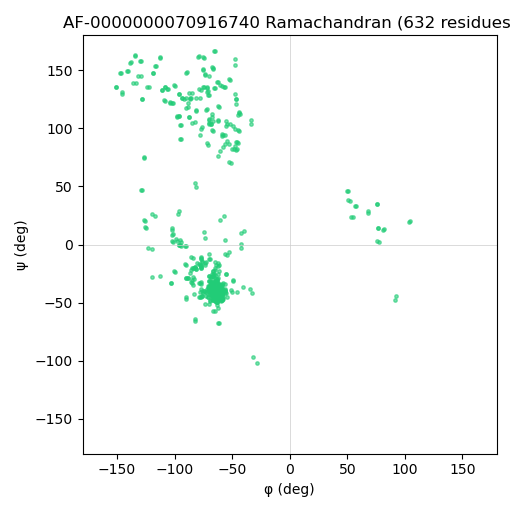832 N N . ARG B 1 40 ? 15.867 45.844 21.625 1 82.69 40 ARG B N 1
ATOM 2833 C CA . ARG B 1 40 ? 16.625 45.281 20.531 1 82.69 40 ARG B CA 1
ATOM 2834 C C . ARG B 1 40 ? 17.766 44.406 21.047 1 82.69 40 ARG B C 1
ATOM 2836 O O . ARG B 1 40 ? 18.781 44.219 20.375 1 82.69 40 ARG B O 1
ATOM 2843 N N . SER B 1 41 ? 17.562 43.938 22.266 1 87.88 41 SER B N 1
ATOM 2844 C CA . SER B 1 41 ? 18.578 43.062 22.875 1 87.88 41 SER B CA 1
ATOM 2845 C C . SER B 1 41 ? 18.109 41.625 22.906 1 87.88 41 SER B C 1
ATOM 2847 O O . SER B 1 41 ? 16.984 41.312 23.359 1 87.88 41 SER B O 1
ATOM 2849 N N . LEU B 1 42 ? 19.016 40.781 22.5 1 93.19 42 LEU B N 1
ATOM 2850 C CA . LEU B 1 42 ? 18.719 39.375 22.453 1 93.19 42 LEU B CA 1
ATOM 2851 C C . LEU B 1 42 ? 19.172 38.656 23.734 1 93.19 42 LEU B C 1
ATOM 2853 O O . LEU B 1 42 ? 18.922 37.469 23.922 1 93.19 42 LEU B O 1
ATOM 2857 N N . ASP B 1 43 ? 19.75 39.375 24.609 1 92.69 43 ASP B N 1
ATOM 2858 C CA . ASP B 1 43 ? 20.422 38.812 25.766 1 92.69 43 ASP B CA 1
ATOM 2859 C C . ASP B 1 43 ? 19.422 38.062 26.672 1 92.69 43 ASP B C 1
ATOM 2861 O O . ASP B 1 43 ? 19.688 36.938 27.109 1 92.69 43 ASP B O 1
ATOM 2865 N N . MET B 1 44 ? 18.344 38.688 26.875 1 91.25 44 MET B N 1
ATOM 2866 C CA . MET B 1 44 ? 17.344 38.094 27.766 1 91.25 44 MET B CA 1
ATOM 2867 C C . MET B 1 44 ? 16.828 36.781 27.203 1 91.25 44 MET B C 1
ATOM 2869 O O . MET B 1 44 ? 16.703 35.781 27.922 1 91.25 44 MET B O 1
ATOM 2873 N N . VAL B 1 45 ? 16.516 36.75 25.953 1 93.38 45 VAL B N 1
ATOM 2874 C CA . VAL B 1 45 ? 15.984 35.562 25.297 1 93.38 45 VAL B CA 1
ATOM 2875 C C . VAL B 1 45 ? 17.031 34.438 25.312 1 93.38 45 VAL B C 1
ATOM 2877 O O . VAL B 1 45 ? 16.734 33.312 25.656 1 93.38 45 VAL B O 1
ATOM 2880 N N . LYS B 1 46 ? 18.281 34.781 25.047 1 95 46 LYS B N 1
ATOM 2881 C CA . LYS B 1 46 ? 19.359 33.812 25.078 1 95 46 LYS B CA 1
ATOM 2882 C C . LYS B 1 46 ? 19.562 33.25 26.484 1 95 46 LYS B C 1
ATOM 2884 O O . LYS B 1 46 ? 19.766 32.031 26.641 1 95 46 LYS B O 1
ATOM 2889 N N . PHE B 1 47 ? 19.422 34.125 27.375 1 93.69 47 PHE B N 1
ATOM 2890 C CA . PHE B 1 47 ? 19.578 33.75 28.781 1 93.69 47 PHE B CA 1
ATOM 2891 C C . PHE B 1 47 ? 18.484 32.75 29.188 1 93.69 47 PHE B C 1
ATOM 2893 O O . PHE B 1 47 ? 18.781 31.734 29.797 1 93.69 47 PHE B O 1
ATOM 2900 N N . LEU B 1 48 ? 17.312 33.031 28.891 1 92.81 48 LEU B N 1
ATOM 2901 C CA . LEU B 1 48 ? 16.172 32.188 29.281 1 92.81 48 LEU B CA 1
ATOM 2902 C C . LEU B 1 48 ? 16.281 30.812 28.609 1 92.81 48 LEU B C 1
ATOM 2904 O O . LEU B 1 48 ? 16.047 29.797 29.266 1 92.81 48 LEU B O 1
ATOM 2908 N N . LEU B 1 49 ? 16.688 30.812 27.375 1 94.06 49 LEU B N 1
ATOM 2909 C CA . LEU B 1 49 ? 16.797 29.562 26.641 1 94.06 49 LEU B CA 1
ATOM 2910 C C . LEU B 1 49 ? 17.953 28.719 27.188 1 94.06 49 LEU B C 1
ATOM 2912 O O . LEU B 1 49 ? 17.828 27.5 27.312 1 94.06 49 LEU B O 1
ATOM 2916 N N . ALA B 1 50 ? 19.031 29.344 27.562 1 93.12 50 ALA B N 1
ATOM 2917 C CA . ALA B 1 50 ? 20.188 28.641 28.109 1 93.12 50 ALA B CA 1
ATOM 2918 C C . ALA B 1 50 ? 19.844 28 29.453 1 93.12 50 ALA B C 1
ATOM 2920 O O . ALA B 1 50 ? 20.453 27 29.828 1 93.12 50 ALA B O 1
ATOM 2921 N N . HIS B 1 51 ? 18.891 28.547 30.109 1 92.69 51 HIS B N 1
ATOM 2922 C CA . HIS B 1 51 ? 18.562 28.047 31.438 1 92.69 51 HIS B CA 1
ATOM 2923 C C . HIS B 1 51 ? 17.312 27.172 31.391 1 92.69 51 HIS B C 1
ATOM 2925 O O . HIS B 1 51 ? 16.672 26.938 32.438 1 92.69 51 HIS B O 1
ATOM 2931 N N . GLY B 1 52 ? 16.828 26.859 30.297 1 89.56 52 GLY B N 1
ATOM 2932 C CA . GLY B 1 52 ? 15.859 25.797 30.172 1 89.56 52 GLY B CA 1
ATOM 2933 C C . GLY B 1 52 ? 14.438 26.297 29.969 1 89.56 52 GLY B C 1
ATOM 2934 O O . GLY B 1 52 ? 13.477 25.578 30.281 1 89.56 52 GLY B O 1
ATOM 2935 N N . ALA B 1 53 ? 14.266 27.531 29.531 1 90.38 53 ALA B N 1
ATOM 2936 C CA . ALA B 1 53 ? 12.914 27.984 29.234 1 90.38 53 ALA B CA 1
ATOM 2937 C C . ALA B 1 53 ? 12.281 27.125 28.141 1 90.38 53 ALA B C 1
ATOM 2939 O O . ALA B 1 53 ? 12.93 26.781 27.156 1 90.38 53 ALA B O 1
ATOM 2940 N N . ASN B 1 54 ? 11.031 26.812 28.406 1 89.31 54 ASN B N 1
ATOM 2941 C CA . ASN B 1 54 ? 10.328 25.938 27.469 1 89.31 54 ASN B CA 1
ATOM 2942 C C . ASN B 1 54 ? 9.797 26.703 26.266 1 89.31 54 ASN B C 1
ATOM 2944 O O . ASN B 1 54 ? 8.891 27.531 26.406 1 89.31 54 ASN B O 1
ATOM 2948 N N . ILE B 1 55 ? 10.305 26.391 25.125 1 92.38 55 ILE B N 1
ATOM 2949 C CA . ILE B 1 55 ? 10.016 27.125 23.891 1 92.38 55 ILE B CA 1
ATOM 2950 C C . ILE B 1 55 ? 8.641 26.734 23.359 1 92.38 55 ILE B C 1
ATOM 2952 O O . ILE B 1 55 ? 8.055 27.453 22.547 1 92.38 55 ILE B O 1
ATOM 2956 N N . SER B 1 56 ? 8.133 25.609 23.781 1 90.44 56 SER B N 1
ATOM 2957 C CA . SER B 1 56 ? 6.898 25.078 23.219 1 90.44 56 SER B CA 1
ATOM 2958 C C . SER B 1 56 ? 5.691 25.453 24.078 1 90.44 56 SER B C 1
ATOM 2960 O O . SER B 1 56 ? 4.551 25.172 23.703 1 90.44 56 SER B O 1
ATOM 2962 N N . LEU B 1 57 ? 5.938 26.172 25.156 1 88.56 57 LEU B N 1
ATOM 2963 C CA . LEU B 1 57 ? 4.836 26.562 26.031 1 88.56 57 LEU B CA 1
ATOM 2964 C C . LEU B 1 57 ? 4.016 27.688 25.391 1 88.56 57 LEU B C 1
ATOM 2966 O O . LEU B 1 57 ? 4.574 28.641 24.859 1 88.56 57 LEU B O 1
ATOM 2970 N N . LYS B 1 58 ? 2.674 27.5 25.5 1 85.62 58 LYS B N 1
ATOM 2971 C CA . LYS B 1 58 ? 1.741 28.5 24.984 1 85.62 58 LYS B CA 1
ATOM 2972 C C . LYS B 1 58 ? 1.399 29.531 26.047 1 85.62 58 LYS B C 1
ATOM 2974 O O . LYS B 1 58 ? 1.405 29.234 27.25 1 85.62 58 LYS B O 1
ATOM 2979 N N . ALA B 1 59 ? 1.171 30.734 25.516 1 83.5 59 ALA B N 1
ATOM 2980 C CA . ALA B 1 59 ? 0.739 31.781 26.438 1 83.5 59 ALA B CA 1
ATOM 2981 C C . ALA B 1 59 ? -0.696 31.547 26.906 1 83.5 59 ALA B C 1
ATOM 2983 O O . ALA B 1 59 ? -1.543 31.109 26.125 1 83.5 59 ALA B O 1
ATOM 2984 N N . ALA B 1 60 ? -0.911 31.703 28.188 1 74.88 60 ALA B N 1
ATOM 2985 C CA . ALA B 1 60 ? -2.254 31.531 28.734 1 74.88 60 ALA B CA 1
ATOM 2986 C C . ALA B 1 60 ? -3.195 32.625 28.234 1 74.88 60 ALA B C 1
ATOM 2988 O O . ALA B 1 60 ? -2.744 33.656 27.75 1 74.88 60 ALA B O 1
ATOM 2989 N N . VAL B 1 61 ? -4.488 32.25 28.156 1 68.31 61 VAL B N 1
ATOM 2990 C CA . VAL B 1 61 ? -5.496 33.219 27.734 1 68.31 61 VAL B CA 1
ATOM 2991 C C . VAL B 1 61 ? -5.562 34.375 28.734 1 68.31 61 VAL B C 1
ATOM 2993 O O . VAL B 1 61 ? -5.711 34.156 29.938 1 68.31 61 VAL B O 1
ATOM 2996 N N . MET B 1 62 ? -5.02 35.562 28.266 1 58.56 62 MET B N 1
ATOM 2997 C CA . MET B 1 62 ? -5.039 36.719 29.156 1 58.56 62 MET B CA 1
ATOM 2998 C C . MET B 1 62 ? -6.422 37.375 29.188 1 58.56 62 MET B C 1
ATOM 3000 O O . MET B 1 62 ? -7.129 37.375 28.172 1 58.56 62 MET B O 1
ATOM 3004 N N . PRO B 1 63 ? -6.914 37.688 30.359 1 54.72 63 PRO B N 1
ATOM 3005 C CA . PRO B 1 63 ? -8.172 38.438 30.406 1 54.72 63 PRO B CA 1
ATOM 3006 C C . PRO B 1 63 ? -8.141 39.719 29.562 1 54.72 63 PRO B C 1
ATOM 3008 O O . PRO B 1 63 ? -7.062 40.25 29.266 1 54.72 63 PRO B O 1
ATOM 3011 N N . SER B 1 64 ? -9.297 40.094 28.859 1 51.69 64 SER B N 1
ATOM 3012 C CA . SER B 1 64 ? -9.516 41.156 27.906 1 51.69 64 SER B CA 1
ATOM 3013 C C . SER B 1 64 ? -8.688 42.406 28.25 1 51.69 64 SER B C 1
ATOM 3015 O O . SER B 1 64 ? -8.164 43.062 27.375 1 51.69 64 SER B O 1
ATOM 3017 N N . ALA B 1 65 ? -8.539 42.75 29.438 1 46.03 65 ALA B N 1
ATOM 3018 C CA . ALA B 1 65 ? -7.977 44.031 29.828 1 46.03 65 ALA B CA 1
ATOM 3019 C C . ALA B 1 65 ? -6.461 44.062 29.656 1 46.03 65 ALA B C 1
ATOM 3021 O O . ALA B 1 65 ? -5.84 45.125 29.688 1 46.03 65 ALA B O 1
ATOM 3022 N N . HIS B 1 66 ? -5.906 42.969 29.484 1 42.09 66 HIS B N 1
ATOM 3023 C CA . HIS B 1 66 ? -4.449 42.938 29.562 1 42.09 66 HIS B CA 1
ATOM 3024 C C . HIS B 1 66 ? -3.822 42.531 28.234 1 42.09 66 HIS B C 1
ATOM 3026 O O . HIS B 1 66 ? -2.676 42.062 28.203 1 42.09 66 HIS B O 1
ATOM 3032 N N . LYS B 1 67 ? -4.57 42.781 27.219 1 48.44 67 LYS B N 1
ATOM 3033 C CA . LYS B 1 67 ? -4.066 42.438 25.891 1 48.44 67 LYS B CA 1
ATOM 3034 C C . LYS B 1 67 ? -2.922 43.344 25.469 1 48.44 67 LYS B C 1
ATOM 3036 O O . LYS B 1 67 ? -3.014 44.562 25.609 1 48.44 67 LYS B O 1
ATOM 3041 N N . ILE B 1 68 ? -1.708 42.906 25.5 1 46 68 ILE B N 1
ATOM 3042 C CA . ILE B 1 68 ? -0.511 43.656 25.109 1 46 68 ILE B CA 1
ATOM 3043 C C . ILE B 1 68 ? -0.632 44.094 23.656 1 46 68 ILE B C 1
ATOM 3045 O O . ILE B 1 68 ? -0.954 43.281 22.781 1 46 68 ILE B O 1
ATOM 3049 N N . SER B 1 69 ? -1.133 45.406 23.469 1 43.81 69 SER B N 1
ATOM 3050 C CA . SER B 1 69 ? -1.157 45.969 22.109 1 43.81 69 SER B CA 1
ATOM 3051 C C . SER B 1 69 ? 0.159 46.656 21.781 1 43.81 69 SER B C 1
ATOM 3053 O O . SER B 1 69 ? 0.79 47.25 22.641 1 43.81 69 SER B O 1
ATOM 3055 N N . ILE B 1 70 ? 0.891 46.094 20.938 1 45.88 70 ILE B N 1
ATOM 3056 C CA . ILE B 1 70 ? 2.107 46.781 20.5 1 45.88 70 ILE B CA 1
ATOM 3057 C C . ILE B 1 70 ? 1.746 48.031 19.719 1 45.88 70 ILE B C 1
ATOM 3059 O O . ILE B 1 70 ? 0.993 47.969 18.734 1 45.88 70 ILE B O 1
ATOM 3063 N N . ILE B 1 71 ? 1.771 49.188 20.422 1 41.59 71 ILE B N 1
ATOM 3064 C CA . ILE B 1 71 ? 1.526 50.5 19.844 1 41.59 71 ILE B CA 1
ATOM 3065 C C . ILE B 1 71 ? 2.768 50.969 19.078 1 41.59 71 ILE B C 1
ATOM 3067 O O . ILE B 1 71 ? 3.865 51 19.641 1 41.59 71 ILE B O 1
ATOM 3071 N N . ARG B 1 72 ? 2.75 50.812 17.75 1 43.31 72 ARG B N 1
ATOM 3072 C CA . ARG B 1 72 ? 3.816 51.406 16.938 1 43.31 72 ARG B CA 1
ATOM 3073 C C . ARG B 1 72 ? 3.736 52.938 16.938 1 43.31 72 ARG B C 1
ATOM 3075 O O . ARG B 1 72 ? 2.666 53.5 16.703 1 43.31 72 ARG B O 1
ATOM 3082 N N . HIS B 1 73 ? 4.602 53.531 17.672 1 35.81 73 HIS B N 1
ATOM 3083 C CA . HIS B 1 73 ? 4.688 54.969 17.484 1 35.81 73 HIS B CA 1
ATOM 3084 C C . HIS B 1 73 ? 5.34 55.312 16.156 1 35.81 73 HIS B C 1
ATOM 3086 O O . HIS B 1 73 ? 6.422 54.812 15.836 1 35.81 73 HIS B O 1
ATOM 3092 N N . GLY B 1 74 ? 4.586 55.406 15.008 1 37.22 74 GLY B N 1
ATOM 3093 C CA . GLY B 1 74 ? 5.141 55.969 13.797 1 37.22 74 GLY B CA 1
ATOM 3094 C C . GLY B 1 74 ? 5.941 57.219 14.047 1 37.22 74 GLY B C 1
ATOM 3095 O O . GLY B 1 74 ? 5.555 58.062 14.875 1 37.22 74 GLY B O 1
ATOM 3096 N N . HIS B 1 75 ? 7.195 57.125 13.836 1 36.94 75 HIS B N 1
ATOM 3097 C CA . HIS B 1 75 ? 7.918 58.406 13.812 1 36.94 75 HIS B CA 1
ATOM 3098 C C . HIS B 1 75 ? 7.297 59.375 12.812 1 36.94 75 HIS B C 1
ATOM 3100 O O . HIS B 1 75 ? 7.914 60.375 12.445 1 36.94 75 HIS B O 1
ATOM 3106 N N . GLY B 1 76 ? 6.309 59.062 11.883 1 34.97 76 GLY B N 1
ATOM 3107 C CA . GLY B 1 76 ? 6.125 60.219 11.031 1 34.97 76 GLY B CA 1
ATOM 3108 C C . GLY B 1 76 ? 5.988 61.531 11.812 1 34.97 76 GLY B C 1
ATOM 3109 O O . GLY B 1 76 ? 5.793 61.5 13.031 1 34.97 76 GLY B O 1
ATOM 3110 N N . GLY B 1 77 ? 6.277 62.844 11.031 1 35.56 77 GLY B N 1
ATOM 3111 C CA . GLY B 1 77 ? 5.949 64.25 11.195 1 35.56 77 GLY B CA 1
ATOM 3112 C C . GLY B 1 77 ? 4.605 64.5 11.867 1 35.56 77 GLY B C 1
ATOM 3113 O O . GLY B 1 77 ? 4.492 64.375 13.086 1 35.56 77 GLY B O 1
ATOM 3114 N N . SER B 1 78 ? 3.496 64.75 10.82 1 35.69 78 SER B N 1
ATOM 3115 C CA . SER B 1 78 ? 2.271 65.438 11.227 1 35.69 78 SER B CA 1
ATOM 3116 C C . SER B 1 78 ? 1.43 64.562 12.141 1 35.69 78 SER B C 1
ATOM 3118 O O . SER B 1 78 ? 1.55 63.312 12.117 1 35.69 78 SER B O 1
ATOM 3120 N N . VAL B 1 79 ? 0.678 65 13.172 1 38.5 79 VAL B N 1
ATOM 3121 C CA . VAL B 1 79 ? -0.23 64.688 14.266 1 38.5 79 VAL B CA 1
ATOM 3122 C C . VAL B 1 79 ? -1.227 63.625 13.812 1 38.5 79 VAL B C 1
ATOM 3124 O O . VAL B 1 79 ? -1.846 62.938 14.641 1 38.5 79 VAL B O 1
ATOM 3127 N N . ALA B 1 80 ? -1.755 63.594 12.484 1 39.88 80 ALA B N 1
ATOM 3128 C CA . ALA B 1 80 ? -3.156 63.219 12.289 1 39.88 80 ALA B CA 1
ATOM 3129 C C . ALA B 1 80 ? -3.338 61.719 12.281 1 39.88 80 ALA B C 1
ATOM 3131 O O . ALA B 1 80 ? -4.367 61.219 12.734 1 39.88 80 ALA B O 1
ATOM 3132 N N . ASN B 1 81 ? -2.773 61.031 11.258 1 39.81 81 ASN B N 1
ATOM 3133 C CA . ASN B 1 81 ? -3.41 59.75 11.023 1 39.81 81 ASN B CA 1
ATOM 3134 C C . ASN B 1 81 ? -2.842 58.656 11.945 1 39.81 81 ASN B C 1
ATOM 3136 O O . ASN B 1 81 ? -1.637 58.406 11.93 1 39.81 81 ASN B O 1
ATOM 3140 N N . PRO B 1 82 ? -3.508 58.219 12.984 1 40.19 82 PRO B N 1
ATOM 3141 C CA . PRO B 1 82 ? -3.156 57.156 13.945 1 40.19 82 PRO B CA 1
ATOM 3142 C C . PRO B 1 82 ? -2.627 55.906 13.266 1 40.19 82 PRO B C 1
ATOM 3144 O O . PRO B 1 82 ? -3.168 55.469 12.242 1 40.19 82 PRO B O 1
ATOM 3147 N N . LEU B 1 83 ? -1.404 55.625 13.148 1 43.88 83 LEU B N 1
ATOM 3148 C CA . LEU B 1 83 ? -0.786 54.406 12.672 1 43.88 83 LEU B CA 1
ATOM 3149 C C . LEU B 1 83 ? -1.617 53.188 13.062 1 43.88 83 LEU B C 1
ATOM 3151 O O . LEU B 1 83 ? -2.086 53.094 14.195 1 43.88 83 LEU B O 1
ATOM 3155 N N . GLU B 1 84 ? -2.305 52.562 12.133 1 44.22 84 GLU B N 1
ATOM 3156 C CA . GLU B 1 84 ? -3.127 51.375 12.336 1 44.22 84 GLU B CA 1
ATOM 3157 C C . GLU B 1 84 ? -2.4 50.312 13.188 1 44.22 84 GLU B C 1
ATOM 3159 O O . GLU B 1 84 ? -1.271 49.938 12.875 1 44.22 84 GLU B O 1
ATOM 3164 N N . THR B 1 85 ? -2.441 50.25 14.562 1 46.22 85 THR B N 1
ATOM 3165 C CA . THR B 1 85 ? -1.97 49.312 15.578 1 46.22 85 THR B CA 1
ATOM 3166 C C . THR B 1 85 ? -2.473 47.906 15.281 1 46.22 85 THR B C 1
ATOM 3168 O O . THR B 1 85 ? -3.68 47.688 15.195 1 46.22 85 THR B O 1
ATOM 3171 N N . LYS B 1 86 ? -1.752 47.094 14.438 1 53.81 86 LYS B N 1
ATOM 3172 C CA . LYS B 1 86 ? -2.211 45.688 14.414 1 53.81 86 LYS B CA 1
ATOM 3173 C C . LYS B 1 86 ? -1.942 45 15.75 1 53.81 86 LYS B C 1
ATOM 3175 O O . LYS B 1 86 ? -0.826 45.062 16.266 1 53.81 86 LYS B O 1
ATOM 3180 N N . LYS B 1 87 ? -2.898 44.688 16.531 1 60 87 LYS B N 1
ATOM 3181 C CA . LYS B 1 87 ? -2.9 44 17.812 1 60 87 LYS B CA 1
ATOM 3182 C C . LYS B 1 87 ? -2.547 42.531 17.656 1 60 87 LYS B C 1
ATOM 3184 O O . LYS B 1 87 ? -3.162 41.812 16.859 1 60 87 LYS B O 1
ATOM 3189 N N . VAL B 1 88 ? -1.243 42.156 18.141 1 69.69 88 VAL B N 1
ATO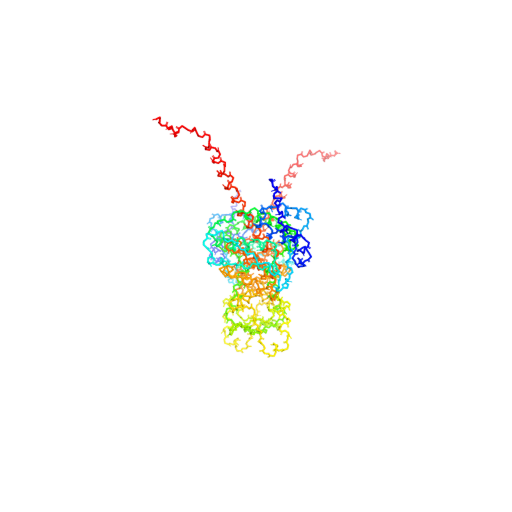M 3190 C CA . VAL B 1 88 ? -0.893 40.75 18.172 1 69.69 88 VAL B CA 1
ATOM 3191 C C . VAL B 1 88 ? -1.297 40.156 19.516 1 69.69 88 VAL B C 1
ATOM 3193 O O . VAL B 1 88 ? -0.915 40.656 20.578 1 69.69 88 VAL B O 1
ATOM 3196 N N . VAL B 1 89 ? -2.215 39.188 19.453 1 75.12 89 VAL B N 1
ATOM 3197 C CA . VAL B 1 89 ? -2.654 38.438 20.625 1 75.12 89 VAL B CA 1
ATOM 3198 C C . VAL B 1 89 ? -1.716 37.281 20.891 1 75.12 89 VAL B C 1
ATOM 3200 O O . VAL B 1 89 ? -1.343 36.562 19.953 1 75.12 89 VAL B O 1
ATOM 3203 N N . PHE B 1 90 ? -1.289 37.188 22.156 1 79.75 90 PHE B N 1
ATOM 3204 C CA . PHE B 1 90 ? -0.343 36.125 22.5 1 79.75 90 PHE B CA 1
ATOM 3205 C C . PHE B 1 90 ? -1.076 34.875 22.953 1 79.75 90 PHE B C 1
ATOM 3207 O O . PHE B 1 90 ? -0.466 33.812 23.094 1 79.75 90 PHE B O 1
ATOM 3214 N N . ASP B 1 91 ? -2.398 34.938 23 1 79 91 ASP B N 1
ATOM 3215 C CA . ASP B 1 91 ? -3.18 33.875 23.594 1 79 91 ASP B CA 1
ATOM 3216 C C . ASP B 1 91 ? -2.975 32.562 22.859 1 79 91 ASP B C 1
ATOM 3218 O O . ASP B 1 91 ? -3.25 32.469 21.656 1 79 91 ASP B O 1
ATOM 3222 N N . GLN B 1 92 ? -2.455 31.656 23.641 1 84.75 92 GLN B N 1
ATOM 3223 C CA . GLN B 1 92 ? -2.35 30.266 23.188 1 84.75 92 GLN B CA 1
ATOM 3224 C C . GLN B 1 92 ? -1.342 30.141 22.047 1 84.75 92 GLN B C 1
ATOM 3226 O O . GLN B 1 92 ? -1.5 29.297 21.172 1 84.75 92 GLN B O 1
ATOM 3231 N N . LYS B 1 93 ? -0.357 31.047 22.078 1 91.19 93 LYS B N 1
ATOM 3232 C CA . LYS B 1 93 ? 0.641 31 21.016 1 91.19 93 LYS B CA 1
ATOM 3233 C C . LYS B 1 93 ? 2.037 30.75 21.578 1 91.19 93 LYS B C 1
ATOM 3235 O O . LYS B 1 93 ? 2.338 31.156 22.703 1 91.19 93 LYS B O 1
ATOM 3240 N N . THR B 1 94 ? 2.811 30.078 20.797 1 93.44 94 THR B N 1
ATOM 3241 C CA . THR B 1 94 ? 4.203 29.844 21.172 1 93.44 94 THR B CA 1
ATOM 3242 C C . THR B 1 94 ? 5.051 31.078 20.875 1 93.44 94 THR B C 1
ATOM 3244 O O . THR B 1 94 ? 4.645 31.938 20.094 1 93.44 94 THR B O 1
ATOM 3247 N N . PRO B 1 95 ? 6.203 31.141 21.5 1 92.69 95 PRO B N 1
ATOM 3248 C CA . PRO B 1 95 ? 7.07 32.312 21.266 1 92.69 95 PRO B CA 1
ATOM 3249 C C . PRO B 1 95 ? 7.461 32.469 19.797 1 92.69 95 PRO B C 1
ATOM 3251 O O . PRO B 1 95 ? 7.492 33.594 19.281 1 92.69 95 PRO B O 1
ATOM 3254 N N . LEU B 1 96 ? 7.719 31.391 19.141 1 95.88 96 LEU B N 1
ATOM 3255 C CA . LEU B 1 96 ? 8.117 31.453 17.75 1 95.88 96 LEU B CA 1
ATOM 3256 C C . LEU B 1 96 ? 6.98 32.031 16.891 1 95.88 96 LEU B C 1
ATOM 3258 O O . LEU B 1 96 ? 7.215 32.875 16.016 1 95.88 96 LEU B O 1
ATOM 3262 N N . LEU B 1 97 ? 5.797 31.547 17.172 1 94.88 97 LEU B N 1
ATOM 3263 C CA . LEU B 1 97 ? 4.648 32.031 16.422 1 94.88 97 LEU B CA 1
ATOM 3264 C C . LEU B 1 97 ? 4.426 33.531 16.688 1 94.88 97 LEU B C 1
ATOM 3266 O O . LEU B 1 97 ? 4.168 34.312 15.758 1 94.88 97 LEU B O 1
ATOM 3270 N N . VAL B 1 98 ? 4.566 33.969 17.891 1 90.81 98 VAL B N 1
ATOM 3271 C CA . VAL B 1 98 ? 4.402 35.375 18.266 1 90.81 98 VAL B CA 1
ATOM 3272 C C . VAL B 1 98 ? 5.445 36.219 17.531 1 90.81 98 VAL B C 1
ATOM 3274 O O . VAL B 1 98 ? 5.121 37.281 17 1 90.81 98 VAL B O 1
ATOM 3277 N N . ALA B 1 99 ? 6.664 35.75 17.516 1 91.5 99 ALA B N 1
ATOM 3278 C CA . ALA B 1 99 ? 7.738 36.469 16.844 1 91.5 99 ALA B CA 1
ATOM 3279 C C . ALA B 1 99 ? 7.445 36.656 15.367 1 91.5 99 ALA B C 1
ATOM 3281 O O . ALA B 1 99 ? 7.668 37.75 14.812 1 91.5 99 ALA B O 1
ATOM 3282 N N . LEU B 1 100 ? 6.965 35.625 14.805 1 91.94 100 LEU B N 1
ATOM 3283 C CA . LEU B 1 100 ? 6.637 35.688 13.383 1 91.94 100 LEU B CA 1
ATOM 3284 C C . LEU B 1 100 ? 5.512 36.688 13.133 1 91.94 100 LEU B C 1
ATOM 3286 O O . LEU B 1 100 ? 5.57 37.469 12.188 1 91.94 100 LEU B O 1
ATOM 3290 N N . GLU B 1 101 ? 4.531 36.625 13.953 1 87.94 101 GLU B N 1
ATOM 3291 C CA . GLU B 1 101 ? 3.398 37.531 13.781 1 87.94 101 GLU B CA 1
ATOM 3292 C C . GLU B 1 101 ? 3.809 39 14.023 1 87.94 101 GLU B C 1
ATOM 3294 O O . GLU B 1 101 ? 3.338 39.906 13.344 1 87.94 101 GLU B O 1
ATOM 3299 N N . LEU B 1 102 ? 4.652 39.156 14.945 1 83.31 102 LEU B N 1
ATOM 3300 C CA . LEU B 1 102 ? 5.156 40.5 15.219 1 83.31 102 LEU B CA 1
ATOM 3301 C C . LEU B 1 102 ? 5.973 41.031 14.047 1 83.31 102 LEU B C 1
ATOM 3303 O O . LEU B 1 102 ? 5.816 42.188 13.648 1 83.31 102 LEU B O 1
ATOM 3307 N N . LYS B 1 103 ? 6.828 40.188 13.578 1 83.31 103 LYS B N 1
ATOM 3308 C CA . LYS B 1 103 ? 7.613 40.562 12.414 1 83.31 103 LYS B CA 1
ATOM 3309 C C . LYS B 1 103 ? 6.707 40.906 11.234 1 83.31 103 LYS B C 1
ATOM 3311 O O . LYS B 1 103 ? 6.941 41.906 10.531 1 83.31 103 LYS B O 1
ATOM 3316 N N . SER B 1 104 ? 5.711 40.125 10.961 1 82.25 104 SER B N 1
ATOM 3317 C CA . SER B 1 104 ? 4.793 40.312 9.844 1 82.25 104 SER B CA 1
ATOM 3318 C C . SER B 1 104 ? 3.955 41.562 10.031 1 82.25 104 SER B C 1
ATOM 3320 O O . SER B 1 104 ? 3.65 42.281 9.062 1 82.25 104 SER B O 1
ATOM 3322 N N . ALA B 1 105 ? 3.51 41.781 11.227 1 73.38 105 ALA B N 1
ATOM 3323 C CA . ALA B 1 105 ? 2.701 42.969 11.516 1 73.38 105 ALA B CA 1
ATOM 3324 C C . ALA B 1 105 ? 3.51 44.25 11.336 1 73.38 105 ALA B C 1
ATOM 3326 O O . ALA B 1 105 ? 2.961 45.281 10.961 1 73.38 105 ALA B O 1
ATOM 3327 N N . LEU B 1 106 ? 4.793 44.125 11.555 1 62.5 106 LEU B N 1
ATOM 3328 C CA . LEU B 1 106 ? 5.668 45.281 11.445 1 62.5 106 LEU B CA 1
ATOM 3329 C C . LEU B 1 106 ? 6.105 45.5 10 1 62.5 106 LEU B C 1
ATOM 3331 O O . LEU B 1 106 ? 6.453 46.625 9.609 1 62.5 106 LEU B O 1
ATOM 3335 N N . TYR B 1 107 ? 6.316 44.344 9.078 1 58 107 TYR B N 1
ATOM 3336 C CA . TYR B 1 107 ? 6.664 44.438 7.664 1 58 107 TYR B CA 1
ATOM 3337 C C . TYR B 1 107 ? 5.727 45.406 6.934 1 58 107 TYR B C 1
ATOM 3339 O O . TYR B 1 107 ? 6.129 46.062 5.98 1 58 107 TYR B O 1
ATOM 3347 N N . LEU B 1 108 ? 4.441 45.406 7.207 1 45.44 108 LEU B N 1
ATOM 3348 C CA . LEU B 1 108 ? 3.562 46.281 6.43 1 45.44 108 LEU B CA 1
ATOM 3349 C C . LEU B 1 108 ? 4.066 47.719 6.438 1 45.44 108 LEU B C 1
ATOM 3351 O O . LEU B 1 108 ? 3.602 48.531 5.656 1 45.44 108 LEU B O 1
ATOM 3355 N N . LYS B 1 109 ? 5.113 47.969 7.238 1 41.12 109 LYS B N 1
ATOM 3356 C CA . LYS B 1 109 ? 5.465 49.406 7.164 1 41.12 109 LYS B CA 1
ATOM 3357 C C . LYS B 1 109 ? 6.613 49.625 6.184 1 41.12 109 LYS B C 1
ATOM 3359 O O . LYS B 1 109 ? 7.191 50.719 6.145 1 41.12 109 LYS B O 1
ATOM 3364 N N . GLY B 1 110 ? 6.879 48.875 5.203 1 45.44 110 GLY B N 1
ATOM 3365 C CA . GLY B 1 110 ? 7.809 49.094 4.105 1 45.44 110 GLY B CA 1
ATOM 3366 C C . GLY B 1 110 ? 9.203 48.531 4.383 1 45.44 110 GLY B C 1
ATOM 3367 O O . GLY B 1 110 ? 10 48.375 3.461 1 45.44 110 GLY B O 1
ATOM 3368 N N . TRP B 1 111 ? 9.898 48.688 5.602 1 48.34 111 TRP B N 1
ATOM 3369 C CA . TRP B 1 111 ? 11.305 48.344 5.801 1 48.34 111 TRP B CA 1
ATOM 3370 C C . TRP B 1 111 ? 11.469 46.875 6.23 1 48.34 111 TRP B C 1
ATOM 3372 O O . TRP B 1 111 ? 10.602 46.344 6.914 1 48.34 111 TRP B O 1
ATOM 3382 N N . GLU B 1 112 ? 12.211 46.094 5.469 1 57.38 112 GLU B N 1
ATOM 3383 C CA . GLU B 1 112 ? 12.562 44.719 5.82 1 57.38 112 GLU B CA 1
ATOM 3384 C C . GLU B 1 112 ? 13.094 44.625 7.25 1 57.38 112 GLU B C 1
ATOM 3386 O O . GLU B 1 112 ? 14.094 45.281 7.586 1 57.38 112 GLU B O 1
ATOM 3391 N N . TYR B 1 113 ? 12.266 44.562 8.281 1 65.62 113 TYR B N 1
ATOM 3392 C CA . TYR B 1 113 ? 12.617 44.469 9.695 1 65.62 113 TYR B CA 1
ATOM 3393 C C . TYR B 1 113 ? 13.57 43.312 9.945 1 65.62 113 TYR B C 1
ATOM 3395 O O . TYR B 1 113 ? 13.195 42.312 10.547 1 65.62 113 TYR B O 1
ATOM 3403 N N . ARG B 1 114 ? 14.805 43.469 9.484 1 79.56 114 ARG B N 1
ATOM 3404 C CA . ARG B 1 114 ? 15.844 42.469 9.508 1 79.56 114 ARG B CA 1
ATOM 3405 C C . ARG B 1 114 ? 16.375 42.25 10.93 1 79.56 114 ARG B C 1
ATOM 3407 O O . ARG B 1 114 ? 17.031 41.25 11.203 1 79.56 114 ARG B O 1
ATOM 3414 N N . HIS B 1 115 ? 16.031 43.188 11.758 1 81.44 115 HIS B N 1
ATOM 3415 C CA . HIS B 1 115 ? 16.547 43.031 13.109 1 81.44 115 HIS B CA 1
ATOM 3416 C C . HIS B 1 115 ? 15.867 41.875 13.812 1 81.44 115 HIS B C 1
ATOM 3418 O O . HIS B 1 115 ? 16.359 41.375 14.836 1 81.44 115 HIS B O 1
ATOM 3424 N N . TRP B 1 116 ? 14.773 41.406 13.188 1 88.94 116 TRP B N 1
ATOM 3425 C CA . TRP B 1 116 ? 14.109 40.25 13.773 1 88.94 116 TRP B CA 1
ATOM 3426 C C . TRP B 1 116 ? 14.742 38.938 13.289 1 88.94 116 TRP B C 1
ATOM 3428 O O . TRP B 1 116 ? 14.453 37.875 13.82 1 88.94 116 TRP B O 1
ATOM 3438 N N . ASP B 1 117 ? 15.57 39.031 12.32 1 90.56 117 ASP B N 1
ATOM 3439 C CA . ASP B 1 117 ? 16.141 37.812 11.727 1 90.56 117 ASP B CA 1
ATOM 3440 C C . ASP B 1 117 ? 16.906 37 12.766 1 90.56 117 ASP B C 1
ATOM 3442 O O . ASP B 1 117 ? 16.75 35.781 12.844 1 90.56 117 ASP B O 1
ATOM 3446 N N . GLU B 1 118 ? 17.656 37.719 13.5 1 92.56 118 GLU B N 1
ATOM 3447 C CA . GLU B 1 118 ? 18.438 37 14.5 1 92.56 118 GLU B CA 1
ATOM 3448 C C . GLU B 1 118 ? 17.547 36.375 15.586 1 92.56 118 GLU B C 1
ATOM 3450 O O . GLU B 1 118 ? 17.797 35.281 16.078 1 92.56 118 GLU B O 1
ATOM 3455 N N . MET B 1 119 ? 16.531 37.094 15.992 1 93.56 119 MET B N 1
ATOM 3456 C CA . MET B 1 119 ? 15.562 36.594 16.953 1 93.56 119 MET B CA 1
ATOM 3457 C C . MET B 1 119 ? 14.906 35.312 16.438 1 93.56 119 MET B C 1
ATOM 3459 O O . MET B 1 119 ? 14.828 34.312 17.156 1 93.56 119 MET B O 1
ATOM 3463 N N . LEU B 1 120 ? 14.5 35.375 15.195 1 95.81 120 LEU B N 1
ATOM 3464 C CA . LEU B 1 120 ? 13.859 34.219 14.578 1 95.81 120 LEU B CA 1
ATOM 3465 C C . LEU B 1 120 ? 14.836 33.031 14.477 1 95.81 120 LEU B C 1
ATOM 3467 O O . LEU B 1 120 ? 14.445 31.875 14.664 1 95.81 120 LEU B O 1
ATOM 3471 N N . ARG B 1 121 ? 16.016 33.312 14.203 1 96.44 121 ARG B N 1
ATOM 3472 C CA . ARG B 1 121 ? 17.047 32.281 14.109 1 96.44 121 ARG B CA 1
ATOM 3473 C C . ARG B 1 121 ? 17.219 31.562 15.445 1 96.44 121 ARG B C 1
ATOM 3475 O O . ARG B 1 121 ? 17.25 30.328 15.492 1 96.44 121 ARG B O 1
ATOM 3482 N N . ILE B 1 122 ? 17.297 32.344 16.5 1 96.81 122 ILE B N 1
ATOM 3483 C CA . ILE B 1 122 ? 17.516 31.797 17.828 1 96.81 122 ILE B CA 1
ATOM 3484 C C . ILE B 1 122 ? 16.312 30.969 18.266 1 96.81 122 ILE B C 1
ATOM 3486 O O . ILE B 1 122 ? 16.453 29.859 18.766 1 96.81 122 ILE B O 1
ATOM 3490 N N . LEU B 1 123 ? 15.141 31.516 18.094 1 97.44 123 LEU B N 1
ATOM 3491 C CA . LEU B 1 123 ? 13.922 30.828 18.5 1 97.44 123 LEU B CA 1
ATOM 3492 C C . LEU B 1 123 ? 13.727 29.562 17.672 1 97.44 123 LEU B C 1
ATOM 3494 O O . LEU B 1 123 ? 13.266 28.531 18.188 1 97.44 123 LEU B O 1
ATOM 3498 N N . ALA B 1 124 ? 13.977 29.656 16.375 1 98.06 124 ALA B N 1
ATOM 3499 C CA . ALA B 1 124 ? 13.867 28.5 15.492 1 98.06 124 ALA B CA 1
ATOM 3500 C C . ALA B 1 124 ? 14.805 27.375 15.945 1 98.06 124 ALA B C 1
ATOM 3502 O O . ALA B 1 124 ? 14.406 26.219 16 1 98.06 124 ALA B O 1
ATOM 3503 N N . ASP B 1 125 ? 15.992 27.75 16.297 1 97.56 125 ASP B N 1
ATOM 3504 C CA . ASP B 1 125 ? 16.984 26.781 16.766 1 97.56 125 ASP B CA 1
ATOM 3505 C C . ASP B 1 125 ? 16.5 26.078 18.031 1 97.56 125 ASP B C 1
ATOM 3507 O O . ASP B 1 125 ? 16.625 24.859 18.156 1 97.56 125 ASP B O 1
ATOM 3511 N N . ALA B 1 126 ? 16 26.828 18.906 1 97 126 ALA B N 1
ATOM 3512 C CA . ALA B 1 126 ? 15.484 26.266 20.156 1 97 126 ALA B CA 1
ATOM 3513 C C . ALA B 1 126 ? 14.289 25.344 19.891 1 97 126 ALA B C 1
ATOM 3515 O O . ALA B 1 126 ? 14.141 24.312 20.531 1 97 126 ALA B O 1
ATOM 3516 N N . THR B 1 127 ? 13.438 25.734 19 1 97.31 127 THR B N 1
ATOM 3517 C CA . THR B 1 127 ? 12.266 24.953 18.625 1 97.31 127 THR B CA 1
ATOM 3518 C C . THR B 1 127 ? 12.688 23.625 17.984 1 97.31 127 THR B C 1
ATOM 3520 O O . THR B 1 127 ? 12.102 22.578 18.266 1 97.31 127 THR B O 1
ATOM 3523 N N . ILE B 1 128 ? 13.672 23.672 17.156 1 98 128 ILE B N 1
ATOM 3524 C CA . ILE B 1 128 ? 14.195 22.469 16.531 1 98 128 ILE B CA 1
ATOM 3525 C C . ILE B 1 128 ? 14.719 21.516 17.594 1 98 128 ILE B C 1
ATOM 3527 O O . ILE B 1 128 ? 14.398 20.328 17.578 1 98 128 ILE B O 1
ATOM 3531 N N . GLU B 1 129 ? 15.445 22.062 18.484 1 96.44 129 GLU B N 1
ATOM 3532 C CA . GLU B 1 129 ? 16.031 21.234 19.547 1 96.44 129 GLU B CA 1
ATOM 3533 C C . GLU B 1 129 ? 14.945 20.562 20.391 1 96.44 129 GLU B C 1
ATOM 3535 O O . GLU B 1 129 ? 15.086 19.406 20.797 1 96.44 129 GLU B O 1
ATOM 3540 N N . HIS B 1 130 ? 13.953 21.297 20.609 1 94.75 130 HIS B N 1
ATOM 3541 C CA . HIS B 1 130 ? 12.867 20.781 21.438 1 94.75 130 HIS B CA 1
ATOM 3542 C C . HIS B 1 130 ? 12.109 19.656 20.719 1 94.75 130 HIS B C 1
ATOM 3544 O O . HIS B 1 130 ? 11.906 18.578 21.281 1 94.75 130 HIS B O 1
ATOM 3550 N N . HIS B 1 131 ? 11.75 19.875 19.469 1 95.06 131 HIS B N 1
ATOM 3551 C CA . HIS B 1 131 ? 10.859 18.953 18.781 1 95.06 131 HIS B CA 1
ATOM 3552 C C . HIS B 1 131 ? 11.641 17.797 18.156 1 95.06 131 HIS B C 1
ATOM 3554 O O . HIS B 1 131 ? 11.078 16.734 17.891 1 95.06 131 HIS B O 1
ATOM 3560 N N . ALA B 1 132 ? 12.867 17.984 17.938 1 93.25 132 ALA B N 1
ATOM 3561 C CA . ALA B 1 132 ? 13.688 16.922 17.375 1 93.25 132 ALA B CA 1
ATOM 3562 C C . ALA B 1 132 ? 13.727 15.711 18.297 1 93.25 132 ALA B C 1
ATOM 3564 O O . ALA B 1 132 ? 13.961 14.586 17.844 1 93.25 132 ALA B O 1
ATOM 3565 N N . LYS B 1 133 ? 13.367 15.938 19.531 1 91.81 133 LYS B N 1
ATOM 3566 C CA . LYS B 1 133 ? 13.43 14.867 20.516 1 91.81 133 LYS B CA 1
ATOM 3567 C C . LYS B 1 133 ? 12.062 14.234 20.734 1 91.81 133 LYS B C 1
ATOM 3569 O O . LYS B 1 133 ? 11.914 13.328 21.547 1 91.81 133 LYS B O 1
ATOM 3574 N N . SER B 1 134 ? 11.195 14.648 20 1 91.06 134 SER B N 1
ATOM 3575 C CA . SER B 1 134 ? 9.844 14.148 20.172 1 91.06 134 SER B CA 1
ATOM 3576 C C . SER B 1 134 ? 9.758 12.656 19.844 1 91.06 134 SER B C 1
ATOM 3578 O O . SER B 1 134 ? 10.227 12.227 18.797 1 91.06 134 SER B O 1
ATOM 3580 N N . PRO B 1 135 ? 9.078 11.844 20.672 1 89.62 135 PRO B N 1
ATOM 3581 C CA . PRO B 1 135 ? 8.891 10.422 20.391 1 89.62 135 PRO B CA 1
ATOM 3582 C C . PRO B 1 135 ? 8.016 10.164 19.172 1 89.62 135 PRO B C 1
ATOM 3584 O O . PRO B 1 135 ? 8.156 9.125 18.516 1 89.62 135 PRO B O 1
ATOM 3587 N N . GLU B 1 136 ? 7.199 11.094 18.812 1 87.12 136 GLU B N 1
ATOM 3588 C CA . GLU B 1 136 ? 6.301 10.945 17.688 1 87.12 136 GLU B CA 1
ATOM 3589 C C . GLU B 1 136 ? 7.078 10.859 16.375 1 87.12 136 GLU B C 1
ATOM 3591 O O . GLU B 1 136 ? 6.609 10.25 15.406 1 87.12 136 GLU B O 1
ATOM 3596 N N . LEU B 1 137 ? 8.211 11.477 16.422 1 89.69 137 LEU B N 1
ATOM 3597 C CA . LEU B 1 137 ? 9 11.539 15.195 1 89.69 137 LEU B CA 1
ATOM 3598 C C . LEU B 1 137 ? 9.805 10.258 15 1 89.69 137 LEU B C 1
ATOM 3600 O O . LEU B 1 137 ? 10.227 9.945 13.883 1 89.69 137 LEU B O 1
ATOM 3604 N N . LYS B 1 138 ? 10.039 9.461 16.016 1 86.56 138 LYS B N 1
ATOM 3605 C CA . LYS B 1 138 ? 10.852 8.25 15.945 1 86.56 138 LYS B CA 1
ATOM 3606 C C . LYS B 1 138 ? 10 7.035 15.594 1 86.56 138 LYS B C 1
ATOM 3608 O O . LYS B 1 138 ? 10.516 6.027 15.109 1 86.56 138 LYS B O 1
ATOM 3613 N N . GLY B 1 139 ? 8.797 7.215 15.773 1 86.38 139 GLY B N 1
ATOM 3614 C CA . GLY B 1 139 ? 7.922 6.082 15.508 1 86.38 139 GLY B CA 1
ATOM 3615 C C . GLY B 1 139 ? 7.715 5.82 14.031 1 86.38 139 GLY B C 1
ATOM 3616 O O . GLY B 1 139 ? 7.895 6.715 13.203 1 86.38 139 GLY B O 1
ATOM 3617 N N . GLU B 1 140 ? 7.461 4.559 13.68 1 88.31 140 GLU B N 1
ATOM 3618 C CA . GLU B 1 140 ? 7.211 4.18 12.289 1 88.31 140 GLU B CA 1
ATOM 3619 C C . GLU B 1 140 ? 5.836 4.66 11.828 1 88.31 140 GLU B C 1
ATOM 3621 O O . GLU B 1 140 ? 4.832 4.441 12.508 1 88.31 140 GLU B O 1
ATOM 3626 N N . ARG B 1 141 ? 5.801 5.535 10.883 1 89.81 141 ARG B N 1
ATOM 3627 C CA . ARG B 1 141 ? 4.586 6.035 10.25 1 89.81 141 ARG B CA 1
ATOM 3628 C C . ARG B 1 141 ? 4.262 5.238 8.984 1 89.81 141 ARG B C 1
ATOM 3630 O O . ARG B 1 141 ? 4.91 5.41 7.953 1 89.81 141 ARG B O 1
ATOM 3637 N N . LEU B 1 142 ? 3.236 4.301 9.117 1 91.88 142 LEU B N 1
ATOM 3638 C CA . LEU B 1 142 ? 2.863 3.432 8.008 1 91.88 142 LEU B CA 1
ATOM 3639 C C . LEU B 1 142 ? 1.368 3.525 7.723 1 91.88 142 LEU B C 1
ATOM 3641 O O . LEU B 1 142 ? 0.618 2.588 8.008 1 91.88 142 LEU B O 1
ATOM 3645 N N . PRO B 1 143 ? 0.993 4.621 7.117 1 93.06 143 PRO B N 1
ATOM 3646 C CA . PRO B 1 143 ? -0.44 4.828 6.891 1 93.06 143 PRO B CA 1
ATOM 3647 C C . PRO B 1 143 ? -1.074 3.711 6.066 1 93.06 143 PRO B C 1
ATOM 3649 O O . PRO B 1 143 ? -2.219 3.326 6.316 1 93.06 143 PRO B O 1
ATOM 3652 N N . TYR B 1 144 ? -0.345 3.203 5.195 1 90.75 144 TYR B N 1
ATOM 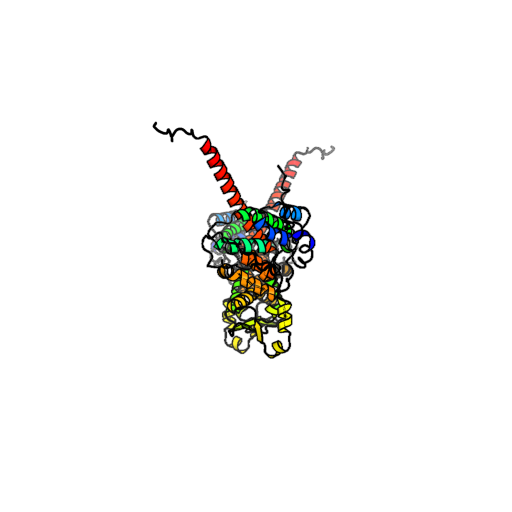3653 C CA . TYR B 1 144 ? -0.895 2.189 4.301 1 90.75 144 TYR B CA 1
ATOM 3654 C C . TYR B 1 144 ? -1.209 0.907 5.062 1 90.75 144 TYR B C 1
ATOM 3656 O O . TYR B 1 144 ? -2.189 0.222 4.758 1 90.75 144 TYR B O 1
ATOM 3664 N N . ILE B 1 145 ? -0.409 0.545 5.977 1 93.19 145 ILE B N 1
ATOM 3665 C CA . ILE B 1 145 ? -0.63 -0.674 6.746 1 93.19 145 ILE B CA 1
ATOM 3666 C C . ILE B 1 145 ? -1.937 -0.561 7.531 1 93.19 145 ILE B C 1
ATOM 3668 O O . ILE B 1 145 ? -2.666 -1.545 7.68 1 93.19 145 ILE B O 1
ATOM 3672 N N . VAL B 1 146 ? -2.18 0.629 7.945 1 94.44 146 VAL B N 1
ATOM 3673 C CA . VAL B 1 146 ? -3.416 0.859 8.688 1 94.44 146 VAL B CA 1
ATOM 3674 C C . VAL B 1 146 ? -4.617 0.677 7.758 1 94.44 146 VAL B C 1
ATOM 3676 O O . VAL B 1 146 ? -5.594 0.016 8.117 1 94.44 146 VAL B O 1
ATOM 3679 N N . ILE B 1 147 ? -4.496 1.21 6.621 1 96.56 147 ILE B N 1
ATOM 3680 C CA . ILE B 1 147 ? -5.574 1.137 5.641 1 96.56 147 ILE B CA 1
ATOM 3681 C C . ILE B 1 147 ? -5.797 -0.316 5.227 1 96.56 147 ILE B C 1
ATOM 3683 O O . ILE B 1 147 ? -6.938 -0.781 5.156 1 96.56 147 ILE B O 1
ATOM 3687 N N . GLN B 1 148 ? -4.754 -0.961 5.023 1 95.56 148 GLN B N 1
ATOM 3688 C CA . GLN B 1 148 ? -4.832 -2.365 4.633 1 95.56 148 GLN B CA 1
ATOM 3689 C C . GLN B 1 148 ? -5.484 -3.205 5.727 1 95.56 148 GLN B C 1
ATOM 3691 O O . GLN B 1 148 ? -6.289 -4.094 5.438 1 95.56 148 GLN B O 1
ATOM 3696 N N . LYS B 1 149 ? -5.09 -2.938 6.906 1 96.19 149 LYS B N 1
ATOM 3697 C CA . LYS B 1 149 ? -5.695 -3.635 8.039 1 96.19 149 LYS B CA 1
ATOM 3698 C C . LYS B 1 149 ? -7.203 -3.389 8.086 1 96.19 149 LYS B C 1
ATOM 3700 O O . LYS B 1 149 ? -7.977 -4.309 8.359 1 96.19 149 LYS B O 1
ATOM 3705 N N . ASN B 1 150 ? -7.582 -2.244 7.777 1 97.31 150 ASN B N 1
ATOM 3706 C CA . ASN B 1 150 ? -9 -1.92 7.781 1 97.31 150 ASN B CA 1
ATOM 3707 C C . ASN B 1 150 ? -9.742 -2.639 6.656 1 97.31 150 ASN B C 1
ATOM 3709 O O . ASN B 1 150 ? -10.875 -3.098 6.844 1 97.31 150 ASN B O 1
ATOM 3713 N N . TRP B 1 151 ? -9.117 -2.666 5.531 1 97.62 151 TRP B N 1
ATOM 3714 C CA . TRP B 1 151 ? -9.688 -3.453 4.441 1 97.62 151 TRP B CA 1
ATOM 3715 C C . TRP B 1 151 ? -9.922 -4.895 4.879 1 97.62 151 TRP B C 1
ATOM 3717 O O . TRP B 1 151 ? -10.984 -5.469 4.609 1 97.62 151 TRP B O 1
ATOM 3727 N N . GLY B 1 152 ? -8.891 -5.391 5.531 1 97.75 152 GLY B N 1
ATOM 3728 C CA . GLY B 1 152 ? -8.984 -6.754 6.027 1 97.75 152 GLY B CA 1
ATOM 3729 C C . GLY B 1 152 ? -10.117 -6.949 7.027 1 97.75 152 GLY B C 1
ATOM 3730 O O . GLY B 1 152 ? -10.781 -7.984 7.027 1 97.75 152 GLY B O 1
ATOM 3731 N N . ASN B 1 153 ? -10.32 -5.961 7.793 1 97.69 153 ASN B N 1
ATOM 3732 C CA . ASN B 1 153 ? -11.391 -6.031 8.773 1 97.69 153 ASN B CA 1
ATOM 3733 C C . ASN B 1 153 ? -12.766 -6.035 8.109 1 97.69 153 ASN B C 1
ATOM 3735 O O . ASN B 1 153 ? -13.68 -6.734 8.555 1 97.69 153 ASN B O 1
ATOM 3739 N N . VAL B 1 154 ? -12.875 -5.277 7.117 1 97.94 154 VAL B N 1
ATOM 3740 C CA . VAL B 1 154 ? -14.133 -5.262 6.375 1 97.94 154 VAL B CA 1
ATOM 3741 C C . VAL B 1 154 ? -14.414 -6.648 5.801 1 97.94 154 VAL B C 1
ATOM 3743 O O . VAL B 1 154 ? -15.516 -7.18 5.949 1 97.94 154 VAL B O 1
ATOM 3746 N N . PHE B 1 155 ? -13.438 -7.227 5.262 1 98.19 155 PHE B N 1
ATOM 3747 C CA . PHE B 1 155 ? -13.578 -8.555 4.676 1 98.19 155 PHE B CA 1
ATOM 3748 C C . PHE B 1 155 ? -13.922 -9.586 5.742 1 98.19 155 PHE B C 1
ATOM 3750 O O . PHE B 1 155 ? -14.852 -10.375 5.57 1 98.19 155 PHE B O 1
ATOM 3757 N N . ALA B 1 156 ? -13.18 -9.547 6.809 1 97.31 156 ALA B N 1
ATOM 3758 C CA . ALA B 1 156 ? -13.328 -10.547 7.871 1 97.31 156 ALA B CA 1
ATOM 3759 C C . ALA B 1 156 ? -14.711 -10.453 8.516 1 97.31 156 ALA B C 1
ATOM 3761 O O . ALA B 1 156 ? -15.289 -11.469 8.898 1 97.31 156 ALA B O 1
ATOM 3762 N N . SER B 1 157 ? -15.227 -9.289 8.547 1 96.62 157 SER B N 1
ATOM 3763 C CA . SER B 1 157 ? -16.531 -9.094 9.188 1 96.62 157 SER B CA 1
ATOM 3764 C C . SER B 1 157 ? -17.672 -9.57 8.297 1 96.62 157 SER B C 1
ATOM 3766 O O . SER B 1 157 ? -18.703 -10.008 8.789 1 96.62 157 SER B O 1
ATOM 3768 N N . GLY B 1 158 ? -17.5 -9.422 7.051 1 95.5 158 GLY B N 1
ATOM 3769 C CA . GLY B 1 158 ? -18.547 -9.719 6.094 1 95.5 158 GLY B CA 1
ATOM 3770 C C . GLY B 1 158 ? -19.641 -8.656 6.039 1 95.5 158 GLY B C 1
ATOM 3771 O O . GLY B 1 158 ? -20.625 -8.805 5.316 1 95.5 158 GLY B O 1
ATOM 3772 N N . LYS B 1 159 ? -19.469 -7.625 6.777 1 95.38 159 LYS B N 1
ATOM 3773 C CA . LYS B 1 159 ? -20.453 -6.555 6.844 1 95.38 159 LYS B CA 1
ATOM 3774 C C . LYS B 1 159 ? -20.094 -5.41 5.902 1 95.38 159 LYS B C 1
ATOM 3776 O O . LYS B 1 159 ? -18.953 -4.941 5.898 1 95.38 159 LYS B O 1
ATOM 3781 N N . HIS B 1 160 ? -21.109 -5.059 5.117 1 97.62 160 HIS B N 1
ATOM 3782 C CA . HIS B 1 160 ? -20.891 -3.98 4.164 1 97.62 160 HIS B CA 1
ATOM 3783 C C . HIS B 1 160 ? -21.969 -2.92 4.27 1 97.62 160 HIS B C 1
ATOM 3785 O O . HIS B 1 160 ? -22.484 -2.449 3.25 1 97.62 160 HIS B O 1
ATOM 3791 N N . GLU B 1 161 ? -22.203 -2.574 5.543 1 96.75 161 GLU B N 1
ATOM 3792 C CA . GLU B 1 161 ? -23.203 -1.525 5.766 1 96.75 161 GLU B CA 1
ATOM 3793 C C . GLU B 1 161 ? -22.641 -0.156 5.379 1 96.75 161 GLU B C 1
ATOM 3795 O O . GLU B 1 161 ? -21.453 0.112 5.551 1 96.75 161 GLU B O 1
ATOM 3800 N N . THR B 1 162 ? -23.578 0.655 4.891 1 97.56 162 THR B N 1
ATOM 3801 C CA . THR B 1 162 ? -23.172 1.985 4.461 1 97.56 162 THR B CA 1
ATOM 3802 C C . THR B 1 162 ? -23.766 3.059 5.363 1 97.56 162 THR B C 1
ATOM 3804 O O . THR B 1 162 ? -24.688 2.785 6.129 1 97.56 162 THR B O 1
ATOM 3807 N N . ILE B 1 163 ? -23.203 4.203 5.336 1 97.75 163 ILE B N 1
ATOM 3808 C CA . ILE B 1 163 ? -23.672 5.387 6.047 1 97.75 163 ILE B CA 1
ATOM 3809 C C . ILE B 1 163 ? -23.484 6.621 5.168 1 97.75 163 ILE B C 1
ATOM 3811 O O . ILE B 1 163 ? -22.578 6.672 4.336 1 97.75 163 ILE B O 1
ATOM 3815 N N . GLU B 1 164 ? -24.344 7.551 5.355 1 98.06 164 GLU B N 1
ATOM 3816 C CA . GLU B 1 164 ? -24.219 8.805 4.621 1 98.06 164 GLU B CA 1
ATOM 3817 C C . GLU B 1 164 ? -23.453 9.844 5.43 1 98.06 164 GLU B C 1
ATOM 3819 O O . GLU B 1 164 ? -23.844 10.188 6.551 1 98.06 164 GLU B O 1
ATOM 3824 N N . VAL B 1 165 ? -22.406 10.406 4.848 1 98.19 165 VAL B N 1
ATOM 3825 C CA . VAL B 1 165 ? -21.625 11.461 5.469 1 98.19 165 VAL B CA 1
ATOM 3826 C C . VAL B 1 165 ? -21.969 12.805 4.84 1 98.19 165 VAL B C 1
ATOM 3828 O O . VAL B 1 165 ? -21.812 12.992 3.629 1 98.19 165 VAL B O 1
ATOM 3831 N N . TRP B 1 166 ? -22.406 13.703 5.688 1 98.06 166 TRP B N 1
ATOM 3832 C CA . TRP B 1 166 ? -22.906 14.984 5.207 1 98.06 166 TRP B CA 1
ATOM 3833 C C . TRP B 1 166 ? -21.969 16.125 5.594 1 98.06 166 TRP B C 1
ATOM 3835 O O . TRP B 1 166 ? -21.453 16.156 6.711 1 98.06 166 TRP B O 1
ATOM 3845 N N . ALA B 1 167 ? -21.641 16.984 4.68 1 97.75 167 ALA B N 1
ATOM 3846 C CA . ALA B 1 167 ? -20.922 18.234 4.898 1 97.75 167 ALA B CA 1
ATOM 3847 C C . ALA B 1 167 ? -21.406 19.312 3.947 1 97.75 167 ALA B C 1
ATOM 3849 O O . ALA B 1 167 ? -21.5 19.094 2.738 1 97.75 167 ALA B O 1
ATOM 3850 N N . GLU B 1 168 ? -21.703 20.469 4.426 1 96.5 168 GLU B N 1
ATOM 3851 C CA . GLU B 1 168 ? -22.156 21.609 3.631 1 96.5 168 GLU B CA 1
ATOM 3852 C C . GLU B 1 168 ? -23.312 21.219 2.709 1 96.5 168 GLU B C 1
ATOM 3854 O O . GLU B 1 168 ? -23.266 21.5 1.509 1 96.5 168 GLU B O 1
ATOM 3859 N N . ASP B 1 169 ? -24.203 20.422 3.088 1 94.94 169 ASP B N 1
ATOM 3860 C CA . ASP B 1 169 ? -25.453 20.047 2.426 1 94.94 169 ASP B CA 1
ATOM 3861 C C . ASP B 1 169 ? -25.203 19.078 1.274 1 94.94 169 ASP B C 1
ATOM 3863 O O . ASP B 1 169 ? -26.016 18.969 0.359 1 94.94 169 ASP B O 1
ATOM 3867 N N . LYS B 1 170 ? -24.125 18.562 1.237 1 97.69 170 LYS B N 1
ATOM 3868 C CA . LYS B 1 170 ? -23.797 17.484 0.32 1 97.69 170 LYS B CA 1
ATOM 3869 C C . LYS B 1 170 ? -23.453 16.203 1.083 1 97.69 170 LYS B C 1
ATOM 3871 O O . LYS B 1 170 ? -23.047 16.266 2.248 1 97.69 170 LYS B O 1
ATOM 3876 N N . SER B 1 171 ? -23.688 15.148 0.409 1 97.31 171 SER B N 1
ATOM 3877 C CA . SER B 1 171 ? -23.422 13.906 1.124 1 97.31 171 SER B CA 1
ATOM 3878 C C . SER B 1 171 ? -22.719 12.891 0.228 1 97.31 171 SER B C 1
ATOM 3880 O O . SER B 1 171 ? -22.75 13.008 -0.999 1 97.31 171 SER B O 1
ATOM 3882 N N . ILE B 1 172 ? -22.031 11.961 0.858 1 97.69 172 ILE B N 1
ATOM 3883 C CA . ILE B 1 172 ? -21.391 10.828 0.202 1 97.69 172 ILE B CA 1
ATOM 3884 C C . ILE B 1 172 ? -21.656 9.555 0.994 1 97.69 172 ILE B C 1
ATOM 3886 O O . ILE B 1 172 ? -21.688 9.57 2.227 1 97.69 172 ILE B O 1
ATOM 3890 N N . THR B 1 173 ? -21.922 8.531 0.29 1 97.94 173 THR B N 1
ATOM 3891 C CA . THR B 1 173 ? -22.172 7.238 0.92 1 97.94 173 THR B CA 1
ATOM 3892 C C . THR B 1 173 ? -20.875 6.449 1.062 1 97.94 173 THR B C 1
ATOM 3894 O O . THR B 1 173 ? -20.141 6.277 0.088 1 97.94 173 THR B O 1
ATOM 3897 N N . VAL B 1 174 ? -20.578 6.008 2.307 1 98.12 174 VAL B N 1
ATOM 3898 C CA . VAL B 1 174 ? -19.312 5.305 2.543 1 98.12 174 VAL B CA 1
ATOM 3899 C C . VAL B 1 174 ? -19.578 4.066 3.398 1 98.12 174 VAL B C 1
ATOM 3901 O O . VAL B 1 174 ? -20.641 3.93 4 1 98.12 174 VAL B O 1
ATOM 3904 N N . LEU B 1 175 ? -18.641 3.176 3.393 1 98.12 175 LEU B N 1
ATOM 3905 C CA . LEU B 1 175 ? -18.688 1.982 4.23 1 98.12 175 LEU B CA 1
ATOM 3906 C C . LEU B 1 175 ? -18.5 2.336 5.699 1 98.12 175 LEU B C 1
ATOM 3908 O O . LEU B 1 175 ? -17.484 2.953 6.062 1 98.12 175 LEU B O 1
ATOM 3912 N N . LYS B 1 176 ? -19.359 1.884 6.484 1 97.38 176 LYS B N 1
ATOM 3913 C CA . LYS B 1 176 ? -19.359 2.211 7.91 1 97.38 176 LYS B CA 1
ATOM 3914 C C . LYS B 1 176 ? -18.109 1.681 8.594 1 97.38 176 LYS B C 1
ATOM 3916 O O . LYS B 1 176 ? -17.484 2.387 9.391 1 97.38 176 LYS B O 1
ATOM 3921 N N . LEU B 1 177 ? -17.719 0.51 8.281 1 97.44 177 LEU B N 1
ATOM 3922 C CA . LEU B 1 177 ? -16.625 -0.161 8.961 1 97.44 177 LEU B CA 1
ATOM 3923 C C . LEU B 1 177 ? -15.297 0.521 8.648 1 97.44 177 LEU B C 1
ATOM 3925 O O . LEU B 1 177 ? -14.367 0.483 9.461 1 97.44 177 LEU B O 1
ATOM 3929 N N . LEU B 1 178 ? -15.156 1.159 7.5 1 98.12 178 LEU B N 1
ATOM 3930 C CA . LEU B 1 178 ? -13.93 1.885 7.18 1 98.12 178 LEU B CA 1
ATOM 3931 C C . LEU B 1 178 ? -13.766 3.1 8.086 1 98.12 178 LEU B C 1
ATOM 3933 O O . LEU B 1 178 ? -12.641 3.471 8.438 1 98.12 178 LEU B O 1
ATOM 3937 N N . LEU B 1 179 ? -14.875 3.705 8.484 1 98 179 LEU B N 1
ATOM 3938 C CA . LEU B 1 179 ? -14.828 4.867 9.359 1 98 179 LEU B CA 1
ATOM 3939 C C . LEU B 1 179 ? -14.57 4.449 10.805 1 98 179 LEU B C 1
ATOM 3941 O O . LEU B 1 179 ? -13.703 5.012 11.477 1 98 179 LEU B O 1
ATOM 3945 N N . THR B 1 180 ? -15.281 3.424 11.25 1 97.69 180 THR B N 1
ATOM 3946 C CA . THR B 1 180 ? -15.188 3.004 12.641 1 97.69 180 THR B CA 1
ATOM 3947 C C . THR B 1 180 ? -13.836 2.367 12.922 1 97.69 180 THR B C 1
ATOM 3949 O O . THR B 1 180 ? -13.336 2.43 14.055 1 97.69 180 THR B O 1
ATOM 3952 N N . GLY B 1 181 ?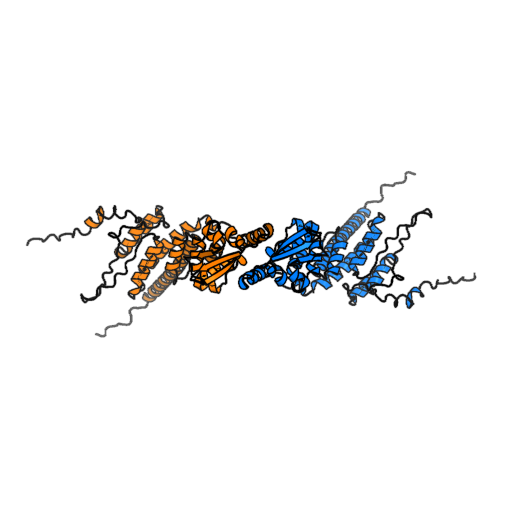 -13.234 1.812 11.938 1 97.31 181 GLY B N 1
ATOM 3953 C CA . GLY B 1 181 ? -11.914 1.223 12.109 1 97.31 181 GLY B CA 1
ATOM 3954 C C . GLY B 1 181 ? -10.797 2.242 12.055 1 97.31 181 GLY B C 1
ATOM 3955 O O . GLY B 1 181 ? -9.703 1.998 12.562 1 97.31 181 GLY B O 1
ATOM 3956 N N . ALA B 1 182 ? -11.055 3.371 11.477 1 97.06 182 ALA B N 1
ATOM 3957 C CA . ALA B 1 182 ? -10.016 4.363 11.219 1 97.06 182 ALA B CA 1
ATOM 3958 C C . ALA B 1 182 ? -9.852 5.309 12.398 1 97.06 182 ALA B C 1
ATOM 3960 O O . ALA B 1 182 ? -8.781 5.883 12.602 1 97.06 182 ALA B O 1
ATOM 3961 N N . SER B 1 183 ? -10.914 5.523 13.141 1 97.31 183 SER B N 1
ATOM 3962 C CA . SER B 1 183 ? -10.906 6.555 14.18 1 97.31 183 SER B CA 1
ATOM 3963 C C . SER B 1 183 ? -11.852 6.195 15.32 1 97.31 183 SER B C 1
ATOM 3965 O O . SER B 1 183 ? -13.023 5.883 15.086 1 97.31 183 SER B O 1
ATOM 3967 N N . LYS B 1 184 ? -11.391 6.383 16.562 1 97.38 184 LYS B N 1
ATOM 3968 C CA . LYS B 1 184 ? -12.242 6.184 17.734 1 97.38 184 LYS B CA 1
ATOM 3969 C C . LYS B 1 184 ? -13.336 7.242 17.797 1 97.38 184 LYS B C 1
ATOM 3971 O O . LYS B 1 184 ? -14.461 6.949 18.203 1 97.38 184 LYS B O 1
ATOM 3976 N N . ILE B 1 185 ? -12.992 8.391 17.422 1 97.19 185 ILE B N 1
ATOM 3977 C CA . ILE B 1 185 ? -13.945 9.492 17.438 1 97.19 185 ILE B CA 1
ATOM 3978 C C . ILE B 1 185 ? -15.078 9.219 16.438 1 97.19 185 ILE B C 1
ATOM 3980 O O . ILE B 1 185 ? -16.25 9.367 16.781 1 97.19 185 ILE B O 1
ATOM 3984 N N . LEU B 1 186 ? -14.75 8.773 15.305 1 97.19 186 LEU B N 1
ATOM 3985 C CA . LEU B 1 186 ? -15.766 8.453 14.305 1 97.19 186 LEU B CA 1
ATOM 3986 C C . LEU B 1 186 ? -16.625 7.281 14.766 1 97.19 186 LEU B C 1
ATOM 3988 O O . LEU B 1 186 ? -17.844 7.285 14.562 1 97.19 186 LEU B O 1
ATOM 3992 N N . LYS B 1 187 ? -15.969 6.324 15.375 1 97.62 187 LYS B N 1
ATOM 3993 C CA . LYS B 1 187 ? -16.688 5.172 15.891 1 97.62 187 LYS B CA 1
ATOM 3994 C C . LYS B 1 187 ? -17.734 5.594 16.922 1 97.62 187 LYS B C 1
ATOM 3996 O O . LYS B 1 187 ? -18.891 5.172 16.859 1 97.62 187 LYS B O 1
ATOM 4001 N N . LEU B 1 188 ? -17.344 6.449 17.781 1 97.31 188 LEU B N 1
ATOM 4002 C CA . LEU B 1 188 ? -18.234 6.926 18.828 1 97.31 188 LEU B CA 1
ATOM 4003 C C . LEU B 1 188 ? -19.391 7.727 18.219 1 97.31 188 LEU B C 1
ATOM 4005 O O . LEU B 1 188 ? -20.547 7.582 18.641 1 97.31 188 LEU B O 1
ATOM 4009 N N . ASN B 1 189 ? -19.109 8.516 17.234 1 96.12 189 ASN B N 1
ATOM 4010 C CA . ASN B 1 189 ? -20.141 9.312 16.578 1 96.12 189 ASN B CA 1
ATOM 4011 C C . ASN B 1 189 ? -21.156 8.43 15.867 1 96.12 189 ASN B C 1
ATOM 4013 O O . ASN B 1 189 ? -22.359 8.672 15.953 1 96.12 189 ASN B O 1
ATOM 4017 N N . ILE B 1 190 ? -20.656 7.406 15.281 1 96.62 190 ILE B N 1
ATOM 4018 C CA . ILE B 1 190 ? -21.516 6.539 14.477 1 96.62 190 ILE B CA 1
ATOM 4019 C C . ILE B 1 190 ? -22.344 5.641 15.383 1 96.62 190 ILE B C 1
ATOM 4021 O O . ILE B 1 190 ? -23.484 5.305 15.062 1 96.62 190 ILE B O 1
ATOM 4025 N N . GLU B 1 191 ? -21.797 5.277 16.484 1 95.06 191 GLU B N 1
ATOM 4026 C CA . GLU B 1 191 ? -22.484 4.395 17.422 1 95.06 191 GLU B CA 1
ATOM 4027 C C . GLU B 1 191 ? -23.531 5.152 18.219 1 95.06 191 GLU B C 1
ATOM 4029 O O . GLU B 1 191 ? -24.359 4.543 18.922 1 95.06 191 GLU B O 1
ATOM 4034 N N . ASN B 1 192 ? -23.5 6.414 18.141 1 94.62 192 ASN B N 1
ATOM 4035 C CA . ASN B 1 192 ? -24.578 7.203 18.734 1 94.62 192 ASN B CA 1
ATOM 4036 C C . ASN B 1 192 ? -25.953 6.793 18.188 1 94.62 192 ASN B C 1
ATOM 4038 O O . ASN B 1 192 ? -26.109 6.633 16.969 1 94.62 192 ASN B O 1
ATOM 4042 N N . PRO B 1 193 ? -26.953 6.633 18.906 1 92.19 193 PRO B N 1
ATOM 4043 C CA . PRO B 1 193 ? -28.266 6.156 18.484 1 92.19 193 PRO B CA 1
ATOM 4044 C C . PRO B 1 193 ? -28.906 7.051 17.422 1 92.19 193 PRO B C 1
ATOM 4046 O O . PRO B 1 193 ? -29.547 6.555 16.5 1 92.19 193 PRO B O 1
ATOM 4049 N N . ASP B 1 194 ? -28.734 8.328 17.578 1 92.12 194 ASP B N 1
ATOM 4050 C CA . ASP B 1 194 ? -29.312 9.258 16.609 1 92.12 194 ASP B CA 1
ATOM 4051 C C . ASP B 1 194 ? -28.75 9.008 15.219 1 92.12 194 ASP B C 1
ATOM 4053 O O . ASP B 1 194 ? -29.5 9.023 14.234 1 92.12 194 ASP B O 1
ATOM 4057 N N . VAL B 1 195 ? -27.531 8.758 15.25 1 90.81 195 VAL B N 1
ATOM 4058 C CA . VAL B 1 195 ? -26.859 8.523 13.969 1 90.81 195 VAL B CA 1
ATOM 4059 C C . VAL B 1 195 ? -27.25 7.141 13.438 1 90.81 195 VAL B C 1
ATOM 4061 O O . VAL B 1 195 ? -27.453 6.969 12.234 1 90.81 195 VAL B O 1
ATOM 4064 N N . GLN B 1 196 ? -27.328 6.16 14.312 1 89.25 196 GLN B N 1
ATOM 4065 C CA . GLN B 1 196 ? -27.719 4.812 13.906 1 89.25 196 GLN B CA 1
ATOM 4066 C C . GLN B 1 196 ? -29.125 4.801 13.312 1 89.25 196 GLN B C 1
ATOM 4068 O O . GLN B 1 196 ? -29.391 4.09 12.344 1 89.25 196 GLN B O 1
ATOM 4073 N N . TYR B 1 197 ? -29.906 5.609 13.844 1 90.31 197 TYR B N 1
ATOM 4074 C CA . TYR B 1 197 ? -31.297 5.664 13.383 1 90.31 197 TYR B CA 1
ATOM 4075 C C . TYR B 1 197 ? -31.391 6.387 12.047 1 90.31 197 TYR B C 1
ATOM 4077 O O . TYR B 1 197 ? -32.062 5.922 11.133 1 90.31 197 TYR B O 1
ATOM 4085 N N . SER B 1 198 ? -30.719 7.469 11.922 1 91.88 198 SER B N 1
ATOM 4086 C CA . SER B 1 198 ? -30.828 8.289 10.727 1 91.88 198 SER B CA 1
ATOM 4087 C C . SER B 1 198 ? -29.906 7.781 9.617 1 91.88 198 SER B C 1
ATOM 4089 O O . SER B 1 198 ? -30.078 8.141 8.453 1 91.88 198 SER B O 1
ATOM 4091 N N . ASN B 1 199 ? -28.922 7.027 9.992 1 95.75 199 ASN B N 1
ATOM 4092 C CA . ASN B 1 199 ? -27.875 6.582 9.086 1 95.75 199 ASN B CA 1
ATOM 4093 C C . ASN B 1 199 ? -27.156 7.766 8.43 1 95.75 199 ASN B C 1
ATOM 4095 O O . ASN B 1 199 ? -26.844 7.719 7.242 1 95.75 199 ASN B O 1
ATOM 4099 N N . ARG B 1 200 ? -27.109 8.82 9.297 1 96.19 200 ARG B N 1
ATOM 4100 C CA . ARG B 1 200 ? -26.5 10.055 8.805 1 96.19 200 ARG B CA 1
ATOM 4101 C C . ARG B 1 200 ? -25.422 10.555 9.766 1 96.19 200 ARG B C 1
ATOM 4103 O O . ARG B 1 200 ? -25.672 10.688 10.969 1 96.19 200 ARG B O 1
ATOM 4110 N N . LEU B 1 201 ? -24.219 10.766 9.281 1 97.38 201 LEU B N 1
ATOM 4111 C CA . LEU B 1 201 ? -23.125 11.367 10.039 1 97.38 201 LEU B CA 1
ATOM 4112 C C . LEU B 1 201 ? -22.828 12.773 9.539 1 97.38 201 LEU B C 1
ATOM 4114 O O . LEU B 1 201 ? -22.5 12.961 8.367 1 97.38 201 LEU B O 1
ATOM 4118 N N . ASP B 1 202 ? -22.875 13.781 10.391 1 96.25 202 ASP B N 1
ATOM 4119 C CA . ASP B 1 202 ? -22.641 15.172 10.008 1 96.25 202 ASP B CA 1
ATOM 4120 C C . ASP B 1 202 ? -21.234 15.617 10.383 1 96.25 202 ASP B C 1
ATOM 4122 O O . ASP B 1 202 ? -20.828 15.547 11.547 1 96.25 202 ASP B O 1
ATOM 4126 N N . ILE B 1 203 ? -20.562 16.031 9.328 1 96.56 203 ILE B N 1
ATOM 4127 C CA . ILE B 1 203 ? -19.266 16.641 9.508 1 96.56 203 ILE B CA 1
ATOM 4128 C C . ILE B 1 203 ? -19.406 18.172 9.523 1 96.56 203 ILE B C 1
ATOM 4130 O O . ILE B 1 203 ? -19.547 18.797 8.477 1 96.56 203 ILE B O 1
ATOM 4134 N N . LYS B 1 204 ? -19.188 18.766 10.656 1 92.56 204 LYS B N 1
ATOM 4135 C CA . LYS B 1 204 ? -19.5 20.172 10.828 1 92.56 204 LYS B CA 1
ATOM 4136 C C . LYS B 1 204 ? -18.234 21.031 10.711 1 92.56 204 LYS B C 1
ATOM 4138 O O . LYS B 1 204 ? -18.312 22.203 10.32 1 92.56 204 LYS B O 1
ATOM 4143 N N . GLU B 1 205 ? -17.109 20.531 10.914 1 87.69 205 GLU B N 1
ATOM 4144 C CA . GLU B 1 205 ? -15.898 21.328 11.055 1 87.69 205 GLU B CA 1
ATOM 4145 C C . GLU B 1 205 ? -15.055 21.297 9.781 1 87.69 205 GLU B C 1
ATOM 4147 O O . GLU B 1 205 ? -13.875 21.641 9.797 1 87.69 205 GLU B O 1
ATOM 4152 N N . ALA B 1 206 ? -15.641 20.812 8.711 1 95.12 206 ALA B N 1
ATOM 4153 C CA . ALA B 1 206 ? -14.875 20.703 7.473 1 95.12 206 ALA B CA 1
ATOM 4154 C C . ALA B 1 206 ? -15.766 20.938 6.258 1 95.12 206 ALA B C 1
ATOM 4156 O O . ALA B 1 206 ? -16.969 20.641 6.301 1 95.12 206 ALA B O 1
ATOM 4157 N N . SER B 1 207 ? -15.141 21.531 5.191 1 97 207 SER B N 1
ATOM 4158 C CA . SER B 1 207 ? -15.852 21.672 3.924 1 97 207 SER B CA 1
ATOM 4159 C C . SER B 1 207 ? -16.141 20.297 3.305 1 97 207 SER B C 1
ATOM 4161 O O . SER B 1 207 ? -15.594 19.281 3.744 1 97 207 SER B O 1
ATOM 4163 N N . PHE B 1 208 ? -17 20.328 2.332 1 97.88 208 PHE B N 1
ATOM 4164 C CA . PHE B 1 208 ? -17.328 19.078 1.658 1 97.88 208 PHE B CA 1
ATOM 4165 C C . PHE B 1 208 ? -16.109 18.5 0.958 1 97.88 208 PHE B C 1
ATOM 4167 O O . PHE B 1 208 ? -15.875 17.297 0.994 1 97.88 208 PHE B O 1
ATOM 4174 N N . ASN B 1 209 ? -15.336 19.375 0.326 1 97.62 209 ASN B N 1
ATOM 4175 C CA . ASN B 1 209 ? -14.148 18.906 -0.39 1 97.62 209 ASN B CA 1
ATOM 4176 C C . ASN B 1 209 ? -13.148 18.25 0.554 1 97.62 209 ASN B C 1
ATOM 4178 O O . ASN B 1 209 ? -12.547 17.234 0.215 1 97.62 209 ASN B O 1
ATOM 4182 N N . ILE B 1 210 ? -12.977 18.828 1.695 1 98.38 210 ILE B N 1
ATOM 4183 C CA . ILE B 1 210 ? -12.07 18.266 2.693 1 98.38 210 ILE B CA 1
ATOM 4184 C C . ILE B 1 210 ? -12.641 16.938 3.211 1 98.38 210 ILE B C 1
ATOM 4186 O O . ILE B 1 210 ? -11.906 15.953 3.354 1 98.38 210 ILE B O 1
ATOM 4190 N N . THR B 1 211 ? -13.953 16.953 3.467 1 98.5 211 THR B N 1
ATOM 4191 C CA . THR B 1 211 ? -14.609 15.742 3.936 1 98.5 211 THR B CA 1
ATOM 4192 C C . THR B 1 211 ? -14.477 14.625 2.906 1 98.5 211 THR B C 1
ATOM 4194 O O . THR B 1 211 ? -14.156 13.484 3.254 1 98.5 211 THR B O 1
ATOM 4197 N N . LYS B 1 212 ? -14.711 14.977 1.705 1 98.19 212 LYS B N 1
ATOM 4198 C CA . LYS B 1 212 ? -14.594 14.008 0.619 1 98.19 212 LYS B CA 1
ATOM 4199 C C . LYS B 1 212 ? -13.172 13.453 0.53 1 98.19 212 LYS B C 1
ATOM 4201 O O . LYS B 1 212 ? -12.984 12.25 0.345 1 98.19 212 LYS B O 1
ATOM 4206 N N . ALA B 1 213 ? -12.164 14.289 0.659 1 98.38 213 ALA B N 1
ATOM 4207 C CA . ALA B 1 213 ? -10.773 13.859 0.632 1 98.38 213 ALA B CA 1
ATOM 4208 C C . ALA B 1 213 ? -10.469 12.922 1.794 1 98.38 213 ALA B C 1
ATOM 4210 O O . ALA B 1 213 ? -9.742 11.93 1.629 1 98.38 213 ALA B O 1
ATOM 4211 N N . MET B 1 214 ? -11.031 13.195 2.906 1 98.31 214 MET B N 1
ATOM 4212 C CA . MET B 1 214 ? -10.852 12.336 4.074 1 98.31 214 MET B CA 1
ATOM 4213 C C . MET B 1 214 ? -11.438 10.945 3.83 1 98.31 214 MET B C 1
ATOM 4215 O O . MET B 1 214 ? -10.789 9.938 4.109 1 98.31 214 MET B O 1
ATOM 4219 N N . MET B 1 215 ? -12.648 10.93 3.271 1 98.56 215 MET B N 1
ATOM 4220 C CA . MET B 1 215 ? -13.312 9.656 3.006 1 98.56 215 MET B CA 1
ATOM 4221 C C . MET B 1 215 ? -12.562 8.859 1.944 1 98.56 215 MET B C 1
ATOM 4223 O O . MET B 1 215 ? -12.367 7.652 2.09 1 98.56 215 MET B O 1
ATOM 4227 N N . LYS B 1 216 ? -12.195 9.57 0.932 1 98.38 216 LYS B N 1
ATOM 4228 C CA . LYS B 1 216 ? -11.445 8.898 -0.129 1 98.38 216 LYS B CA 1
ATOM 4229 C C . LYS B 1 216 ? -10.164 8.273 0.415 1 98.38 216 LYS B C 1
ATOM 4231 O O . LYS B 1 216 ? -9.805 7.156 0.03 1 98.38 216 LYS B O 1
ATOM 4236 N N . PHE B 1 217 ? -9.492 8.961 1.311 1 98.69 217 PHE B N 1
ATOM 4237 C CA . PHE B 1 217 ? -8.289 8.438 1.934 1 98.69 217 PHE B CA 1
ATOM 4238 C C . PHE B 1 217 ? -8.586 7.137 2.674 1 98.69 217 PHE B C 1
ATOM 4240 O O . PHE B 1 217 ? -7.785 6.195 2.633 1 98.69 217 PHE B O 1
ATOM 4247 N N . LEU B 1 218 ? -9.633 7.055 3.293 1 98.44 218 LEU B N 1
ATOM 4248 C CA . LEU B 1 218 ? -9.969 5.863 4.066 1 98.44 218 LEU B CA 1
ATOM 4249 C C . LEU B 1 218 ? -10.203 4.668 3.15 1 98.44 218 LEU B C 1
ATOM 4251 O O . LEU B 1 218 ? -10.039 3.52 3.566 1 98.44 218 LEU B O 1
ATOM 4255 N N . TYR B 1 219 ? -10.594 4.918 1.886 1 98.31 219 TYR B N 1
ATOM 4256 C CA . TYR B 1 219 ? -10.797 3.85 0.914 1 98.31 219 TYR B CA 1
ATOM 4257 C C . TYR B 1 219 ? -9.477 3.453 0.26 1 98.31 219 TYR B C 1
ATOM 4259 O O . TYR B 1 219 ? -9.266 2.283 -0.065 1 98.31 219 TYR B O 1
ATOM 4267 N N . THR B 1 220 ? -8.602 4.418 0.056 1 97.56 220 THR B N 1
ATOM 4268 C CA . THR B 1 220 ? -7.508 4.168 -0.88 1 97.56 220 THR B CA 1
ATOM 4269 C C . THR B 1 220 ? -6.156 4.281 -0.179 1 97.56 220 THR B C 1
ATOM 4271 O O . THR B 1 220 ? -5.16 3.734 -0.652 1 97.56 220 THR B O 1
ATOM 4274 N N . GLY B 1 221 ? -6.082 5.066 0.843 1 96.44 221 GLY B N 1
ATOM 4275 C CA . GLY B 1 221 ? -4.824 5.344 1.52 1 96.44 221 GLY B CA 1
ATOM 4276 C C . GLY B 1 221 ? -4 6.414 0.832 1 96.44 221 GLY B C 1
ATOM 4277 O O . GLY B 1 221 ? -2.838 6.629 1.181 1 96.44 221 GLY B O 1
ATOM 4278 N N . LYS B 1 222 ? -4.672 7.133 -0.105 1 95.44 222 LYS B N 1
ATOM 4279 C CA . LYS B 1 222 ? -3.92 8.117 -0.879 1 95.44 222 LYS B CA 1
ATOM 4280 C C . LYS B 1 222 ? -4.652 9.453 -0.922 1 95.44 222 LYS B C 1
ATOM 4282 O O . LYS B 1 222 ? -5.883 9.5 -0.855 1 95.44 222 LYS B O 1
ATOM 4287 N N . VAL B 1 223 ? -3.822 10.414 -0.907 1 97 223 VAL B N 1
ATOM 4288 C CA . VAL B 1 223 ? -4.324 11.766 -1.163 1 97 223 VAL B CA 1
ATOM 4289 C C . VAL B 1 223 ? -3.594 12.367 -2.359 1 97 223 VAL B C 1
ATOM 4291 O O . VAL B 1 223 ? -2.375 12.227 -2.486 1 97 223 VAL B O 1
ATOM 4294 N N . GLU B 1 224 ? -4.32 12.977 -3.211 1 95.38 224 GLU B N 1
ATOM 4295 C CA . GLU B 1 224 ? -3.711 13.562 -4.398 1 95.38 224 GLU B CA 1
ATOM 4296 C C . GLU B 1 224 ? -2.719 14.664 -4.02 1 95.38 224 GLU B C 1
ATOM 4298 O O . GLU B 1 224 ? -2.998 15.484 -3.146 1 95.38 224 GLU B O 1
ATOM 4303 N N . ALA B 1 225 ? -1.637 14.68 -4.719 1 95.19 225 ALA B N 1
ATOM 4304 C CA . ALA B 1 225 ? -0.553 15.617 -4.426 1 95.19 225 ALA B CA 1
ATOM 4305 C C . ALA B 1 225 ? -1.017 17.062 -4.59 1 95.19 225 ALA B C 1
ATOM 4307 O O . ALA B 1 225 ? -0.685 17.922 -3.771 1 95.19 225 ALA B O 1
ATOM 4308 N N . GLU B 1 226 ? -1.746 17.266 -5.59 1 95.19 226 GLU B N 1
ATOM 4309 C CA . GLU B 1 226 ? -2.24 18.609 -5.852 1 95.19 226 GLU B CA 1
ATOM 4310 C C . GLU B 1 226 ? -3.146 19.094 -4.723 1 95.19 226 GLU B C 1
ATOM 4312 O O . GLU B 1 226 ? -3.09 20.266 -4.332 1 95.19 226 GLU B O 1
ATOM 4317 N N . PHE B 1 227 ? -3.896 18.203 -4.266 1 96.38 227 PHE B N 1
ATOM 4318 C CA . PHE B 1 227 ? -4.793 18.547 -3.168 1 96.38 227 PHE B CA 1
ATOM 4319 C C . PHE B 1 227 ? -4.004 18.906 -1.913 1 96.38 227 PHE B C 1
ATOM 4321 O O . PHE B 1 227 ? -4.312 19.891 -1.233 1 96.38 227 PHE B O 1
ATOM 4328 N N . LEU B 1 228 ? -2.975 18.156 -1.626 1 96.44 228 LEU B N 1
ATOM 4329 C CA . LEU B 1 228 ? -2.141 18.375 -0.449 1 96.44 228 LEU B CA 1
ATOM 4330 C C . LEU B 1 228 ? -1.388 19.703 -0.553 1 96.44 228 LEU B C 1
ATOM 4332 O O . LEU B 1 228 ? -1.166 20.375 0.455 1 96.44 228 LEU B O 1
ATOM 4336 N N . GLU B 1 229 ? -1.043 20.078 -1.684 1 93.12 229 GLU B N 1
ATOM 4337 C CA . GLU B 1 229 ? -0.306 21.328 -1.9 1 93.12 229 GLU B CA 1
ATOM 4338 C C . GLU B 1 229 ? -1.159 22.547 -1.554 1 93.12 229 GLU B C 1
ATOM 4340 O O . GLU B 1 229 ? -0.661 23.516 -0.982 1 93.12 229 GLU B O 1
ATOM 4345 N N . HIS B 1 230 ? -2.447 22.453 -1.825 1 93.38 230 HIS B N 1
ATOM 4346 C CA . HIS B 1 230 ? -3.283 23.641 -1.694 1 93.38 230 HIS B CA 1
ATOM 4347 C C . HIS B 1 230 ? -4.113 23.594 -0.415 1 93.38 230 HIS B C 1
ATOM 4349 O O . HIS B 1 230 ? -4.402 24.625 0.18 1 93.38 230 HIS B O 1
ATOM 4355 N N . ARG B 1 231 ? -4.477 22.359 -0.061 1 95.69 231 ARG B N 1
ATOM 4356 C CA . ARG B 1 231 ? -5.414 22.25 1.049 1 95.69 231 ARG B CA 1
ATOM 4357 C C . ARG B 1 231 ? -4.879 21.312 2.125 1 95.69 231 ARG B C 1
ATOM 4359 O O . ARG B 1 231 ? -5.648 20.766 2.918 1 95.69 231 ARG B O 1
ATOM 4366 N N . GLY B 1 232 ? -3.588 21.109 2.119 1 97.12 232 GLY B N 1
ATOM 4367 C CA . GLY B 1 232 ? -2.973 20.172 3.039 1 97.12 232 GLY B CA 1
ATOM 4368 C C . GLY B 1 232 ? -3.188 20.531 4.496 1 97.12 232 GLY B C 1
ATOM 4369 O O . GLY B 1 232 ? -3.461 19.656 5.324 1 97.12 232 GLY B O 1
ATOM 4370 N N . LEU B 1 233 ? -3.088 21.797 4.836 1 97.06 233 LEU B N 1
ATOM 4371 C CA . LEU B 1 233 ? -3.236 22.234 6.219 1 97.06 233 LEU B CA 1
ATOM 4372 C C . LEU B 1 233 ? -4.68 22.094 6.688 1 97.06 233 LEU B C 1
ATOM 4374 O O . LEU B 1 233 ? -4.926 21.688 7.82 1 97.06 233 LEU B O 1
ATOM 4378 N N . ASP B 1 234 ? -5.59 22.375 5.828 1 96.75 234 ASP B N 1
ATOM 4379 C CA . ASP B 1 234 ? -7 22.203 6.168 1 96.75 234 ASP B CA 1
ATOM 4380 C C . ASP B 1 234 ? -7.328 20.719 6.395 1 96.75 234 ASP B C 1
ATOM 4382 O O . ASP B 1 234 ? -8.086 20.391 7.305 1 96.75 234 ASP B O 1
ATOM 4386 N N . LEU B 1 235 ? -6.809 19.922 5.539 1 98.25 235 LEU B N 1
ATOM 4387 C CA . LEU B 1 235 ? -7.023 18.484 5.668 1 98.25 235 LEU B CA 1
ATOM 4388 C C . LEU B 1 235 ? -6.43 17.969 6.969 1 98.25 235 LEU B C 1
ATOM 4390 O O . LEU B 1 235 ? -7.043 17.141 7.648 1 98.25 235 LEU B O 1
ATOM 4394 N N . LEU B 1 236 ? -5.25 18.484 7.293 1 98.25 236 LEU B N 1
ATOM 4395 C CA . LEU B 1 236 ? -4.609 18.109 8.547 1 98.25 236 LEU B CA 1
ATOM 4396 C C . LEU B 1 236 ? -5.473 18.484 9.742 1 98.25 236 LEU B C 1
ATOM 4398 O O . LEU B 1 236 ? -5.648 17.703 10.672 1 98.25 236 LEU B O 1
ATOM 4402 N N . SER B 1 237 ? -5.996 19.656 9.719 1 97.44 237 SER B N 1
ATOM 4403 C CA . SER B 1 237 ? -6.859 20.125 10.805 1 97.44 237 SER B CA 1
ATOM 4404 C C . SER B 1 237 ? -8.094 19.234 10.945 1 97.44 237 SER B C 1
ATOM 4406 O O . SER B 1 237 ? -8.484 18.891 12.055 1 97.44 237 SER B O 1
ATOM 4408 N N . ALA B 1 238 ? -8.68 18.891 9.852 1 97.81 238 ALA B N 1
ATOM 4409 C CA . ALA B 1 238 ? -9.852 18.016 9.875 1 97.81 238 ALA B CA 1
ATOM 4410 C C . ALA B 1 238 ? -9.492 16.625 10.398 1 97.81 238 ALA B C 1
ATOM 4412 O O . ALA B 1 238 ? -10.219 16.062 11.219 1 97.81 238 ALA B O 1
ATOM 4413 N N . ALA B 1 239 ? -8.414 16.062 9.883 1 98.12 239 ALA B N 1
ATOM 4414 C CA . ALA B 1 239 ? -7.957 14.75 10.328 1 98.12 239 ALA B CA 1
ATOM 4415 C C . ALA B 1 239 ? -7.734 14.734 11.844 1 98.12 239 ALA B C 1
ATOM 4417 O O . ALA B 1 239 ? -8.062 13.75 12.508 1 98.12 239 ALA B O 1
ATOM 4418 N N . HIS B 1 240 ? -7.18 15.812 12.352 1 97.81 240 HIS B N 1
ATOM 4419 C CA . HIS B 1 240 ? -6.953 15.93 13.789 1 97.81 240 HIS B CA 1
ATOM 4420 C C . HIS B 1 240 ? -8.273 15.953 14.555 1 97.81 240 HIS B C 1
ATOM 4422 O O . HIS B 1 240 ? -8.422 15.273 15.562 1 97.81 240 HIS B O 1
ATOM 4428 N N . LYS B 1 241 ? -9.172 16.703 14.102 1 97.25 241 LYS B N 1
ATOM 4429 C CA . LYS B 1 241 ? -10.461 16.844 14.773 1 97.25 241 LYS B CA 1
ATOM 4430 C C . LYS B 1 241 ? -11.195 15.508 14.859 1 97.25 241 LYS B C 1
ATOM 4432 O O . LYS B 1 241 ? -11.852 15.219 15.859 1 97.25 241 LYS B O 1
ATOM 4437 N N . TYR B 1 242 ? -11.078 14.727 13.844 1 97.62 242 TYR B N 1
ATOM 4438 C CA . TYR B 1 242 ? -11.82 13.477 13.805 1 97.62 242 TYR B CA 1
ATOM 4439 C C . TYR B 1 242 ? -10.914 12.297 14.148 1 97.62 242 TYR B C 1
ATOM 4441 O O . TYR B 1 242 ? -11.328 11.141 14.047 1 97.62 242 TYR B O 1
ATOM 4449 N N . GLY B 1 243 ? -9.758 12.547 14.445 1 97.25 243 GLY B N 1
ATOM 4450 C CA . GLY B 1 243 ? -8.867 11.562 15.023 1 97.25 243 GLY B CA 1
ATOM 4451 C C . GLY B 1 243 ? -8.352 10.555 14.016 1 97.25 243 GLY B C 1
ATOM 4452 O O . GLY B 1 243 ? -8.172 9.375 14.336 1 97.25 243 GLY B O 1
ATOM 4453 N N . ILE B 1 244 ? -8.117 10.922 12.797 1 98 244 ILE B N 1
ATOM 4454 C CA . ILE B 1 244 ? -7.555 10.031 11.789 1 98 244 ILE B CA 1
ATOM 4455 C C . ILE B 1 244 ? -6.039 10.211 11.727 1 98 244 ILE B C 1
ATOM 4457 O O . ILE B 1 244 ? -5.531 10.961 10.891 1 98 244 ILE B O 1
ATOM 4461 N N . LYS B 1 245 ? -5.363 9.43 12.5 1 96.19 245 LYS B N 1
ATOM 4462 C CA . LYS B 1 245 ? -3.928 9.602 12.695 1 96.19 245 LYS B CA 1
ATOM 4463 C C . LYS B 1 245 ? -3.158 9.297 11.414 1 96.19 245 LYS B C 1
ATOM 4465 O O . LYS B 1 245 ? -2.193 9.992 11.086 1 96.19 245 LYS B O 1
ATOM 4470 N N . SER B 1 246 ? -3.559 8.25 10.719 1 97.38 246 SER B N 1
ATOM 4471 C CA . SER B 1 246 ? -2.854 7.875 9.492 1 97.38 246 SER B CA 1
ATOM 4472 C C . SER B 1 246 ? -2.912 8.992 8.461 1 97.38 246 SER B C 1
ATOM 4474 O O . SER B 1 246 ? -1.946 9.211 7.727 1 97.38 246 SER B O 1
ATOM 4476 N N . LEU B 1 247 ? -4.004 9.594 8.414 1 98.31 247 LEU B N 1
ATOM 4477 C CA . LEU B 1 247 ? -4.137 10.711 7.48 1 98.31 247 LEU B CA 1
ATOM 4478 C C . LEU B 1 247 ? -3.277 11.891 7.926 1 98.31 247 LEU B C 1
ATOM 4480 O O . LEU B 1 247 ? -2.674 12.57 7.094 1 98.31 247 LEU B O 1
ATOM 4484 N N . MET B 1 248 ? -3.227 12.148 9.195 1 97.44 248 MET B N 1
ATOM 4485 C CA . MET B 1 248 ? -2.363 13.203 9.703 1 97.44 248 MET B CA 1
ATOM 4486 C C . MET B 1 248 ? -0.917 12.984 9.273 1 97.44 248 MET B C 1
ATOM 4488 O O . MET B 1 248 ? -0.238 13.922 8.859 1 97.44 248 MET B O 1
ATOM 4492 N N . TRP B 1 249 ? -0.499 11.773 9.336 1 96.69 249 TRP B N 1
ATOM 4493 C CA . TRP B 1 249 ? 0.864 11.43 8.938 1 96.69 249 TRP B CA 1
ATOM 4494 C C . TRP B 1 249 ? 1.123 11.805 7.484 1 96.69 249 TRP B C 1
ATOM 4496 O O . TRP B 1 249 ? 2.156 12.398 7.164 1 96.69 249 TRP B O 1
ATOM 4506 N N . VAL B 1 250 ? 0.176 11.438 6.707 1 97.44 250 VAL B N 1
ATOM 4507 C CA . VAL B 1 250 ? 0.322 11.688 5.277 1 97.44 250 VAL B CA 1
ATOM 4508 C C . VAL B 1 250 ? 0.397 13.188 5.012 1 97.44 250 VAL B C 1
ATOM 4510 O O . VAL B 1 250 ? 1.24 13.648 4.238 1 97.44 250 VAL B O 1
ATOM 45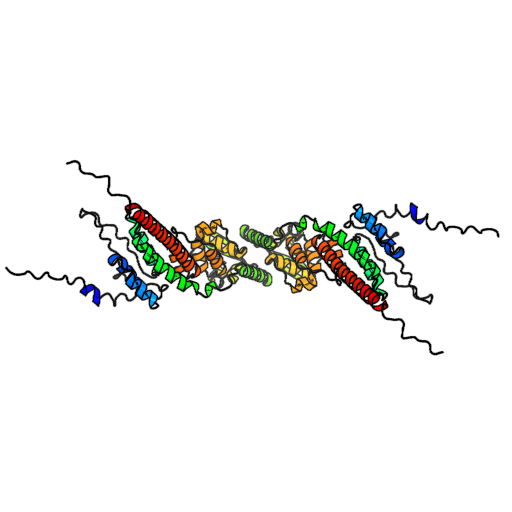13 N N . CYS B 1 251 ? -0.417 13.93 5.645 1 97.81 251 CYS B N 1
ATOM 4514 C CA . CYS B 1 251 ? -0.426 15.375 5.473 1 97.81 251 CYS B CA 1
ATOM 4515 C C . CYS B 1 251 ? 0.874 15.992 5.977 1 97.81 251 CYS B C 1
ATOM 4517 O O . CYS B 1 251 ? 1.507 16.781 5.273 1 97.81 251 CYS B O 1
ATOM 4519 N N . GLU B 1 252 ? 1.286 15.602 7.156 1 96.56 252 GLU B N 1
ATOM 4520 C CA . GLU B 1 252 ? 2.502 16.141 7.766 1 96.56 252 GLU B CA 1
ATOM 4521 C C . GLU B 1 252 ? 3.717 15.883 6.875 1 96.56 252 GLU B C 1
ATOM 4523 O O . GLU B 1 252 ? 4.566 16.766 6.715 1 96.56 252 GLU B O 1
ATOM 4528 N N . ASP B 1 253 ? 3.779 14.781 6.309 1 94.69 253 ASP B N 1
ATOM 4529 C CA . ASP B 1 253 ? 4.918 14.414 5.469 1 94.69 253 ASP B CA 1
ATOM 4530 C C . ASP B 1 253 ? 4.93 15.219 4.172 1 94.69 253 ASP B C 1
ATOM 4532 O O . ASP B 1 253 ? 5.996 15.516 3.629 1 94.69 253 ASP B O 1
ATOM 4536 N N . SER B 1 254 ? 3.799 15.539 3.754 1 95.81 254 SER B N 1
ATOM 4537 C CA . SER B 1 254 ? 3.697 16.141 2.428 1 95.81 254 SER B CA 1
ATOM 4538 C C . SER B 1 254 ? 3.811 17.656 2.496 1 95.81 254 SER B C 1
ATOM 4540 O O . SER B 1 254 ? 4.27 18.297 1.546 1 95.81 254 SER B O 1
ATOM 4542 N N . ILE B 1 255 ? 3.441 18.266 3.521 1 96.12 255 ILE B N 1
ATOM 4543 C CA . ILE B 1 255 ? 3.381 19.719 3.645 1 96.12 255 ILE B CA 1
ATOM 4544 C C . ILE B 1 255 ? 4.793 20.281 3.717 1 96.12 255 ILE B C 1
ATOM 4546 O O . ILE B 1 255 ? 5.625 19.812 4.496 1 96.12 255 ILE B O 1
ATOM 4550 N N . ARG B 1 256 ? 5.031 21.297 2.908 1 95.25 256 ARG B N 1
ATOM 4551 C CA . ARG B 1 256 ? 6.312 21.984 2.877 1 95.25 256 ARG B CA 1
ATOM 4552 C C . ARG B 1 256 ? 6.199 23.375 3.492 1 95.25 256 ARG B C 1
ATOM 4554 O O . ARG B 1 256 ? 5.23 24.094 3.244 1 95.25 256 ARG B O 1
ATOM 4561 N N . ALA B 1 257 ? 7.168 23.625 4.285 1 97.12 257 ALA B N 1
ATOM 4562 C CA . ALA B 1 257 ? 7.207 24.938 4.91 1 97.12 257 ALA B CA 1
ATOM 4563 C C . ALA B 1 257 ? 7.906 25.953 4.008 1 97.12 257 ALA B C 1
ATOM 4565 O O . ALA B 1 257 ? 9.016 25.719 3.533 1 97.12 257 ALA B O 1
ATOM 4566 N N . THR B 1 258 ? 7.207 27.016 3.768 1 95 258 THR B N 1
ATOM 4567 C CA . THR B 1 258 ? 7.734 28.141 3.006 1 95 258 THR B CA 1
ATOM 4568 C C . THR B 1 258 ? 7.496 29.453 3.748 1 95 258 THR B C 1
ATOM 4570 O O . THR B 1 258 ? 6.641 29.516 4.633 1 95 258 THR B O 1
ATOM 4573 N N . PRO B 1 259 ? 8.266 30.5 3.451 1 93.62 259 PRO B N 1
ATOM 4574 C CA . PRO B 1 259 ? 8.086 31.781 4.145 1 93.62 259 PRO B CA 1
ATOM 4575 C C . PRO B 1 259 ? 6.652 32.312 4.047 1 93.62 259 PRO B C 1
ATOM 4577 O O . PRO B 1 259 ? 6.172 32.969 4.965 1 93.62 259 PRO B O 1
ATOM 4580 N N . ASP B 1 260 ? 5.953 31.938 3.049 1 91.75 260 ASP B N 1
ATOM 4581 C CA . ASP B 1 260 ? 4.605 32.438 2.814 1 91.75 260 ASP B CA 1
ATOM 4582 C C . ASP B 1 260 ? 3.592 31.75 3.723 1 91.75 260 ASP B C 1
ATOM 4584 O O . ASP B 1 260 ? 2.498 32.281 3.951 1 91.75 260 ASP B O 1
ATOM 4588 N N . ASN B 1 261 ? 4 30.609 4.281 1 95 261 ASN B N 1
ATOM 4589 C CA . ASN B 1 261 ? 2.988 29.875 5.043 1 95 261 ASN B CA 1
ATOM 4590 C C . ASN B 1 261 ? 3.457 29.594 6.465 1 95 261 ASN B C 1
ATOM 4592 O O . ASN B 1 261 ? 2.844 28.797 7.18 1 95 261 ASN B O 1
ATOM 4596 N N . TRP B 1 262 ? 4.465 30.219 6.914 1 96.81 262 TRP B N 1
ATOM 4597 C CA . TRP B 1 262 ? 5.035 29.922 8.227 1 96.81 262 TRP B CA 1
ATOM 4598 C C . TRP B 1 262 ? 4.004 30.141 9.328 1 96.81 262 TRP B C 1
ATOM 4600 O O . TRP B 1 262 ? 3.832 29.297 10.203 1 96.81 262 TRP B O 1
ATOM 4610 N N . ILE B 1 263 ? 3.342 31.266 9.273 1 95.06 263 ILE B N 1
ATOM 4611 C CA . ILE B 1 263 ? 2.406 31.625 10.336 1 95.06 263 ILE B CA 1
ATOM 4612 C C . ILE B 1 263 ? 1.247 30.625 10.359 1 95.06 263 ILE B C 1
ATOM 4614 O O . ILE B 1 263 ? 0.901 30.094 11.414 1 95.06 263 ILE B O 1
ATOM 4618 N N . LYS B 1 264 ? 0.73 30.406 9.242 1 95.19 264 LYS B N 1
ATOM 4619 C CA . LYS B 1 264 ? -0.377 29.453 9.164 1 95.19 264 LYS B CA 1
ATOM 4620 C C . LYS B 1 264 ? 0.067 28.047 9.57 1 95.19 264 LYS B C 1
ATOM 4622 O O . LYS B 1 264 ? -0.67 27.328 10.25 1 95.19 264 LYS B O 1
ATOM 4627 N N . LEU B 1 265 ? 1.202 27.703 9.148 1 97 265 LEU B N 1
ATOM 4628 C CA . LEU B 1 265 ? 1.747 26.391 9.445 1 97 265 LEU B CA 1
ATOM 4629 C C . LEU B 1 265 ? 1.959 26.203 10.945 1 97 265 LEU B C 1
ATOM 4631 O O . LEU B 1 265 ? 1.534 25.188 11.516 1 97 265 LEU B O 1
ATOM 4635 N N . LEU B 1 266 ? 2.578 27.156 11.516 1 96.75 266 LEU B N 1
ATOM 4636 C CA . LEU B 1 266 ? 2.852 27.047 12.945 1 96.75 266 LEU B CA 1
ATOM 4637 C C . LEU B 1 266 ? 1.559 27.109 13.758 1 96.75 266 LEU B C 1
ATOM 4639 O O . LEU B 1 266 ? 1.436 26.453 14.789 1 96.75 266 LEU B O 1
ATOM 4643 N N . SER B 1 267 ? 0.647 27.875 13.32 1 95.88 267 SER B N 1
ATOM 4644 C CA . SER B 1 267 ? -0.659 27.922 13.969 1 95.88 267 SER B CA 1
ATOM 4645 C C . SER B 1 267 ? -1.35 26.562 13.914 1 95.88 267 SER B C 1
ATOM 4647 O O . SER B 1 267 ? -1.888 26.094 14.922 1 95.88 267 SER B O 1
ATOM 4649 N N . THR B 1 268 ? -1.328 25.969 12.766 1 96.69 268 THR B N 1
ATOM 4650 C CA . THR B 1 268 ? -1.93 24.656 12.602 1 96.69 268 THR B CA 1
ATOM 4651 C C . THR B 1 268 ? -1.192 23.625 13.445 1 96.69 268 THR B C 1
ATOM 4653 O O . THR B 1 268 ? -1.814 22.719 14.023 1 96.69 268 THR B O 1
ATOM 4656 N N . ALA B 1 269 ? 0.138 23.719 13.445 1 96.75 269 ALA B N 1
ATOM 4657 C CA . ALA B 1 269 ? 0.931 22.812 14.273 1 96.75 269 ALA B CA 1
ATOM 4658 C C . ALA B 1 269 ? 0.502 22.891 15.734 1 96.75 269 ALA B C 1
ATOM 4660 O O . ALA B 1 269 ? 0.396 21.859 16.406 1 96.75 269 ALA B O 1
ATOM 4661 N N . MET B 1 270 ? 0.22 24.031 16.156 1 94.31 270 MET B N 1
ATOM 4662 C CA . MET B 1 270 ? -0.208 24.234 17.531 1 94.31 270 MET B CA 1
ATOM 4663 C C . MET B 1 270 ? -1.611 23.672 17.75 1 94.31 270 MET B C 1
ATOM 4665 O O . MET B 1 270 ? -1.865 23 18.75 1 94.31 270 MET B O 1
ATOM 4669 N N . GLU B 1 271 ? -2.412 23.969 16.844 1 94.06 271 GLU B N 1
ATOM 4670 C CA . GLU B 1 271 ? -3.791 23.5 16.953 1 94.06 271 GLU B CA 1
ATOM 4671 C C . GLU B 1 271 ? -3.857 21.969 16.953 1 94.06 271 GLU B C 1
ATOM 4673 O O . GLU B 1 271 ? -4.641 21.375 17.688 1 94.06 271 GLU B O 1
ATOM 4678 N N . CYS B 1 272 ? -3.076 21.375 16.141 1 95.88 272 CYS B N 1
ATOM 4679 C CA . CYS B 1 272 ? -3.117 19.938 15.953 1 95.88 272 CYS B CA 1
ATOM 4680 C C . CYS B 1 272 ? -2.1 19.234 16.844 1 95.88 272 CYS B C 1
ATOM 4682 O O . CYS B 1 272 ? -1.94 18.016 16.766 1 95.88 272 CYS B O 1
ATOM 4684 N N . ASN B 1 273 ? -1.396 20.016 17.656 1 93.12 273 ASN B N 1
ATOM 4685 C CA . ASN B 1 273 ? -0.33 19.453 18.484 1 93.12 273 ASN B CA 1
ATOM 4686 C C . ASN B 1 273 ? 0.625 18.609 17.656 1 93.12 273 ASN B C 1
ATOM 4688 O O . ASN B 1 273 ? 0.917 17.469 18.031 1 93.12 273 ASN B O 1
ATOM 4692 N N . SER B 1 274 ? 1.032 19.094 16.547 1 96 274 SER B N 1
ATOM 4693 C CA . SER B 1 274 ? 1.913 18.359 15.648 1 96 274 SER B CA 1
ATOM 4694 C C . SER B 1 274 ? 3.369 18.781 15.836 1 96 274 SER B C 1
ATOM 4696 O O . SER B 1 274 ? 3.777 19.859 15.406 1 96 274 SER B O 1
ATOM 4698 N N . ASP B 1 275 ? 4.164 17.938 16.359 1 95.31 275 ASP B N 1
ATOM 4699 C CA . ASP B 1 275 ? 5.59 18.203 16.531 1 95.31 275 ASP B CA 1
ATOM 4700 C C . ASP B 1 275 ? 6.309 18.234 15.18 1 95.31 275 ASP B C 1
ATOM 4702 O O . ASP B 1 275 ? 7.246 19 14.992 1 95.31 275 ASP B O 1
ATOM 4706 N N . MET B 1 276 ? 5.785 17.453 14.32 1 96.19 276 MET B N 1
ATOM 4707 C CA . MET B 1 276 ? 6.418 17.359 13.008 1 96.19 276 MET B CA 1
ATOM 4708 C C . MET B 1 276 ? 6.285 18.656 12.242 1 96.19 276 MET B C 1
ATOM 4710 O O . MET B 1 276 ? 7.266 19.156 11.68 1 96.19 276 MET B O 1
ATOM 4714 N N . LEU B 1 277 ? 5.137 19.156 12.258 1 96.69 277 LEU B N 1
ATOM 4715 C CA . LEU B 1 277 ? 4.918 20.406 11.531 1 96.69 277 LEU B CA 1
ATOM 4716 C C . LEU B 1 277 ? 5.691 21.547 12.172 1 96.69 277 LEU B C 1
ATOM 4718 O O . LEU B 1 277 ? 6.246 22.406 11.469 1 96.69 277 LEU B O 1
ATOM 4722 N N . ALA B 1 278 ? 5.684 21.594 13.492 1 97.06 278 ALA B N 1
ATOM 4723 C CA . ALA B 1 278 ? 6.449 22.625 14.203 1 97.06 278 ALA B CA 1
ATOM 4724 C C . ALA B 1 278 ? 7.934 22.531 13.852 1 97.06 278 ALA B C 1
ATOM 4726 O O . ALA B 1 278 ? 8.586 23.547 13.617 1 97.06 278 ALA B O 1
ATOM 4727 N N . LEU B 1 279 ? 8.438 21.391 13.82 1 97.44 279 LEU B N 1
ATOM 4728 C CA . LEU B 1 279 ? 9.836 21.156 13.492 1 97.44 279 LEU B CA 1
ATOM 4729 C C . LEU B 1 279 ? 10.141 21.609 12.07 1 97.44 279 LEU B C 1
ATOM 4731 O O . LEU B 1 279 ? 11.109 22.328 11.836 1 97.44 279 LEU B O 1
ATOM 4735 N N . LYS B 1 280 ? 9.32 21.172 11.172 1 97.44 280 LYS B N 1
ATOM 4736 C CA . LYS B 1 280 ? 9.523 21.531 9.766 1 97.44 280 LYS B CA 1
ATOM 4737 C C . LYS B 1 280 ? 9.5 23.047 9.586 1 97.44 280 LYS B C 1
ATOM 4739 O O . LYS B 1 280 ? 10.305 23.594 8.828 1 97.44 280 LYS B O 1
ATOM 4744 N N . CYS B 1 281 ? 8.602 23.656 10.227 1 98 281 CYS B N 1
ATOM 4745 C CA . CYS B 1 281 ? 8.492 25.094 10.117 1 98 281 CYS B CA 1
ATOM 4746 C C . CYS B 1 281 ? 9.734 25.781 10.68 1 98 281 CYS B C 1
ATOM 4748 O O . CYS B 1 281 ? 10.305 26.656 10.031 1 98 281 CYS B O 1
ATOM 4750 N N . ALA B 1 282 ? 10.125 25.375 11.836 1 98.31 282 ALA B N 1
ATOM 4751 C CA . ALA B 1 282 ? 11.297 25.953 12.477 1 98.31 282 ALA B CA 1
ATOM 4752 C C . ALA B 1 282 ? 12.547 25.766 11.617 1 98.31 282 ALA B C 1
ATOM 4754 O O . ALA B 1 282 ? 13.375 26.672 11.492 1 98.31 282 ALA B O 1
ATOM 4755 N N . GLN B 1 283 ? 12.656 24.641 11.039 1 98.38 283 GLN B N 1
ATOM 4756 C CA . GLN B 1 283 ? 13.789 24.375 10.164 1 98.38 283 GLN B CA 1
ATOM 4757 C C . GLN B 1 283 ? 13.789 25.281 8.945 1 98.38 283 GLN B C 1
ATOM 4759 O O . GLN B 1 283 ? 14.836 25.781 8.531 1 98.38 283 GLN B O 1
ATOM 4764 N N . SER B 1 284 ? 12.664 25.438 8.438 1 98.31 284 SER B N 1
ATOM 4765 C CA . SER B 1 284 ? 12.547 26.328 7.285 1 98.31 284 SER B CA 1
ATOM 4766 C C . SER B 1 284 ? 12.93 27.75 7.652 1 98.31 284 SER B C 1
ATOM 4768 O O . SER B 1 284 ? 13.648 28.422 6.902 1 98.31 284 SER B O 1
ATOM 4770 N N . ILE B 1 285 ? 12.453 28.234 8.75 1 97.5 285 ILE B N 1
ATOM 4771 C CA . ILE B 1 285 ? 12.781 29.578 9.227 1 97.5 285 ILE B CA 1
ATOM 4772 C C . ILE B 1 285 ? 14.289 29.703 9.422 1 97.5 285 ILE B C 1
ATOM 4774 O O . ILE B 1 285 ? 14.906 30.672 8.961 1 97.5 285 ILE B O 1
ATOM 4778 N N . LYS B 1 286 ? 14.867 28.734 10.062 1 97.56 286 LYS B N 1
ATOM 4779 C CA . LYS B 1 286 ? 16.297 28.766 10.336 1 97.56 286 LYS B CA 1
ATOM 4780 C C . LYS B 1 286 ? 17.109 28.812 9.039 1 97.56 286 LYS B C 1
ATOM 4782 O O . LYS B 1 286 ? 18.078 29.562 8.93 1 97.56 286 LYS B O 1
ATOM 4787 N N . GLU B 1 287 ? 16.672 28.062 8.172 1 96.94 287 GLU B N 1
ATOM 4788 C CA . GLU B 1 287 ? 17.375 28.016 6.891 1 96.94 287 GLU B CA 1
ATOM 4789 C C . GLU B 1 287 ? 17.359 29.375 6.207 1 96.94 287 GLU B C 1
ATOM 4791 O O . GLU B 1 287 ? 18.406 29.859 5.738 1 96.94 287 GLU B O 1
ATOM 4796 N N . VAL B 1 288 ? 16.281 29.984 6.137 1 94.75 288 VAL B N 1
ATOM 4797 C CA . VAL B 1 288 ? 16.141 31.281 5.484 1 94.75 288 VAL B CA 1
ATOM 4798 C C . VAL B 1 288 ? 16.938 32.344 6.266 1 94.75 288 VAL B C 1
ATOM 4800 O O . VAL B 1 288 ? 17.609 33.188 5.672 1 94.75 288 VAL B O 1
ATOM 4803 N N . MET B 1 289 ? 16.859 32.281 7.566 1 94.06 289 MET B N 1
ATOM 4804 C CA . MET B 1 289 ? 17.594 33.25 8.391 1 94.06 289 MET B CA 1
ATOM 4805 C C . MET B 1 289 ? 19.094 33.062 8.242 1 94.06 289 MET B C 1
ATOM 4807 O O . MET B 1 289 ? 19.844 34.062 8.219 1 94.06 289 MET B O 1
ATOM 4811 N N . ASP B 1 290 ? 19.531 31.859 8.164 1 94 290 ASP B N 1
ATOM 4812 C CA . ASP B 1 290 ? 20.953 31.578 7.957 1 94 290 ASP B CA 1
ATOM 4813 C C . ASP B 1 290 ? 21.422 32.094 6.602 1 94 290 ASP B C 1
ATOM 4815 O O . ASP B 1 290 ? 22.516 32.656 6.496 1 94 290 ASP B O 1
ATOM 4819 N N . GLU B 1 291 ? 20.641 31.953 5.66 1 92.56 291 GLU B N 1
ATOM 4820 C CA . GLU B 1 291 ? 20.984 32.469 4.336 1 92.56 291 GLU B CA 1
ATOM 4821 C C . GLU B 1 291 ? 21.094 34 4.34 1 92.56 291 GLU B C 1
ATOM 4823 O O . GLU B 1 291 ? 22 34.562 3.727 1 92.56 291 GLU B O 1
ATOM 4828 N N . ARG B 1 292 ? 20.156 34.625 4.98 1 88.19 292 ARG B N 1
ATOM 4829 C CA . ARG B 1 292 ? 20.172 36.062 5.062 1 88.19 292 ARG B CA 1
ATOM 4830 C C . ARG B 1 292 ? 21.375 36.562 5.859 1 88.19 292 ARG B C 1
ATOM 4832 O O . ARG B 1 292 ? 21.953 37.594 5.535 1 88.19 292 ARG B O 1
ATOM 4839 N N . HIS B 1 293 ? 21.672 35.844 6.859 1 86.38 293 HIS B N 1
ATOM 4840 C CA . HIS B 1 293 ? 22.828 36.188 7.68 1 86.38 293 HIS B CA 1
ATOM 4841 C C . HIS B 1 293 ? 24.125 36.062 6.887 1 86.38 293 HIS B C 1
ATOM 4843 O O . HIS B 1 293 ? 25 36.938 7 1 86.38 293 HIS B O 1
ATOM 4849 N N . GLU B 1 294 ? 24.266 35.125 6.113 1 85.06 294 GLU B N 1
ATOM 4850 C CA . GLU B 1 294 ? 25.469 34.906 5.305 1 85.06 294 GLU B CA 1
ATOM 4851 C C . GLU B 1 294 ? 25.594 35.969 4.215 1 85.06 294 GLU B C 1
ATOM 4853 O O . GLU B 1 294 ? 26.688 36.469 3.941 1 85.06 294 GLU B O 1
ATOM 4858 N N . LYS B 1 295 ? 24.547 36.281 3.6 1 83.31 295 LYS B N 1
ATOM 4859 C CA . LYS B 1 295 ? 24.578 37.312 2.568 1 83.31 295 LYS B CA 1
ATOM 4860 C C . LYS B 1 295 ? 24.969 38.688 3.152 1 83.31 295 LYS B C 1
ATOM 4862 O O . LYS B 1 295 ? 25.703 39.438 2.523 1 83.31 295 LYS B O 1
ATOM 4867 N N . HIS B 1 296 ? 24.547 38.938 4.324 1 76.25 296 HIS B N 1
ATOM 4868 C CA . HIS B 1 296 ? 24.891 40.188 4.984 1 76.25 296 HIS B CA 1
ATOM 4869 C C . HIS B 1 296 ? 26.375 40.219 5.352 1 76.25 296 HIS B C 1
ATOM 4871 O O . HIS B 1 296 ? 27.031 41.25 5.168 1 76.25 296 HIS B O 1
ATOM 4877 N N . THR B 1 297 ? 26.859 39.094 5.773 1 76 297 THR B N 1
ATOM 4878 C CA . THR B 1 297 ? 28.266 39.031 6.133 1 76 297 THR B CA 1
ATOM 4879 C C . THR B 1 297 ? 29.156 39.125 4.891 1 76 297 THR B C 1
ATOM 4881 O O . THR B 1 297 ? 30.203 39.75 4.922 1 76 297 THR B O 1
ATOM 4884 N N . SER B 1 298 ? 28.656 38.531 3.863 1 71.88 298 SER B N 1
ATOM 4885 C CA . SER B 1 298 ? 29.422 38.594 2.621 1 71.88 298 SER B CA 1
ATOM 4886 C C . SER B 1 298 ? 29.438 40 2.041 1 71.88 298 SER B C 1
ATOM 4888 O O . SER B 1 298 ? 30.469 40.469 1.534 1 71.88 298 SER B O 1
ATOM 4890 N N . LEU B 1 299 ? 28.391 40.656 2.197 1 69.5 299 LEU B N 1
ATOM 4891 C CA . LEU B 1 299 ? 28.312 42 1.688 1 69.5 299 LEU B CA 1
ATOM 4892 C C . LEU B 1 299 ? 29.156 42.969 2.535 1 69.5 299 LEU B C 1
ATOM 4894 O O . LEU B 1 299 ? 29.828 43.844 1.999 1 69.5 299 LEU B O 1
ATOM 4898 N N . LYS B 1 300 ? 29.062 42.75 3.869 1 64.38 300 LYS B N 1
ATOM 4899 C CA . LYS B 1 300 ? 29.906 43.562 4.746 1 64.38 300 LYS B CA 1
ATOM 4900 C C . LYS B 1 300 ? 31.391 43.344 4.461 1 64.38 300 LYS B C 1
ATOM 4902 O O . LYS B 1 300 ? 32.188 44.281 4.434 1 64.38 300 LYS B O 1
ATOM 4907 N N . LYS B 1 301 ? 31.719 42.219 4.129 1 68.81 301 LYS B N 1
ATOM 4908 C CA . LYS B 1 301 ? 33.094 41.875 3.799 1 68.81 301 LYS B CA 1
ATOM 4909 C C . LYS B 1 301 ? 33.5 42.5 2.459 1 68.81 301 LYS B C 1
ATOM 4911 O O . LYS B 1 301 ? 34.625 43 2.312 1 68.81 301 LYS B O 1
ATOM 4916 N N . SER B 1 302 ? 32.656 42.5 1.527 1 66.38 302 SER B N 1
ATOM 4917 C CA . SER B 1 302 ? 32.969 43.062 0.22 1 66.38 302 SER B CA 1
ATOM 4918 C C . SER B 1 302 ? 33.125 44.594 0.311 1 66.38 302 SER B C 1
ATOM 4920 O O . SER B 1 302 ? 34 45.156 -0.329 1 66.38 302 SER B O 1
ATOM 4922 N N . TYR B 1 303 ? 32.344 45.156 1.208 1 64.75 303 TYR B N 1
ATOM 4923 C CA . TYR B 1 303 ? 32.438 46.594 1.38 1 64.75 303 TYR B CA 1
ATOM 4924 C C . TYR B 1 303 ? 33.688 46.969 2.172 1 64.75 303 TYR B C 1
ATOM 4926 O O . TYR B 1 303 ? 34.312 48 1.891 1 64.75 303 TYR B O 1
ATOM 4934 N N . SER B 1 304 ? 33.906 46.188 3.104 1 62.56 304 SER B N 1
ATOM 4935 C CA . SER B 1 304 ? 35.125 46.438 3.877 1 62.56 304 SER B CA 1
ATOM 4936 C C . SER B 1 304 ? 36.375 46.281 3.018 1 62.56 304 SER B C 1
ATOM 4938 O O . SER B 1 304 ? 37.344 47.031 3.156 1 62.56 304 SER B O 1
ATOM 4940 N N . ASN B 1 305 ? 36.312 45.469 2.109 1 60.44 305 ASN B N 1
ATOM 4941 C CA . ASN B 1 305 ? 37.406 45.281 1.179 1 60.44 305 ASN B CA 1
ATOM 4942 C C . ASN B 1 305 ? 37.469 46.406 0.139 1 60.44 305 ASN B C 1
ATOM 4944 O O . ASN B 1 305 ? 38.531 46.719 -0.41 1 60.44 305 ASN B O 1
ATOM 4948 N N . MET B 1 306 ? 36.438 47.094 -0.01 1 56.28 306 MET B N 1
ATOM 4949 C CA . MET B 1 306 ? 36.406 48.219 -0.948 1 56.28 306 MET B CA 1
ATOM 4950 C C . MET B 1 306 ? 36.938 49.5 -0.29 1 56.28 306 MET B C 1
ATOM 4952 O O . MET B 1 306 ? 37.406 50.406 -0.973 1 56.28 306 MET B O 1
ATOM 4956 N N . HIS B 1 307 ? 36.781 49.719 0.945 1 50.97 307 HIS B N 1
ATOM 4957 C CA . HIS B 1 307 ? 37.312 50.906 1.593 1 50.97 307 HIS B CA 1
ATOM 4958 C C . HIS B 1 307 ? 38.812 50.938 1.515 1 50.97 307 HIS B C 1
ATOM 4960 O O . HIS B 1 307 ? 39.438 51.938 1.841 1 50.97 307 HIS B O 1
ATOM 4966 N N . ASN B 1 308 ? 39.531 49.938 1.232 1 45.72 308 ASN B N 1
ATOM 4967 C CA . ASN B 1 308 ? 40.969 50.094 0.936 1 45.72 308 ASN B CA 1
ATOM 4968 C C . ASN B 1 308 ? 41.188 50.688 -0.445 1 45.72 308 ASN B C 1
ATOM 4970 O O . ASN B 1 308 ? 42.25 50.531 -1.034 1 45.72 308 ASN B O 1
ATOM 4974 N N . VAL B 1 309 ? 40.094 51.188 -1.104 1 44.97 309 VAL B N 1
ATOM 4975 C CA . VAL B 1 309 ? 40.344 51.969 -2.322 1 44.97 309 VAL B CA 1
ATOM 4976 C C . VAL B 1 309 ? 40.719 53.406 -1.964 1 44.97 309 VAL B C 1
ATOM 4978 O O . VAL B 1 309 ? 40.188 53.969 -1.014 1 44.97 309 VAL B O 1
ATOM 4981 N N . PRO B 1 310 ? 41.938 54.062 -2.447 1 40.75 310 PRO B N 1
ATOM 4982 C CA . PRO B 1 310 ? 42.531 55.375 -2.203 1 40.75 310 PRO B CA 1
ATOM 4983 C C . PRO B 1 310 ? 41.5 56.531 -2.314 1 40.75 310 PRO B C 1
ATOM 4985 O O . PRO B 1 310 ? 40.5 56.406 -3.031 1 40.75 310 PRO B O 1
ATOM 4988 N N . ASN B 1 311 ? 41.281 57.438 -1.344 1 38.62 311 ASN B N 1
ATOM 4989 C CA . ASN B 1 311 ? 40.656 58.719 -1.17 1 38.62 311 ASN B CA 1
ATOM 4990 C C . ASN B 1 311 ? 40.969 59.656 -2.332 1 38.62 311 ASN B C 1
ATOM 4992 O O . ASN B 1 311 ? 40.844 60.875 -2.211 1 38.62 311 ASN B O 1
ATOM 4996 N N . GLN B 1 312 ? 41.562 59.312 -3.467 1 36.12 312 GLN B N 1
ATOM 4997 C CA . GLN B 1 312 ? 42.156 60.281 -4.367 1 36.12 312 GLN B CA 1
ATOM 4998 C C . GLN B 1 312 ? 41.094 61.25 -4.902 1 36.12 312 GLN B C 1
ATOM 5000 O O . GLN B 1 312 ? 41.406 62.281 -5.52 1 36.12 312 GLN B O 1
ATOM 5005 N N . LEU B 1 313 ? 39.812 61 -5.082 1 32.38 313 LEU B N 1
ATOM 5006 C CA . LEU B 1 313 ? 39.188 61.844 -6.105 1 32.38 313 LEU B CA 1
ATOM 5007 C C . LEU B 1 313 ? 38.875 63.219 -5.555 1 32.38 313 LEU B C 1
ATOM 5009 O O . LEU B 1 313 ? 38.656 64.188 -6.32 1 32.38 313 LEU B O 1
ATOM 5013 N N . PHE B 1 314 ? 38.312 63.438 -4.363 1 32.22 314 PHE B N 1
ATOM 5014 C CA . PHE B 1 314 ? 37.719 64.75 -4.203 1 32.22 314 PHE B CA 1
ATOM 5015 C C . PHE B 1 314 ? 38.781 65.812 -3.836 1 32.22 314 PHE B C 1
ATOM 5017 O O . PHE B 1 314 ? 39.188 65.938 -2.672 1 32.22 314 PHE B O 1
ATOM 5024 N N . THR B 1 315 ? 39.875 65.875 -4.672 1 30.98 315 THR B N 1
ATOM 5025 C CA . THR B 1 315 ? 40.812 67 -4.523 1 30.98 315 THR B CA 1
ATOM 5026 C C . THR B 1 315 ? 40.094 68.312 -4.719 1 30.98 315 THR B C 1
ATOM 5028 O O . THR B 1 315 ? 39.438 68.562 -5.742 1 30.98 315 THR B O 1
ATOM 5031 N N . SER B 1 316 ? 39.594 69 -3.697 1 27.89 316 SER B N 1
ATOM 5032 C CA . SER B 1 316 ? 39.156 70.375 -3.676 1 27.89 316 SER B CA 1
ATOM 5033 C C . SER B 1 316 ? 40.219 71.312 -4.301 1 27.89 316 SER B C 1
ATOM 5035 O O . SER B 1 316 ? 41.406 71.188 -4.023 1 27.89 316 SER B O 1
ATOM 5037 N N . PHE B 1 317 ? 40.094 71.812 -5.609 1 31.56 317 PHE B N 1
ATOM 5038 C CA . PHE B 1 317 ? 40.844 72.938 -6.176 1 31.56 317 PHE B CA 1
ATOM 5039 C C . PHE B 1 317 ? 40.844 74.125 -5.227 1 31.56 317 PHE B C 1
ATOM 5041 O O . PHE B 1 317 ? 39.812 74.375 -4.578 1 31.56 317 PHE B O 1
ATOM 5048 N N . PRO B 1 318 ? 42.062 74.75 -4.902 1 30.03 318 PRO B N 1
ATOM 5049 C CA . PRO B 1 318 ? 42.031 76.062 -4.23 1 30.03 318 PRO B CA 1
ATOM 5050 C C . PRO B 1 318 ? 41.219 77.062 -4.977 1 30.03 318 PRO B C 1
ATOM 5052 O O . PRO B 1 318 ? 41.062 77 -6.199 1 30.03 318 PRO B O 1
#